Protein AF-A0A484MSL8-F1 (afdb_monomer_lite)

Secondary structure (DSSP, 8-state):
--HHHHHHHHHHH-TT--B---EEEEEEEPPHHHH-TTT-EEEEEGGGSSS-HHHHS-HHHHHHHH-EETTEE--EEEEEE-TTS-EEEEEEEEEEEPPSTTSPPEEEEEEEETHHHHHHHTT--S---TTEEEEEEEEEETTEEEEEEEEEE--PPPP-------------------------PPP-PPBPPEEEEEEE-TTSTTHHHHHHHHHHHHHTTTTTT--S-EEEEEEEBSTTGGGS---TT-BHHHHHHHHHHHHHTT-SS--SSEEEETTTEEEETT-HHHHHHHHHHSPP-BPPEEEEEEEEEETTEEEEEEEEEEEEE--TT-EEEEEEEEE-SEEEE--SSTTTT-EEEE-SEEEEEEEEEEE--EEEEEEEEEEEEEEPPTT--GGGEEEEEEEEETT--EEEEEEEEPPTT-

Foldseek 3Di:
DDVVLVVLCDVVLDVPKDKFDKAFFAKDQFALLCLALVNQKHKAWQVRTPDHPVVFDDPVQVVQLVDDDVPDRRADWEWEQAQVRDIFIWGKHKDFADDPPPDDITIMIITGDRSSVSSVVVVRHRSDRPQKMWTWMWMAINNGIYIYIHIDGNDDDDDDDDDPDDDDDDDDDDDDDDDDDDPDDDDDFDFFAKEKEWEAAPQDLPQLLLQVLLVCVQVCVPCVLQVGHYDYAYQYAQPSCVQKHGGPLHDVVSVVVQVLLCVLVVPPDRDPRKMDILSPDIDHSNPSVSVSCRSVVDDTAGAWDKDWDWDCPDPQKIKIKIKGKDFDDPDQQWKWKKKWKFFAQDWDQTCTHPQHRHIGGGGNYTRDIDTFDIDHDHHGMDIDIGMDMDGHDPPDFLQRMWMKIFIAGPSRGTNYIDIDRGDRPD

Organism: NCBI:txid132261

Sequence (426 aa):
MPERFKNKIRELAGPNAIIGEEKLLIEKALTESDTMLLQGRLTMRERSMHMAESEFLREEEKRLVRLKVGKRLVGIDATLIDPLLGRWGVKLKRWDMGKGVGKKSSVSYSINEGWIEVLKALHWEDGNGDGIVVQVWSIRVNGSLWVAVRLRTSAMAPCLFSCFGKRSSSQAANRDDAKGHGAAAAEGAIEGPVVVELFSSQGCATSHEAELLFSRLGRGDFRRDVPAPLVLLAFHVDYWDHMGWKDPFGSSQWTVRQKAYVEAFQLDSIFTPHIVVQGQAQCIANDQEAVFASINSVPRYPALSFRATFMRPRPESLQVSLTGTLKNMEDNNGANIMVVLFESGLVTQCEAGQNKDTVLANDYVVRRLERLCEVKDVSGKKSLSGTVNFLLWDGCNSSKCGIAIFVENGSRQILGSQKLQLPDNL

Structure (mmCIF, N/CA/C/O backbone):
data_AF-A0A484MSL8-F1
#
_entry.id   AF-A0A484MSL8-F1
#
loop_
_atom_site.group_PDB
_atom_site.id
_atom_site.type_symbol
_atom_site.label_atom_id
_atom_site.label_alt_id
_atom_site.label_comp_id
_atom_site.label_asym_id
_atom_site.label_entity_id
_atom_site.label_seq_id
_atom_site.pdbx_PDB_ins_code
_atom_site.Cartn_x
_atom_site.Cartn_y
_atom_site.Cartn_z
_atom_site.occupancy
_atom_site.B_iso_or_equiv
_atom_site.auth_seq_id
_atom_site.auth_comp_id
_atom_site.auth_asym_id
_atom_site.auth_atom_id
_atom_site.pdbx_PDB_model_num
ATOM 1 N N . MET A 1 1 ? -9.439 26.425 15.161 1.00 91.25 1 MET A N 1
ATOM 2 C CA . MET A 1 1 ? -9.898 25.098 14.688 1.00 91.25 1 MET A CA 1
ATOM 3 C C . MET A 1 1 ? -9.992 25.105 13.159 1.00 91.25 1 MET A C 1
ATOM 5 O O . MET A 1 1 ? -10.370 26.145 12.635 1.00 91.25 1 MET A O 1
ATOM 9 N N . PRO A 1 2 ? -9.632 24.027 12.429 1.00 89.75 2 PRO A N 1
ATOM 10 C CA . PRO A 1 2 ? -9.742 23.991 10.962 1.00 89.75 2 PRO A CA 1
ATOM 11 C C . PRO A 1 2 ? -11.195 24.001 10.476 1.00 89.75 2 PRO A C 1
ATOM 13 O O . PRO A 1 2 ? -12.057 23.417 11.131 1.00 89.75 2 PRO A O 1
ATOM 16 N N . GLU A 1 3 ? -11.443 24.564 9.292 1.00 93.38 3 GLU A N 1
ATOM 17 C CA . GLU A 1 3 ? -12.809 24.778 8.789 1.00 93.38 3 GLU A CA 1
ATOM 18 C C . GLU A 1 3 ? -13.603 23.477 8.603 1.00 93.38 3 GLU A C 1
ATOM 20 O O . GLU A 1 3 ? -14.785 23.429 8.927 1.00 93.38 3 GLU A O 1
ATOM 25 N N . ARG A 1 4 ? -12.945 22.377 8.205 1.00 93.00 4 ARG A N 1
ATOM 26 C CA . ARG A 1 4 ? -13.598 21.060 8.075 1.00 93.00 4 ARG A CA 1
ATOM 27 C C . ARG A 1 4 ? -14.260 20.579 9.375 1.00 93.00 4 ARG A C 1
ATOM 29 O O . ARG A 1 4 ? -15.344 20.010 9.337 1.00 93.00 4 ARG A O 1
ATOM 36 N N . PHE A 1 5 ? -13.644 20.860 10.527 1.00 96.06 5 PHE A N 1
ATOM 37 C CA . PHE A 1 5 ? -14.211 20.509 11.832 1.00 96.06 5 PHE A CA 1
ATOM 38 C C . PHE A 1 5 ? -15.375 21.428 12.188 1.00 96.06 5 PHE A C 1
ATOM 40 O O . PHE A 1 5 ? -16.398 20.950 12.667 1.00 96.06 5 PHE A O 1
ATOM 47 N N . LYS A 1 6 ? -15.250 22.733 11.912 1.00 95.31 6 LYS A N 1
ATOM 48 C CA . LYS A 1 6 ? -16.332 23.700 12.142 1.00 95.31 6 LYS A CA 1
ATOM 49 C C . LYS A 1 6 ? -17.577 23.334 11.341 1.00 95.31 6 LYS A C 1
ATOM 51 O O . LYS A 1 6 ? -18.672 23.311 11.893 1.00 95.31 6 LYS A O 1
ATOM 56 N N . ASN A 1 7 ? -17.399 22.986 10.068 1.00 95.12 7 ASN A N 1
ATOM 57 C CA . ASN A 1 7 ? -18.482 22.537 9.197 1.00 95.12 7 ASN A CA 1
ATOM 58 C C . ASN A 1 7 ? -19.137 21.264 9.732 1.00 95.12 7 ASN A C 1
ATOM 60 O O . ASN A 1 7 ? -20.357 21.240 9.872 1.00 95.12 7 ASN A O 1
ATOM 64 N N . LYS A 1 8 ? -18.342 20.259 10.127 1.00 95.69 8 LYS A N 1
ATOM 65 C CA . LYS A 1 8 ? -18.896 19.028 10.700 1.00 95.69 8 LYS A CA 1
ATOM 66 C C . LYS A 1 8 ? -19.655 19.274 12.005 1.00 95.69 8 LYS A C 1
ATOM 68 O O . LYS A 1 8 ? -20.705 18.683 12.226 1.00 95.69 8 LYS A O 1
ATOM 73 N N . ILE A 1 9 ? -19.158 20.163 12.865 1.00 95.75 9 ILE A N 1
ATOM 74 C CA . ILE A 1 9 ? -19.849 20.531 14.107 1.00 95.75 9 ILE A CA 1
ATOM 75 C C . ILE A 1 9 ? -21.179 21.224 13.800 1.00 95.75 9 ILE A C 1
ATOM 77 O O . ILE A 1 9 ? -22.183 20.847 14.392 1.00 95.75 9 ILE A O 1
ATOM 81 N N . ARG A 1 10 ? -21.219 22.182 12.863 1.00 95.75 10 ARG A N 1
ATOM 82 C CA . ARG A 1 10 ? -22.469 22.846 12.441 1.00 95.75 10 ARG A CA 1
ATOM 83 C C . ARG A 1 10 ? -23.485 21.842 11.890 1.00 95.75 10 ARG A C 1
ATOM 85 O O . ARG A 1 10 ? -24.648 21.886 12.274 1.00 95.75 10 ARG A O 1
ATOM 92 N N . GLU A 1 11 ? -23.032 20.919 11.043 1.00 95.06 11 GLU A N 1
ATOM 93 C CA . GLU A 1 11 ? -23.853 19.840 10.482 1.00 95.06 11 GLU A CA 1
ATOM 94 C C . GLU A 1 11 ? -24.465 18.966 11.589 1.00 95.06 11 GLU A C 1
ATOM 96 O O . GLU A 1 11 ? -25.678 18.778 11.632 1.00 95.06 11 GLU A O 1
ATOM 101 N N . LEU A 1 12 ? -23.641 18.480 12.523 1.00 93.38 12 LEU A N 1
ATOM 102 C CA . LEU A 1 12 ? -24.079 17.583 13.599 1.00 93.38 12 LEU A CA 1
ATOM 103 C C . LEU A 1 12 ? -24.909 18.280 14.682 1.00 93.38 12 LEU A C 1
ATOM 105 O O . LEU A 1 12 ? -25.728 17.636 15.338 1.00 93.38 12 LEU A O 1
ATOM 109 N N . ALA A 1 13 ? -24.665 19.567 14.916 1.00 92.62 13 ALA A N 1
ATOM 110 C CA . ALA A 1 13 ? -25.393 20.361 15.895 1.00 92.62 13 ALA A CA 1
ATOM 111 C C . ALA A 1 13 ? -26.802 20.728 15.402 1.00 92.62 13 ALA A C 1
ATOM 113 O O . ALA A 1 13 ? -27.720 20.883 16.210 1.00 92.62 13 ALA A O 1
ATOM 114 N N . GLY A 1 14 ? -26.974 20.823 14.083 1.00 92.81 14 GLY A N 1
ATOM 115 C CA . GLY A 1 14 ? -28.215 21.229 13.443 1.00 92.81 14 GLY A CA 1
ATOM 116 C C . GLY A 1 14 ? -28.348 22.752 13.302 1.00 92.81 14 GLY A C 1
ATOM 117 O O . GLY A 1 14 ? -27.616 23.523 13.927 1.00 92.81 14 GLY A O 1
ATOM 118 N N . PRO A 1 15 ? -29.309 23.212 12.483 1.00 89.69 15 PRO A N 1
ATOM 119 C CA . PRO A 1 15 ? -29.376 24.595 11.997 1.00 89.69 15 PRO A CA 1
ATOM 120 C C . PRO A 1 15 ? -29.648 25.649 13.081 1.00 89.69 15 PRO A C 1
ATOM 122 O O . PRO A 1 15 ? -29.279 26.804 12.908 1.00 89.69 15 PRO A O 1
ATOM 125 N N . ASN A 1 16 ? -30.261 25.260 14.203 1.00 92.62 16 ASN A N 1
ATOM 126 C CA . ASN A 1 16 ? -30.635 26.173 15.291 1.00 92.62 16 ASN A CA 1
ATOM 127 C C . ASN A 1 16 ? -29.697 26.082 16.502 1.00 92.62 16 ASN A C 1
ATOM 129 O O . ASN A 1 16 ? -30.015 26.600 17.574 1.00 92.62 16 ASN A O 1
ATOM 133 N N . ALA A 1 17 ? -28.576 25.371 16.378 1.00 93.12 17 ALA A N 1
ATOM 134 C CA . ALA A 1 17 ? -27.684 25.180 17.504 1.00 93.12 17 ALA A CA 1
ATOM 135 C C . ALA A 1 17 ? -26.898 26.447 17.844 1.00 93.12 17 ALA A C 1
ATOM 137 O O . ALA A 1 17 ? -26.337 27.116 16.978 1.00 93.12 17 ALA A O 1
ATOM 138 N N . ILE A 1 18 ? -26.784 26.723 19.141 1.00 94.94 18 ILE A N 1
ATOM 139 C CA . ILE A 1 18 ? -25.920 27.780 19.658 1.00 94.94 18 ILE A CA 1
ATOM 140 C C . ILE A 1 18 ? -24.514 27.201 19.797 1.00 94.94 18 ILE A C 1
ATOM 142 O O . ILE A 1 18 ? -24.262 26.360 20.668 1.00 94.94 18 ILE A O 1
ATOM 146 N N . ILE A 1 19 ? -23.605 27.656 18.938 1.00 95.00 19 ILE A N 1
ATOM 147 C CA . ILE A 1 19 ? -22.204 27.236 18.918 1.00 95.00 19 ILE A CA 1
ATOM 148 C C . ILE A 1 19 ? -21.350 28.363 19.508 1.00 95.00 19 ILE A C 1
ATOM 150 O O . ILE A 1 19 ? -21.352 29.484 19.007 1.00 95.00 19 ILE A O 1
ATOM 154 N N . GLY A 1 20 ? -20.654 28.070 20.604 1.00 92.75 20 GLY A N 1
ATOM 155 C CA . GLY A 1 20 ? -19.728 28.991 21.257 1.00 92.75 20 GLY A CA 1
ATOM 156 C C . GLY A 1 20 ? -18.367 29.064 20.563 1.00 92.75 20 GLY A C 1
ATOM 157 O O . GLY A 1 20 ? -18.098 28.356 19.597 1.00 92.75 20 GLY A O 1
ATOM 158 N N . GLU A 1 21 ? -17.486 29.905 21.100 1.00 92.94 21 GLU A N 1
ATOM 159 C CA . GLU A 1 21 ? -16.125 30.085 20.591 1.00 92.94 21 GLU A CA 1
ATOM 160 C C . GLU A 1 21 ? -15.290 28.795 20.668 1.00 92.94 21 GLU A C 1
ATOM 162 O O . GLU A 1 21 ? -15.388 28.021 21.628 1.00 92.94 21 GLU A O 1
ATOM 167 N N . GLU A 1 22 ? -14.439 28.577 19.661 1.00 94.56 22 GLU A N 1
ATOM 168 C CA . GLU A 1 22 ? -13.527 27.439 19.632 1.00 94.56 22 GLU A CA 1
ATOM 169 C C . GLU A 1 22 ? -12.224 27.773 20.359 1.00 94.56 22 GLU A C 1
ATOM 171 O O . GLU A 1 22 ? -11.471 28.650 19.938 1.00 94.56 22 GLU A O 1
ATOM 176 N N . LYS A 1 23 ? -11.899 27.016 21.405 1.00 94.88 23 LYS A N 1
ATOM 177 C CA . LYS A 1 23 ? -10.699 27.259 22.213 1.00 94.88 23 LYS A CA 1
ATOM 178 C C . LYS A 1 23 ? -9.716 26.099 22.080 1.00 94.88 23 LYS A C 1
ATOM 180 O O . LYS A 1 23 ? -10.101 24.946 22.261 1.00 94.88 23 LYS A O 1
ATOM 185 N N . LEU A 1 24 ? -8.452 26.376 21.750 1.00 95.94 24 LEU A N 1
ATOM 186 C CA . LEU A 1 24 ? -7.398 25.352 21.695 1.00 95.94 24 LEU A CA 1
ATOM 187 C C . LEU A 1 24 ? -6.969 24.998 23.121 1.00 95.94 24 LEU A C 1
ATOM 189 O O . LEU A 1 24 ? -6.274 25.781 23.757 1.00 95.94 24 LEU A O 1
ATOM 193 N N . LEU A 1 25 ? -7.368 23.829 23.622 1.00 94.31 25 LEU A N 1
ATOM 194 C CA . LEU A 1 25 ? -7.046 23.391 24.980 1.00 94.31 25 LEU A CA 1
ATOM 195 C C . LEU A 1 25 ? -5.558 23.085 25.139 1.00 94.31 25 LEU A C 1
ATOM 197 O O . LEU A 1 25 ? -4.932 23.528 26.100 1.00 94.31 25 LEU A O 1
ATOM 201 N N . ILE A 1 26 ? -5.002 22.300 24.219 1.00 95.19 26 ILE A N 1
ATOM 202 C CA . ILE A 1 26 ? -3.612 21.847 24.275 1.00 95.19 26 ILE A CA 1
ATOM 203 C C . ILE A 1 26 ? -3.121 21.453 22.887 1.00 95.19 26 ILE A C 1
ATOM 205 O O . ILE A 1 26 ? -3.868 20.885 22.085 1.00 95.19 26 ILE A O 1
ATOM 209 N N . GLU A 1 27 ? -1.845 21.718 22.644 1.00 94.06 27 GLU A N 1
ATOM 210 C CA . GLU A 1 27 ? -1.050 21.123 21.581 1.00 94.06 27 GLU A CA 1
ATOM 211 C C . GLU A 1 27 ? 0.117 20.359 22.217 1.00 94.06 27 GLU A C 1
ATOM 213 O O . GLU A 1 27 ? 0.874 20.919 23.012 1.00 94.06 27 GLU A O 1
ATOM 218 N N . LYS A 1 28 ? 0.247 19.064 21.925 1.00 91.94 28 LYS A N 1
ATOM 219 C CA . LYS A 1 28 ? 1.363 18.250 22.426 1.00 91.94 28 LYS A CA 1
ATOM 220 C C . LYS A 1 28 ? 1.674 17.096 21.485 1.00 91.94 28 LYS A C 1
ATOM 222 O O . LYS A 1 28 ? 0.791 16.645 20.767 1.00 91.94 28 LYS A O 1
ATOM 227 N N . ALA A 1 29 ? 2.888 16.558 21.553 1.00 88.00 29 ALA A N 1
ATOM 228 C CA . ALA A 1 29 ? 3.168 15.252 20.965 1.00 88.00 29 ALA A CA 1
ATOM 229 C C . ALA A 1 29 ? 2.297 14.174 21.635 1.00 88.00 29 ALA A C 1
ATOM 231 O O . ALA A 1 29 ? 2.132 14.185 22.866 1.00 88.00 29 ALA A O 1
ATOM 232 N N . LEU A 1 30 ? 1.722 13.265 20.848 1.00 87.12 30 LEU A N 1
ATOM 233 C CA . LEU A 1 30 ? 1.101 12.057 21.380 1.00 87.12 30 LEU A CA 1
ATOM 234 C C . LEU A 1 30 ? 2.172 11.226 22.077 1.00 87.12 30 LEU A C 1
ATOM 236 O O . LEU A 1 30 ? 3.298 11.117 21.609 1.00 87.12 30 LEU A O 1
ATOM 240 N N . THR A 1 31 ? 1.832 10.674 23.236 1.00 84.38 31 THR A N 1
ATOM 241 C CA . THR A 1 31 ? 2.708 9.712 23.908 1.00 84.38 31 THR A CA 1
ATOM 242 C C . THR A 1 31 ? 2.211 8.299 23.649 1.00 84.38 31 THR A C 1
ATOM 244 O O . THR A 1 31 ? 1.033 8.095 23.360 1.00 84.38 31 THR A O 1
ATOM 247 N N . GLU A 1 32 ? 3.072 7.311 23.857 1.00 80.06 32 GLU A N 1
ATOM 248 C CA . GLU A 1 32 ? 2.714 5.889 23.804 1.00 80.06 32 GLU A CA 1
ATOM 249 C C . GLU A 1 32 ? 1.468 5.570 24.658 1.00 80.06 32 GLU A C 1
ATOM 251 O O . GLU A 1 32 ? 0.505 4.956 24.211 1.00 80.06 32 GLU A O 1
ATOM 256 N N . SER A 1 33 ? 1.385 6.130 25.870 1.00 82.44 33 SER A N 1
ATOM 257 C CA . SER A 1 33 ? 0.207 5.969 26.738 1.00 82.44 33 SER A CA 1
ATOM 258 C C . SER A 1 33 ? -1.097 6.541 26.172 1.00 82.44 33 SER A C 1
ATOM 260 O O . SER A 1 33 ? -2.167 6.131 26.617 1.00 82.44 33 SER A O 1
ATOM 262 N N . ASP A 1 34 ? -1.012 7.526 25.271 1.00 87.38 34 ASP A N 1
ATOM 263 C CA . ASP A 1 34 ? -2.191 8.133 24.643 1.00 87.38 34 ASP A CA 1
ATOM 264 C C . ASP A 1 34 ? -2.732 7.280 23.491 1.00 87.38 34 ASP A C 1
ATOM 266 O O . ASP A 1 34 ? -3.873 7.450 23.069 1.00 87.38 34 ASP A O 1
ATOM 270 N N . THR A 1 35 ? -1.899 6.381 22.978 1.00 82.25 35 THR A N 1
ATOM 271 C CA . THR A 1 35 ? -2.131 5.603 21.761 1.00 82.25 35 THR A CA 1
ATOM 272 C C . THR A 1 35 ? -2.250 4.104 22.041 1.00 82.25 35 THR A C 1
ATOM 274 O O . THR A 1 35 ? -2.745 3.355 21.209 1.00 82.25 35 THR A O 1
ATOM 277 N N . MET A 1 36 ? -1.885 3.657 23.245 1.00 77.06 36 MET A N 1
ATOM 278 C CA . MET A 1 36 ? -2.122 2.297 23.724 1.00 77.06 36 MET A CA 1
ATOM 279 C C . MET A 1 36 ? -3.614 2.010 23.942 1.00 77.06 36 MET A C 1
ATOM 281 O O . MET A 1 36 ? -4.231 2.519 24.888 1.00 77.06 36 MET A O 1
ATOM 285 N N . LEU A 1 37 ? -4.163 1.081 23.154 1.00 71.19 37 LEU A N 1
ATOM 286 C CA . LEU A 1 37 ? -5.551 0.613 23.273 1.00 71.19 37 LEU A CA 1
ATOM 287 C C . LEU A 1 37 ? -5.896 0.091 24.678 1.00 71.19 37 LEU A C 1
ATOM 289 O O . LEU A 1 37 ? -6.988 0.354 25.178 1.00 71.19 37 LEU A O 1
ATOM 293 N N . LEU A 1 38 ? -4.953 -0.578 25.354 1.00 71.44 38 LEU A N 1
ATOM 294 C CA . LEU A 1 38 ? -5.138 -1.070 26.728 1.00 71.44 38 LEU A CA 1
ATOM 295 C C . LEU A 1 38 ? -5.352 0.055 27.751 1.00 71.44 38 LEU A C 1
ATOM 297 O O . LEU A 1 38 ? -6.011 -0.156 28.769 1.00 71.44 38 LEU A O 1
ATOM 301 N N . GLN A 1 39 ? -4.787 1.244 27.513 1.00 74.00 39 GLN A N 1
ATOM 302 C CA . GLN A 1 39 ? -4.974 2.393 28.402 1.00 74.00 39 GLN A CA 1
ATOM 303 C C . GLN A 1 39 ? -6.203 3.220 28.024 1.00 74.00 39 GLN A C 1
ATOM 305 O O . GLN A 1 39 ? -6.829 3.804 28.915 1.00 74.00 39 GLN A O 1
ATOM 310 N N . GLY A 1 40 ? -6.533 3.283 26.729 1.00 79.81 40 GLY A N 1
ATOM 311 C CA . GLY A 1 40 ? -7.785 3.849 26.231 1.00 79.81 40 GLY A CA 1
ATOM 312 C C . GLY A 1 40 ? -8.047 5.281 26.687 1.00 79.81 40 GLY A C 1
ATOM 313 O O . GLY A 1 40 ? -9.167 5.626 27.079 1.00 79.81 40 GLY A O 1
ATOM 314 N N . ARG A 1 41 ? -6.996 6.108 26.727 1.00 90.44 41 ARG A N 1
ATOM 315 C CA . ARG A 1 41 ? -7.090 7.483 27.220 1.00 90.44 41 ARG A CA 1
ATOM 316 C C . ARG A 1 41 ? -6.208 8.442 26.442 1.00 90.44 41 ARG A C 1
ATOM 318 O O . ARG A 1 41 ? -5.059 8.120 26.203 1.00 90.44 41 ARG A O 1
ATOM 325 N N . LEU A 1 42 ? -6.699 9.648 26.178 1.00 93.31 42 LEU A N 1
ATOM 326 C CA . LEU A 1 42 ? -5.873 10.778 25.745 1.00 93.31 42 LEU A CA 1
ATOM 327 C C . LEU A 1 42 ? -5.618 11.696 26.937 1.00 93.31 42 LEU A C 1
ATOM 329 O O . LEU A 1 42 ? -6.566 12.224 27.522 1.00 93.31 42 LEU A O 1
ATOM 333 N N . THR A 1 43 ? -4.357 11.886 27.321 1.00 93.38 43 THR A N 1
ATOM 334 C CA . THR A 1 43 ? -3.980 12.651 28.516 1.00 93.38 43 THR A CA 1
ATOM 335 C C . THR A 1 43 ? -3.606 14.099 28.207 1.00 93.38 43 THR A C 1
ATOM 337 O O . THR A 1 43 ? -2.960 14.414 27.211 1.00 93.38 43 THR A O 1
ATOM 340 N N . MET A 1 44 ? -3.993 15.015 29.096 1.00 94.19 44 MET A N 1
ATOM 341 C CA . MET A 1 44 ? -3.735 16.450 28.973 1.00 94.19 44 MET A CA 1
ATOM 342 C C . MET A 1 44 ? -3.287 16.998 30.329 1.00 94.19 44 MET A C 1
ATOM 344 O O . MET A 1 44 ? -4.086 17.140 31.256 1.00 94.19 44 MET A O 1
ATOM 348 N N . ARG A 1 45 ? -1.990 17.282 30.480 1.00 90.12 45 ARG A N 1
ATOM 349 C CA . ARG A 1 45 ? -1.455 17.842 31.731 1.00 90.12 45 ARG A CA 1
ATOM 350 C C . ARG A 1 45 ? -1.865 19.304 31.850 1.00 90.12 45 ARG A C 1
ATOM 352 O O . ARG A 1 45 ? -1.560 20.080 30.953 1.00 90.12 45 ARG A O 1
ATOM 359 N N . GLU A 1 46 ? -2.459 19.687 32.980 1.00 88.38 46 GLU A N 1
ATOM 360 C CA . GLU A 1 46 ? -3.007 21.039 33.193 1.00 88.38 46 GLU A CA 1
ATOM 361 C C . GLU A 1 46 ? -1.962 22.136 32.943 1.00 88.38 46 GLU A C 1
ATOM 363 O O . GLU A 1 46 ? -2.211 23.091 32.223 1.00 88.38 46 GLU A O 1
ATOM 368 N N . ARG A 1 47 ? -0.733 21.938 33.434 1.00 86.56 47 ARG A N 1
ATOM 369 C CA . ARG A 1 47 ? 0.400 22.864 33.239 1.00 86.56 47 ARG A CA 1
ATOM 370 C C . ARG A 1 47 ? 0.840 23.084 31.783 1.00 86.56 47 ARG A C 1
ATOM 372 O O . ARG A 1 47 ? 1.694 23.929 31.546 1.00 86.56 47 ARG A O 1
ATOM 379 N N . SER A 1 48 ? 0.375 22.250 30.858 1.00 86.94 48 SER A N 1
ATOM 380 C CA . SER A 1 48 ? 0.691 22.317 29.427 1.00 86.94 48 SER A CA 1
ATOM 381 C C . SER A 1 48 ? -0.511 22.770 28.598 1.00 86.94 48 SER A C 1
ATOM 383 O O . SER A 1 48 ? -0.396 22.869 27.383 1.00 86.94 48 SER A O 1
ATOM 385 N N . MET A 1 49 ? -1.660 23.016 29.233 1.00 89.56 49 MET A N 1
ATOM 386 C CA . MET A 1 49 ? -2.838 23.556 28.566 1.00 89.56 49 MET A CA 1
ATOM 387 C C . MET A 1 49 ? -2.673 25.061 28.352 1.00 89.56 49 MET A C 1
ATOM 389 O O . MET A 1 49 ? -2.070 25.754 29.170 1.00 89.56 49 MET A O 1
ATOM 393 N N . HIS A 1 50 ? -3.231 25.572 27.258 1.00 89.31 50 HIS A N 1
ATOM 394 C CA . HIS A 1 50 ? -3.138 26.991 26.903 1.00 89.31 50 HIS A CA 1
ATOM 395 C C . HIS A 1 50 ? -4.103 27.887 27.690 1.00 89.31 50 HIS A C 1
ATOM 397 O O . HIS A 1 50 ? -4.079 29.099 27.506 1.00 89.31 50 HIS A O 1
ATOM 403 N N . MET A 1 51 ? -4.953 27.310 28.543 1.00 86.50 51 MET A N 1
ATOM 404 C CA . MET A 1 51 ? -5.963 28.039 29.306 1.00 86.50 51 MET A CA 1
ATOM 405 C C . MET A 1 51 ? -6.243 27.387 30.657 1.00 86.50 51 MET A C 1
ATOM 407 O O . MET A 1 51 ? -6.009 26.189 30.850 1.00 86.50 51 MET A O 1
ATOM 411 N N . ALA A 1 52 ? -6.786 28.177 31.578 1.00 83.00 52 ALA A N 1
ATOM 412 C CA . ALA A 1 52 ? -7.213 27.706 32.884 1.00 83.00 52 ALA A CA 1
ATOM 413 C C . ALA A 1 52 ? -8.513 26.890 32.803 1.00 83.00 52 ALA A C 1
ATOM 415 O O . ALA A 1 52 ? -9.335 27.048 31.901 1.00 83.00 52 ALA A O 1
ATOM 416 N N . GLU A 1 53 ? -8.755 26.053 33.815 1.00 83.31 53 GLU A N 1
ATOM 417 C CA . GLU A 1 53 ? -9.978 25.247 33.920 1.00 83.31 53 GLU A CA 1
ATOM 418 C C . GLU A 1 53 ? -11.263 26.089 33.849 1.00 83.31 53 GLU A C 1
ATOM 420 O O . GLU A 1 53 ? -12.249 25.677 33.241 1.00 83.31 53 GLU A O 1
ATOM 425 N N . SER A 1 54 ? -11.249 27.295 34.422 1.00 82.25 54 SER A N 1
ATOM 426 C CA . SER A 1 54 ? -12.372 28.238 34.376 1.00 82.25 54 SER A CA 1
ATOM 427 C C . SER A 1 54 ? -12.740 28.722 32.982 1.00 82.25 54 SER A C 1
ATOM 429 O O . SER A 1 54 ? -13.838 29.237 32.798 1.00 82.25 54 SER A O 1
ATOM 431 N N . GLU A 1 55 ? -11.848 28.576 32.007 1.00 85.56 55 GLU A N 1
ATOM 432 C CA . GLU A 1 55 ? -12.075 29.067 30.653 1.00 85.56 55 GLU A CA 1
ATOM 433 C C . GLU A 1 55 ? -12.803 28.049 29.773 1.00 85.56 55 GLU A C 1
ATOM 435 O O . GLU A 1 55 ? -13.412 28.444 28.772 1.00 85.56 55 GLU A O 1
ATOM 440 N N . PHE A 1 56 ? -12.780 26.762 30.143 1.00 90.38 56 PHE A N 1
ATOM 441 C CA . PHE A 1 56 ? -13.411 25.698 29.360 1.00 90.38 56 PHE A CA 1
ATOM 442 C C . PHE A 1 56 ? -14.415 24.834 30.134 1.00 90.38 56 PHE A C 1
ATOM 444 O O . PHE A 1 56 ? -15.273 24.230 29.486 1.00 90.38 56 PHE A O 1
ATOM 451 N N . LEU A 1 57 ? -14.384 24.807 31.474 1.00 92.25 57 LEU A N 1
ATOM 452 C CA . LEU A 1 57 ? -15.379 24.128 32.318 1.00 92.25 57 LEU A CA 1
ATOM 453 C C . LEU A 1 57 ? -16.248 25.115 33.101 1.00 92.25 57 LEU A C 1
ATOM 455 O O . LEU A 1 57 ? -15.763 26.094 33.671 1.00 92.25 57 LEU A O 1
ATOM 459 N N . ARG A 1 58 ? -17.543 24.804 33.188 1.00 91.31 58 ARG A N 1
ATOM 460 C CA . ARG A 1 58 ? -18.508 25.481 34.064 1.00 91.31 58 ARG A CA 1
ATOM 461 C C . ARG A 1 58 ? -18.335 25.022 35.508 1.00 91.31 58 ARG A C 1
ATOM 463 O O . ARG A 1 58 ? -17.847 23.924 35.755 1.00 91.31 58 ARG A O 1
ATOM 470 N N . GLU A 1 59 ? -18.809 25.816 36.465 1.00 87.56 59 GLU A N 1
ATOM 471 C CA . GLU A 1 59 ? -18.704 25.485 37.896 1.00 87.56 59 GLU A CA 1
ATOM 472 C C . GLU A 1 59 ? -19.281 24.107 38.248 1.00 87.56 59 GLU A C 1
ATOM 474 O O . GLU A 1 59 ? -18.645 23.343 38.968 1.00 87.56 59 GLU A O 1
ATOM 479 N N . GLU A 1 60 ? -20.432 23.733 37.685 1.00 86.31 60 GLU A N 1
ATOM 480 C CA . GLU A 1 60 ? -21.011 22.405 37.929 1.00 86.31 60 GLU A CA 1
ATOM 481 C C . GLU A 1 60 ? -20.125 21.276 37.377 1.00 86.31 60 GLU A C 1
ATOM 483 O O . GLU A 1 60 ? -19.861 20.279 38.045 1.00 86.31 60 GLU A O 1
ATOM 488 N N . GLU A 1 61 ? -19.555 21.464 36.189 1.00 91.06 61 GLU A N 1
ATOM 489 C CA . GLU A 1 61 ? -18.654 20.485 35.579 1.00 91.06 61 GLU A CA 1
ATOM 490 C C . GLU A 1 61 ? -17.351 20.350 36.369 1.00 91.06 61 GLU A C 1
ATOM 492 O O . GLU A 1 61 ? -16.865 19.236 36.554 1.00 91.06 61 GLU A O 1
ATOM 497 N N . LYS A 1 62 ? -16.821 21.458 36.908 1.00 90.81 62 LYS A N 1
ATOM 498 C CA . LYS A 1 62 ? -15.658 21.450 37.810 1.00 90.81 62 LYS A CA 1
ATOM 499 C C . LYS A 1 62 ? -15.911 20.604 39.056 1.00 90.81 62 LYS A C 1
ATOM 501 O O . LYS A 1 62 ? -14.986 19.934 39.532 1.00 90.81 62 LYS A O 1
ATOM 506 N N . ARG A 1 63 ? -17.139 20.619 39.589 1.00 86.31 63 ARG A N 1
ATOM 507 C CA . ARG A 1 63 ? -17.542 19.764 40.718 1.00 86.31 63 ARG A CA 1
ATOM 508 C C . ARG A 1 63 ? -17.595 18.301 40.291 1.00 86.31 63 ARG A C 1
ATOM 510 O O . ARG A 1 63 ? -17.000 17.461 40.963 1.00 86.31 63 ARG A O 1
ATOM 517 N N . LEU A 1 64 ? -18.215 18.003 39.151 1.00 84.19 64 LEU A N 1
ATOM 518 C CA . LEU A 1 64 ? -18.356 16.638 38.631 1.00 84.19 64 LEU A CA 1
ATOM 519 C C . LEU A 1 64 ? -17.014 15.977 38.283 1.00 84.19 64 LEU A C 1
ATOM 521 O O . LEU A 1 64 ? -16.792 14.819 38.639 1.00 84.19 64 LEU A O 1
ATOM 525 N N . VAL A 1 65 ? -16.071 16.699 37.667 1.00 90.12 65 VAL A N 1
ATOM 526 C CA . VAL A 1 65 ? -14.740 16.135 37.362 1.00 90.12 65 VAL A CA 1
ATOM 527 C C . VAL A 1 65 ? -13.904 15.856 38.616 1.00 90.12 65 VAL A C 1
ATOM 529 O O . VAL A 1 65 ? -12.985 15.040 38.559 1.00 90.12 65 VAL A O 1
ATOM 532 N N . ARG A 1 66 ? -14.219 16.498 39.750 1.00 90.81 66 ARG A N 1
ATOM 533 C CA . ARG A 1 66 ? -13.600 16.250 41.067 1.00 90.81 66 ARG A CA 1
ATOM 534 C C . ARG A 1 66 ? -14.328 15.184 41.884 1.00 90.81 66 ARG A C 1
ATOM 536 O O . ARG A 1 66 ? -13.755 14.658 42.840 1.00 90.81 66 ARG A O 1
ATOM 543 N N . LEU A 1 67 ? -15.571 14.866 41.528 1.00 82.12 67 LEU A N 1
ATOM 544 C CA . LEU A 1 67 ? -16.397 13.920 42.260 1.00 82.12 67 LEU A CA 1
ATOM 545 C C . LEU A 1 67 ? -15.879 12.488 42.080 1.00 82.12 67 LEU A C 1
ATOM 547 O O . LEU A 1 67 ? -15.564 12.036 40.973 1.00 82.12 67 LEU A O 1
ATOM 551 N N . LYS A 1 68 ? -15.822 11.754 43.192 1.00 83.06 68 LYS A N 1
ATOM 552 C CA . LYS A 1 68 ? -15.469 10.335 43.230 1.00 83.06 68 LYS A CA 1
ATOM 553 C C . LYS A 1 68 ? -16.601 9.532 43.849 1.00 83.06 68 LYS A C 1
ATOM 555 O O . LYS A 1 68 ? -17.131 9.910 44.888 1.00 83.06 68 LYS A O 1
ATOM 560 N N . VAL A 1 69 ? -16.906 8.393 43.238 1.00 75.50 69 VAL A N 1
ATOM 561 C CA . VAL A 1 69 ? -17.771 7.359 43.812 1.00 75.50 69 VAL A CA 1
ATOM 562 C C . VAL A 1 69 ? -16.891 6.139 44.070 1.00 75.50 69 VAL A C 1
ATOM 564 O O . VAL A 1 69 ? -16.415 5.472 43.145 1.00 75.50 69 VAL A O 1
ATOM 567 N N . GLY A 1 70 ? -16.575 5.901 45.344 1.00 82.69 70 GLY A N 1
ATOM 568 C CA . GLY A 1 70 ? -15.544 4.943 45.744 1.00 82.69 70 GLY A CA 1
ATOM 569 C C . GLY A 1 70 ? -14.172 5.315 45.167 1.00 82.69 70 GLY A C 1
ATOM 570 O O . GLY A 1 70 ? -13.681 6.426 45.359 1.00 82.69 70 GLY A O 1
ATOM 571 N N . LYS A 1 71 ? -13.545 4.385 44.436 1.00 76.12 71 LYS A N 1
ATOM 572 C CA . LYS A 1 71 ? -12.245 4.608 43.770 1.00 76.12 71 LYS A CA 1
ATOM 573 C C . LYS A 1 71 ? -12.361 5.210 42.361 1.00 76.12 71 LYS A C 1
ATOM 575 O O . LYS A 1 71 ? -11.334 5.466 41.738 1.00 76.12 71 LYS A O 1
ATOM 580 N N . ARG A 1 72 ? -13.574 5.410 41.833 1.00 73.50 72 ARG A N 1
ATOM 581 C CA . ARG A 1 72 ? -13.795 5.848 40.445 1.00 73.50 72 ARG A CA 1
ATOM 582 C C . ARG A 1 72 ? -14.119 7.338 40.382 1.00 73.50 72 ARG A C 1
ATOM 584 O O . ARG A 1 72 ? -14.964 7.825 41.128 1.00 73.50 72 ARG A O 1
ATOM 591 N N . LEU A 1 73 ? -13.456 8.045 39.470 1.00 84.19 73 LEU A N 1
ATOM 592 C CA . LEU A 1 73 ? -13.806 9.416 39.097 1.00 84.19 73 LEU A CA 1
ATOM 593 C C . LEU A 1 73 ? -15.062 9.403 38.226 1.00 84.19 73 LEU A C 1
ATOM 595 O O . LEU A 1 73 ? -15.130 8.621 37.275 1.00 84.19 73 LEU A O 1
ATOM 599 N N . VAL A 1 74 ? -16.017 10.276 38.546 1.00 82.19 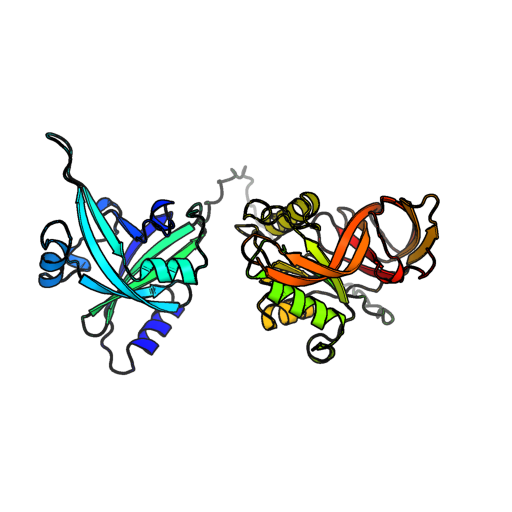74 VAL A N 1
ATOM 600 C CA . VAL A 1 74 ? -17.269 10.408 37.787 1.00 82.19 74 VAL A CA 1
ATOM 601 C C . VAL A 1 74 ? -16.980 11.025 36.417 1.00 82.19 74 VAL A C 1
ATOM 603 O O . VAL A 1 74 ? -17.234 10.393 35.392 1.00 82.19 74 VAL A O 1
ATOM 606 N N . GLY A 1 75 ? -16.343 12.200 36.398 1.00 89.38 75 GLY A N 1
ATOM 607 C CA . GLY A 1 75 ? -16.078 12.932 35.160 1.00 89.38 75 GLY A CA 1
ATOM 608 C C . GLY A 1 75 ? -17.331 13.591 34.585 1.00 89.38 75 GLY A C 1
ATOM 609 O O . GLY A 1 75 ? -18.384 13.605 35.218 1.00 89.38 75 GLY A O 1
ATOM 610 N N . ILE A 1 76 ? -17.203 14.140 33.382 1.00 91.62 76 ILE A N 1
ATOM 611 C CA . ILE A 1 76 ? -18.312 14.737 32.628 1.00 91.62 76 ILE A CA 1
ATOM 612 C C . ILE A 1 76 ? -18.402 14.109 31.244 1.00 91.62 76 ILE A C 1
ATOM 614 O O . ILE A 1 76 ? -17.376 13.761 30.655 1.00 91.62 76 ILE A O 1
ATOM 618 N N . ASP A 1 77 ? -19.620 13.986 30.730 1.00 90.69 77 ASP A N 1
ATOM 619 C CA . ASP A 1 77 ? -19.854 13.533 29.364 1.00 90.69 77 ASP A CA 1
ATOM 620 C C . ASP A 1 77 ? -19.575 14.670 28.378 1.00 90.69 77 ASP A C 1
ATOM 622 O O . ASP A 1 77 ? -19.950 15.825 28.597 1.00 90.69 77 ASP A O 1
ATOM 626 N N . ALA A 1 78 ? -18.908 14.334 27.281 1.00 95.75 78 ALA A N 1
ATOM 627 C CA . ALA A 1 78 ? -18.636 15.243 26.182 1.00 95.75 78 ALA A CA 1
ATOM 628 C C . ALA A 1 78 ? -18.798 14.517 24.843 1.00 95.75 78 ALA A C 1
ATOM 630 O O . ALA A 1 78 ? -18.686 13.294 24.750 1.00 95.75 78 ALA A O 1
ATOM 631 N N . THR A 1 79 ? -19.062 15.282 23.786 1.00 97.06 79 THR A N 1
ATOM 632 C CA . THR A 1 79 ? -19.011 14.761 22.412 1.00 97.06 79 THR A CA 1
ATOM 633 C C . THR A 1 79 ? -17.630 15.022 21.829 1.00 97.06 79 THR A C 1
ATOM 635 O O . THR A 1 79 ? -17.146 16.147 21.901 1.00 97.06 79 THR A O 1
ATOM 638 N N . LEU A 1 80 ? -17.003 14.010 21.240 1.00 97.81 80 LEU A N 1
ATOM 639 C CA . LEU A 1 80 ? -15.727 14.121 20.548 1.00 97.81 80 LEU A CA 1
ATOM 640 C C . LEU A 1 80 ? -15.931 14.041 19.032 1.00 97.81 80 LEU A C 1
ATOM 642 O O . LEU A 1 80 ? -16.628 13.150 18.552 1.00 97.81 80 LEU A O 1
ATOM 646 N N . ILE A 1 81 ? -15.296 14.952 18.295 1.00 97.62 81 ILE A N 1
ATOM 647 C CA . ILE A 1 81 ? -15.107 14.868 16.843 1.00 97.62 81 ILE A CA 1
ATOM 648 C C . ILE A 1 81 ? -13.658 14.473 16.571 1.00 97.62 81 ILE A C 1
ATOM 650 O O . ILE A 1 81 ? -12.732 15.175 16.989 1.00 97.62 81 ILE A O 1
ATOM 654 N N . ASP A 1 82 ? -13.466 13.333 15.919 1.00 94.88 82 ASP A N 1
ATOM 655 C CA . ASP A 1 82 ? -12.148 12.744 15.698 1.00 94.88 82 ASP A CA 1
ATOM 656 C C . ASP A 1 82 ? -11.442 13.327 14.451 1.00 94.88 82 ASP A C 1
ATOM 658 O O . ASP A 1 82 ? -12.026 14.138 13.720 1.00 94.88 82 ASP A O 1
ATOM 662 N N . PRO A 1 83 ? -10.183 12.939 14.173 1.00 91.50 83 PRO A N 1
ATOM 663 C CA . PRO A 1 83 ? -9.447 13.438 13.013 1.00 91.50 83 PRO A CA 1
ATOM 664 C C . PRO A 1 83 ? -10.079 13.124 11.647 1.00 91.50 83 PRO A C 1
ATOM 666 O O . PRO A 1 83 ? -9.847 13.895 10.706 1.00 91.50 83 PRO A O 1
ATOM 669 N N . LEU A 1 84 ? -10.861 12.041 11.564 1.00 89.56 84 LEU A N 1
ATOM 670 C CA . LEU A 1 84 ? -11.621 11.569 10.400 1.00 89.56 84 LEU A CA 1
ATOM 671 C C . LEU A 1 84 ? -13.041 12.157 10.345 1.00 89.56 84 LEU A C 1
ATOM 673 O O . LEU A 1 84 ? -13.811 11.825 9.448 1.00 89.56 84 LEU A O 1
ATOM 677 N N . LEU A 1 85 ? -13.375 13.074 11.262 1.00 93.25 85 LEU A N 1
ATOM 678 C CA . LEU A 1 85 ? -14.684 13.719 11.399 1.00 93.25 85 LEU A CA 1
ATOM 679 C C . LEU A 1 85 ? -15.807 12.778 11.879 1.00 93.25 85 LEU A C 1
ATOM 681 O O . LEU A 1 85 ? -16.990 13.119 11.766 1.00 93.25 85 LEU A O 1
ATOM 685 N N . GLY A 1 86 ? -15.440 11.637 12.466 1.00 91.56 86 GLY A N 1
ATOM 686 C CA . GLY A 1 86 ? -16.327 10.749 13.210 1.00 91.56 86 GLY A CA 1
ATOM 687 C C . GLY A 1 86 ? -16.759 11.359 14.546 1.00 91.56 86 GLY A C 1
ATOM 688 O O . GLY A 1 86 ? -16.044 12.172 15.138 1.00 91.56 8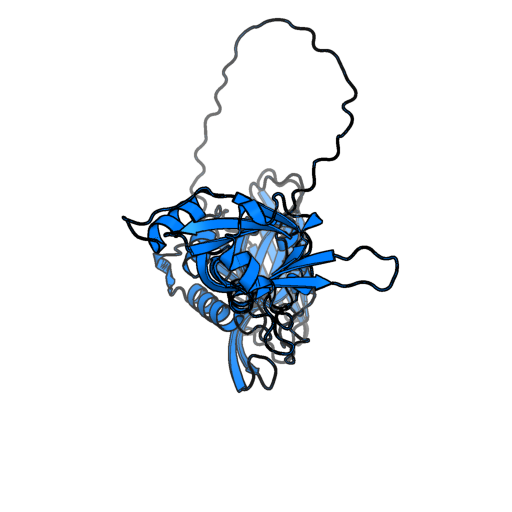6 GLY A O 1
ATOM 689 N N . ARG A 1 87 ? -17.954 10.987 15.021 1.00 95.25 87 ARG A N 1
ATOM 690 C CA . ARG A 1 87 ? -18.542 11.478 16.277 1.00 95.25 87 ARG A CA 1
ATOM 691 C C . ARG A 1 87 ? -18.557 10.371 17.324 1.00 95.25 87 ARG A C 1
ATOM 693 O O . ARG A 1 87 ? -19.167 9.331 17.101 1.00 95.25 87 ARG A O 1
ATOM 700 N N . TRP A 1 88 ? -18.022 10.664 18.505 1.00 94.38 88 TRP A N 1
ATOM 701 C CA . TRP A 1 88 ? -17.922 9.715 19.613 1.00 94.38 88 TRP A CA 1
ATOM 702 C C . TRP A 1 88 ? -18.409 10.326 20.927 1.00 94.38 88 TRP A C 1
ATOM 704 O O . TRP A 1 88 ? -18.216 11.514 21.184 1.00 94.38 88 TRP A O 1
ATOM 714 N N . GLY A 1 89 ? -19.046 9.522 21.777 1.00 94.38 89 GLY A N 1
ATOM 715 C CA . GLY A 1 89 ? -19.322 9.899 23.164 1.00 94.38 89 GLY A CA 1
ATOM 716 C C . GLY A 1 89 ? -18.105 9.597 24.034 1.00 94.38 89 GLY A C 1
ATOM 717 O O . GLY A 1 89 ? -17.593 8.483 23.998 1.00 94.38 89 GLY A O 1
ATOM 718 N N . VAL A 1 90 ? -17.630 10.569 24.809 1.00 96.12 90 VAL A N 1
ATOM 719 C CA . VAL A 1 90 ? -16.446 10.411 25.665 1.00 96.12 90 VAL A CA 1
ATOM 720 C C . VAL A 1 90 ? -16.702 10.933 27.070 1.00 96.12 90 VAL A C 1
ATOM 722 O O . VAL A 1 90 ? -17.556 11.796 27.277 1.00 96.12 90 VAL A O 1
ATOM 725 N N . LYS A 1 91 ? -15.894 10.476 28.032 1.00 93.88 91 LYS A N 1
ATOM 726 C CA . LYS A 1 91 ? -15.822 11.096 29.361 1.00 93.88 91 LYS A CA 1
ATOM 727 C C . LYS A 1 91 ? -14.532 11.865 29.558 1.00 93.88 91 LYS A C 1
ATOM 729 O O . LYS A 1 91 ? -13.446 11.314 29.385 1.00 93.88 91 LYS A O 1
ATOM 734 N N . LEU A 1 92 ? -14.653 13.106 30.022 1.00 95.44 92 LEU A N 1
ATOM 735 C CA . LEU A 1 92 ? -13.535 13.894 30.525 1.00 95.44 92 LEU A CA 1
ATOM 736 C C . LEU A 1 92 ? -13.402 13.687 32.039 1.00 95.44 92 LEU A C 1
ATOM 738 O O . LEU A 1 92 ? -14.328 13.970 32.801 1.00 95.44 92 LEU A O 1
ATOM 742 N N . LYS A 1 93 ? -12.240 13.208 32.490 1.00 93.25 93 LYS A N 1
ATOM 743 C CA . LYS A 1 93 ? -11.934 12.953 33.909 1.00 93.25 93 LYS A CA 1
ATOM 744 C C . LYS A 1 93 ? -10.728 13.781 34.353 1.00 93.25 93 LYS A C 1
ATOM 746 O O . LYS A 1 93 ? -9.816 14.012 33.564 1.00 93.25 93 LYS A O 1
ATOM 751 N N . ARG A 1 94 ? -10.713 14.214 35.619 1.00 92.38 94 ARG A N 1
ATOM 752 C CA . ARG A 1 94 ? -9.621 14.994 36.225 1.00 92.38 94 ARG A CA 1
ATOM 753 C C . ARG A 1 94 ? -8.910 14.169 37.295 1.00 92.38 94 ARG A C 1
ATOM 755 O O . ARG A 1 94 ? -9.516 13.746 38.275 1.00 92.38 94 ARG A O 1
ATOM 762 N N . TRP A 1 95 ? -7.612 13.967 37.117 1.00 86.81 95 TRP A N 1
ATOM 763 C CA . TRP A 1 95 ? -6.745 13.230 38.026 1.00 86.81 95 TRP A CA 1
ATOM 764 C C . TRP A 1 95 ? -5.844 14.182 38.808 1.00 86.81 95 TRP A C 1
ATOM 766 O O . TRP A 1 95 ? -4.933 14.793 38.247 1.00 86.81 95 TRP A O 1
ATOM 776 N N . ASP A 1 96 ? -6.062 14.254 40.120 1.00 84.25 96 ASP A N 1
ATOM 777 C CA . ASP A 1 96 ? -5.127 14.871 41.059 1.00 84.25 96 ASP A CA 1
ATOM 778 C C . ASP A 1 96 ? -4.053 13.859 41.458 1.00 84.25 96 ASP A C 1
ATOM 780 O O . ASP A 1 96 ? -4.304 12.938 42.241 1.00 84.25 96 ASP A O 1
ATOM 784 N N . MET A 1 97 ? -2.839 14.022 40.935 1.00 74.19 97 MET A N 1
ATOM 785 C CA . MET A 1 97 ? -1.696 13.218 41.360 1.00 74.19 97 MET A CA 1
ATOM 786 C C . MET A 1 97 ? -1.082 13.856 42.606 1.00 74.19 97 MET A C 1
ATOM 788 O O . MET A 1 97 ? -0.236 14.753 42.518 1.00 74.19 97 MET A O 1
ATOM 792 N N . GLY A 1 98 ? -1.532 13.404 43.777 1.00 63.22 98 GLY A N 1
ATOM 793 C CA . GLY A 1 98 ? -0.880 13.710 45.045 1.00 63.22 98 GLY A CA 1
ATOM 794 C C . GLY A 1 98 ? 0.530 13.125 45.047 1.00 63.22 98 GLY A C 1
ATOM 795 O O . GLY A 1 98 ? 0.706 11.927 44.833 1.00 63.22 98 GLY A O 1
ATOM 796 N N . LYS A 1 99 ? 1.547 13.964 45.255 1.00 58.66 99 LYS A N 1
ATOM 797 C CA . LYS A 1 99 ? 2.914 13.495 45.503 1.00 58.66 99 LYS A CA 1
ATOM 798 C C . LYS A 1 99 ? 3.207 13.599 46.999 1.00 58.66 99 LYS A C 1
ATOM 800 O O . LYS A 1 99 ? 2.642 14.453 47.675 1.00 58.66 99 LYS A O 1
ATOM 805 N N . GLY A 1 100 ? 4.055 12.697 47.499 1.00 56.03 100 GLY A N 1
ATOM 806 C CA . GLY A 1 100 ? 4.453 12.646 48.909 1.00 56.03 100 GLY A CA 1
ATOM 807 C C . GLY A 1 100 ? 5.010 13.976 49.432 1.00 56.03 100 GLY A C 1
ATOM 808 O O . GLY A 1 100 ? 5.344 14.870 48.650 1.00 56.03 100 GLY A O 1
ATOM 809 N N . VAL A 1 101 ? 5.095 14.086 50.760 1.00 45.50 101 VAL A N 1
ATOM 810 C CA . VAL A 1 101 ? 5.419 15.318 51.500 1.00 45.50 101 VAL A CA 1
ATOM 811 C C . VAL A 1 101 ? 6.580 16.088 50.850 1.00 45.50 101 VAL A C 1
ATOM 813 O O . VAL A 1 101 ? 7.653 15.535 50.620 1.00 45.50 101 VAL A O 1
ATOM 816 N N . GLY A 1 102 ? 6.342 17.362 50.515 1.00 53.53 102 GLY A N 1
ATOM 817 C CA . GLY A 1 102 ? 7.330 18.269 49.914 1.00 53.53 102 GLY A CA 1
ATOM 818 C C . GLY A 1 102 ? 7.352 18.331 48.378 1.00 53.53 102 GLY A C 1
ATOM 819 O O . GLY A 1 102 ? 8.049 19.176 47.819 1.00 53.53 102 GLY A O 1
ATOM 820 N N . LYS A 1 103 ? 6.584 17.496 47.663 1.00 57.28 103 LYS A N 1
ATOM 821 C CA . LYS A 1 103 ? 6.481 17.550 46.191 1.00 57.28 103 LYS A CA 1
ATOM 822 C C . LYS A 1 103 ? 5.176 18.215 45.748 1.00 57.28 103 LYS A C 1
ATOM 824 O O . LYS A 1 103 ? 4.105 17.889 46.248 1.00 57.28 103 LYS A O 1
ATOM 829 N N . LYS A 1 104 ? 5.257 19.114 44.758 1.00 57.28 104 LYS A N 1
ATOM 830 C CA . LYS A 1 104 ? 4.075 19.762 44.161 1.00 57.28 104 LYS A CA 1
ATOM 831 C C . LYS A 1 104 ? 3.148 18.705 43.547 1.00 57.28 104 LYS A C 1
ATOM 833 O O . LYS A 1 104 ? 3.603 17.866 42.761 1.00 57.28 104 LYS A O 1
ATOM 838 N N . SER A 1 105 ? 1.868 18.753 43.912 1.00 65.50 105 SER A N 1
ATOM 839 C CA . SER A 1 105 ? 0.809 17.985 43.258 1.00 65.50 105 SER A CA 1
ATOM 840 C C . SER A 1 105 ? 0.703 18.395 41.788 1.00 65.50 105 SER A C 1
ATOM 842 O O . SER A 1 105 ? 1.033 19.520 41.411 1.00 65.50 105 SER A O 1
ATOM 844 N N . SER A 1 106 ? 0.287 17.464 40.934 1.00 79.06 106 SER A N 1
ATOM 845 C CA . SER A 1 106 ? 0.093 17.738 39.508 1.00 79.06 106 SER A CA 1
ATOM 846 C C . SER A 1 106 ? -1.263 17.237 39.052 1.00 79.06 106 SER A C 1
ATOM 848 O O . SER A 1 106 ? -1.635 16.109 39.372 1.00 79.06 106 SER A O 1
ATOM 850 N N . VAL A 1 107 ? -1.960 18.056 38.273 1.00 88.31 107 VAL A N 1
ATOM 851 C CA . VAL A 1 107 ? -3.281 17.745 37.731 1.00 88.31 107 VAL A CA 1
ATOM 852 C C . VAL A 1 107 ? -3.143 17.310 36.273 1.00 88.31 107 VAL A C 1
ATOM 854 O O . VAL A 1 107 ? -2.400 17.916 35.493 1.00 88.31 107 VAL A O 1
ATOM 857 N N . SER A 1 108 ? -3.853 16.249 35.899 1.00 90.56 108 SER A N 1
ATOM 858 C CA . SER A 1 108 ? -3.994 15.821 34.508 1.00 90.56 108 SER A CA 1
ATOM 859 C C . SER A 1 108 ? -5.453 15.548 34.198 1.00 90.56 108 SER A C 1
ATOM 861 O O . SER A 1 108 ? -6.135 14.870 34.961 1.00 90.56 108 SER A O 1
ATOM 863 N N . TYR A 1 109 ? -5.919 16.018 33.053 1.00 94.12 109 TYR A N 1
ATOM 864 C CA . TYR A 1 109 ? -7.191 15.605 32.484 1.00 94.12 109 TYR A CA 1
ATOM 865 C C . TYR A 1 109 ? -6.971 14.403 31.566 1.00 94.12 109 TYR A C 1
ATOM 867 O O . TYR A 1 109 ? -5.870 14.203 31.043 1.00 94.12 109 TYR A O 1
ATOM 875 N N . SER A 1 110 ? -8.004 13.589 31.389 1.00 93.44 110 SER A N 1
ATOM 876 C CA . SER A 1 110 ? -8.011 12.502 30.417 1.00 93.44 110 SER A CA 1
ATOM 877 C C . SER A 1 110 ? -9.358 12.395 29.719 1.00 93.44 110 SER A C 1
ATOM 879 O O . SER A 1 110 ? -10.400 12.499 30.368 1.00 93.44 110 SER A O 1
ATOM 881 N N . ILE A 1 111 ? -9.325 12.182 28.406 1.00 95.94 111 ILE A N 1
ATOM 882 C CA . ILE A 1 111 ? -10.485 11.771 27.615 1.00 95.94 111 ILE A CA 1
ATOM 883 C C . ILE A 1 111 ? -10.480 10.247 27.572 1.00 95.94 111 ILE A C 1
ATOM 885 O O . ILE A 1 111 ? -9.459 9.648 27.244 1.00 95.94 111 ILE A O 1
ATOM 889 N N . ASN A 1 112 ? -11.593 9.631 27.949 1.00 91.12 112 ASN A N 1
ATOM 890 C CA . ASN A 1 112 ? -11.747 8.189 28.122 1.00 91.12 112 ASN A CA 1
ATOM 891 C C . ASN A 1 112 ? -13.012 7.678 27.424 1.00 91.12 112 ASN A C 1
ATOM 893 O O . ASN A 1 112 ? -13.823 8.467 26.936 1.00 91.12 112 ASN A O 1
ATOM 897 N N . GLU A 1 113 ? -13.210 6.359 27.501 1.00 83.75 113 GLU A N 1
ATOM 898 C CA . GLU A 1 113 ? -14.356 5.632 26.941 1.00 83.75 113 GLU A CA 1
ATOM 899 C C . GLU A 1 113 ? -14.270 5.692 25.418 1.00 83.75 113 GLU A C 1
ATOM 901 O O . GLU A 1 113 ? -13.429 4.972 24.895 1.00 83.75 113 GLU A O 1
ATOM 906 N N . GLY A 1 114 ? -14.949 6.627 24.747 1.00 85.94 114 GLY A N 1
ATOM 907 C CA . GLY A 1 114 ? -14.934 6.765 23.282 1.00 85.94 114 GLY A CA 1
ATOM 908 C C . GLY A 1 114 ? -13.567 6.986 22.611 1.00 85.94 114 GLY A C 1
ATOM 909 O O . GLY A 1 114 ? -13.483 6.996 21.389 1.00 85.94 114 GLY A O 1
ATOM 910 N N . TRP A 1 115 ? -12.488 7.215 23.370 1.00 92.75 115 TRP A N 1
ATOM 911 C CA . TRP A 1 115 ? -11.146 7.376 22.796 1.00 92.75 115 TRP A CA 1
ATOM 912 C C . TRP A 1 115 ? -10.583 6.064 22.232 1.00 92.75 115 TRP A C 1
ATOM 914 O O . TRP A 1 115 ? -9.814 6.102 21.278 1.00 92.75 115 TRP A O 1
ATOM 924 N N . ILE A 1 116 ? -10.970 4.904 22.775 1.00 87.50 116 ILE A N 1
ATOM 925 C CA . ILE A 1 116 ? -10.533 3.605 22.233 1.00 87.50 116 ILE A CA 1
ATOM 926 C C . ILE A 1 116 ? -11.081 3.424 20.819 1.00 87.50 116 ILE A C 1
ATOM 928 O O . ILE A 1 116 ? -10.379 2.962 19.929 1.00 87.50 116 ILE A O 1
ATOM 932 N N . GLU A 1 117 ? -12.333 3.798 20.613 1.00 88.56 117 GLU A N 1
ATOM 933 C CA . GLU A 1 117 ? -13.027 3.728 19.339 1.00 88.56 117 GLU A CA 1
ATOM 934 C C . GLU A 1 117 ? -12.429 4.714 18.342 1.00 88.56 117 GLU A C 1
ATOM 936 O O . GLU A 1 117 ? -12.266 4.359 17.181 1.00 88.56 117 GLU A O 1
ATOM 941 N N . VAL A 1 118 ? -12.001 5.894 18.804 1.00 88.75 118 VAL A N 1
ATOM 942 C CA . VAL A 1 118 ? -11.206 6.820 17.986 1.00 88.75 118 VAL A CA 1
ATOM 943 C C . VAL A 1 118 ? -9.892 6.175 17.557 1.00 88.75 118 VAL A C 1
ATOM 945 O O . VAL A 1 118 ? -9.569 6.208 16.377 1.00 88.75 118 VAL A O 1
ATOM 948 N N . LEU A 1 119 ? -9.139 5.564 18.477 1.00 86.38 119 LEU A N 1
ATOM 949 C CA . LEU A 1 119 ? -7.889 4.881 18.131 1.00 86.38 119 LEU A CA 1
ATOM 950 C C . LEU A 1 119 ? -8.132 3.728 17.147 1.00 86.38 119 LEU A C 1
ATOM 952 O O . LEU A 1 119 ? -7.398 3.612 16.175 1.00 86.38 119 LEU A O 1
ATOM 956 N N . LYS A 1 120 ? -9.190 2.931 17.333 1.00 81.75 120 LYS A N 1
ATOM 957 C CA . LYS A 1 120 ? -9.585 1.862 16.399 1.00 81.75 120 LYS A CA 1
ATOM 958 C C . LYS A 1 120 ? -9.984 2.402 15.027 1.00 81.75 120 LYS A C 1
ATOM 960 O O . LYS A 1 120 ? -9.565 1.848 14.021 1.00 81.75 120 LYS A O 1
ATOM 965 N N . ALA A 1 121 ? -10.758 3.486 14.979 1.00 79.19 121 ALA A N 1
ATOM 966 C CA . ALA A 1 121 ? -11.147 4.144 13.732 1.00 79.19 121 ALA A CA 1
ATOM 967 C C . ALA A 1 121 ? -9.941 4.761 13.007 1.00 79.19 121 ALA A C 1
ATOM 969 O O . ALA A 1 121 ? -9.918 4.825 11.784 1.00 79.19 121 ALA A O 1
ATOM 970 N N . LEU A 1 122 ? -8.926 5.186 13.762 1.00 79.94 122 LEU A N 1
ATOM 971 C CA . LEU A 1 122 ? -7.632 5.628 13.244 1.00 79.94 122 LEU A CA 1
ATOM 972 C C . LEU A 1 122 ? -6.655 4.467 12.981 1.00 79.94 122 LEU A C 1
ATOM 974 O O . LEU A 1 122 ? -5.528 4.737 12.578 1.00 79.94 122 LEU A O 1
ATOM 978 N N . HIS A 1 123 ? -7.060 3.213 13.221 1.00 68.38 123 HIS A N 1
ATOM 979 C CA . HIS A 1 123 ? -6.224 2.009 13.125 1.00 68.38 123 HIS A CA 1
ATOM 980 C C . HIS A 1 123 ? -4.899 2.108 13.903 1.00 68.38 123 HIS A C 1
ATOM 982 O O . HIS A 1 123 ? -3.837 1.685 13.455 1.00 68.38 123 HIS A O 1
ATOM 988 N N . TRP A 1 124 ? -4.968 2.693 15.097 1.00 67.75 124 TRP A N 1
ATOM 989 C CA . TRP A 1 124 ? -3.826 2.996 15.948 1.00 67.75 124 TRP A CA 1
ATOM 990 C C . TRP A 1 124 ? -3.576 1.881 16.969 1.00 67.75 124 TRP A C 1
ATOM 992 O O . TRP A 1 124 ? -3.900 2.019 18.151 1.00 67.75 124 TRP A O 1
ATOM 1002 N N . GLU A 1 125 ? -3.046 0.746 16.513 1.00 51.03 125 GLU A N 1
ATOM 1003 C CA . GLU A 1 125 ? -3.017 -0.487 17.320 1.00 51.03 125 GLU A CA 1
ATOM 1004 C C . GLU A 1 125 ? -1.684 -0.729 18.064 1.00 51.03 125 GLU A C 1
ATOM 1006 O O . GLU A 1 125 ? -1.699 -1.320 19.144 1.00 51.03 125 GLU A O 1
ATOM 1011 N N . ASP A 1 126 ? -0.569 -0.144 17.604 1.00 50.47 126 ASP A N 1
ATOM 1012 C CA . ASP A 1 126 ? 0.783 -0.421 18.137 1.00 50.47 126 ASP A CA 1
ATOM 1013 C C . ASP A 1 126 ? 1.325 0.624 19.132 1.00 50.47 126 ASP A C 1
ATOM 1015 O O . ASP A 1 126 ? 2.470 0.546 19.574 1.00 50.47 126 ASP A O 1
ATOM 1019 N N . GLY A 1 127 ? 0.526 1.629 19.508 1.00 49.97 127 GLY A N 1
ATOM 1020 C CA . GLY A 1 127 ? 0.918 2.591 20.544 1.00 49.97 127 GLY A CA 1
ATOM 1021 C C . GLY A 1 127 ? 2.070 3.537 20.174 1.00 49.97 127 GLY A C 1
ATOM 1022 O O . GLY A 1 127 ? 2.701 4.091 21.070 1.00 49.97 127 GLY A O 1
ATOM 1023 N N . ASN A 1 128 ? 2.364 3.766 18.889 1.00 58.59 128 ASN A N 1
ATOM 1024 C CA . ASN A 1 128 ? 3.413 4.713 18.507 1.00 58.59 128 ASN A CA 1
ATOM 1025 C C . ASN A 1 128 ? 2.841 6.110 18.207 1.00 58.59 128 ASN A C 1
ATOM 1027 O O . ASN A 1 128 ? 2.210 6.322 17.178 1.00 58.59 128 ASN A O 1
ATOM 1031 N N . GLY A 1 129 ? 3.029 7.046 19.142 1.00 56.28 129 GLY A N 1
ATOM 1032 C CA . GLY A 1 129 ? 2.664 8.465 19.033 1.00 56.28 129 GLY A CA 1
ATOM 1033 C C . GLY A 1 129 ? 3.744 9.361 18.420 1.00 56.28 129 GLY A C 1
ATOM 1034 O O . GLY A 1 129 ? 3.531 10.573 18.304 1.00 56.28 129 GLY A O 1
ATOM 1035 N N . ASP A 1 130 ? 4.909 8.797 18.092 1.00 61.28 130 ASP A N 1
ATOM 1036 C CA . ASP A 1 130 ? 6.116 9.571 17.828 1.00 61.28 130 ASP A CA 1
ATOM 1037 C C . ASP A 1 130 ? 6.001 10.402 16.551 1.00 61.28 130 ASP A C 1
ATOM 1039 O O . ASP A 1 130 ? 5.499 9.971 15.518 1.00 61.28 130 ASP A O 1
ATOM 1043 N N . GLY A 1 131 ? 6.445 11.656 16.644 1.00 65.38 131 GLY A N 1
ATOM 1044 C CA . GLY A 1 131 ? 6.361 12.614 15.543 1.00 65.38 131 GLY A CA 1
ATOM 1045 C C . GLY A 1 131 ? 4.961 13.181 15.293 1.00 65.38 131 GLY A C 1
ATOM 1046 O O . GLY A 1 131 ? 4.833 14.096 14.480 1.00 65.38 131 GLY A O 1
ATOM 1047 N N . ILE A 1 132 ? 3.924 12.734 16.011 1.00 80.75 132 ILE A N 1
ATOM 1048 C CA . ILE A 1 132 ? 2.552 13.217 15.825 1.00 80.75 132 ILE A CA 1
ATOM 1049 C C . ILE A 1 132 ? 2.166 14.175 16.947 1.00 80.75 132 ILE A C 1
ATOM 1051 O O . ILE A 1 132 ? 2.169 13.851 18.132 1.00 80.75 132 ILE A O 1
ATOM 1055 N N . VAL A 1 133 ? 1.787 15.385 16.557 1.00 88.38 133 VAL A N 1
ATOM 1056 C CA . VAL A 1 133 ? 1.257 16.425 17.429 1.00 88.38 133 VAL A CA 1
ATOM 1057 C C . VAL A 1 133 ? -0.263 16.368 17.409 1.00 88.38 133 VAL A C 1
ATOM 1059 O O . VAL A 1 133 ? -0.908 16.551 16.374 1.00 88.38 133 VAL A O 1
ATOM 1062 N N . VAL A 1 134 ? -0.851 16.163 18.581 1.00 93.38 134 VAL A N 1
ATOM 1063 C CA . VAL A 1 134 ? -2.285 16.292 18.800 1.00 93.38 134 VAL A CA 1
ATOM 1064 C C . VAL A 1 134 ? -2.627 17.713 19.232 1.00 93.38 134 VAL A C 1
ATOM 1066 O O . VAL A 1 134 ? -2.034 18.269 20.155 1.00 93.38 134 VAL A O 1
ATOM 1069 N N . GLN A 1 135 ? -3.628 18.288 18.573 1.00 96.44 135 GLN A N 1
ATOM 1070 C CA . GLN A 1 135 ? -4.336 19.476 19.021 1.00 96.44 135 GLN A CA 1
ATOM 1071 C C . GLN A 1 135 ? -5.722 19.076 19.513 1.00 96.44 135 GLN A C 1
ATOM 1073 O O . GLN A 1 135 ? -6.518 18.518 18.753 1.00 96.44 135 GLN A O 1
ATOM 1078 N N . VAL A 1 136 ? -6.036 19.427 20.755 1.00 97.12 136 VAL A N 1
ATOM 1079 C CA . VAL A 1 136 ? -7.364 19.226 21.336 1.00 97.12 136 VAL A CA 1
ATOM 1080 C C . VAL A 1 136 ? -8.042 20.581 21.474 1.00 97.12 136 VAL A C 1
ATOM 1082 O O . VAL A 1 136 ? -7.501 21.493 22.094 1.00 97.12 136 VAL A O 1
ATOM 1085 N N . TRP A 1 137 ? -9.227 20.726 20.893 1.00 97.69 137 TRP A N 1
ATOM 1086 C CA . TRP A 1 137 ? -10.023 21.952 20.930 1.00 97.69 137 TRP A CA 1
ATOM 1087 C C . TRP A 1 137 ? -11.294 21.722 21.737 1.00 97.69 137 TRP A C 1
ATOM 1089 O O . TRP A 1 137 ? -11.930 20.691 21.556 1.00 97.69 137 TRP A O 1
ATOM 1099 N N . SER A 1 138 ? -11.708 22.678 22.564 1.00 96.56 138 SER A N 1
ATOM 1100 C CA . SER A 1 138 ? -13.029 22.687 23.198 1.00 96.56 138 SER A CA 1
ATOM 1101 C C . SER A 1 138 ? -13.969 23.648 22.489 1.00 96.56 138 SER A C 1
ATOM 1103 O O . SER A 1 138 ? -13.561 24.744 22.100 1.00 96.56 138 SER A O 1
ATOM 1105 N N . ILE A 1 139 ? -15.238 23.272 22.404 1.00 96.19 139 ILE A N 1
ATOM 1106 C CA . ILE A 1 139 ? -16.313 24.117 21.895 1.00 96.19 139 ILE A CA 1
ATOM 1107 C C . ILE A 1 139 ? -17.606 23.814 22.653 1.00 96.19 139 ILE A C 1
ATOM 1109 O O . ILE A 1 139 ? -17.796 22.715 23.175 1.00 96.19 139 ILE A O 1
ATOM 1113 N N . ARG A 1 140 ? -18.497 24.801 22.756 1.00 95.62 140 ARG A N 1
ATOM 1114 C CA . ARG A 1 140 ? -19.817 24.620 23.370 1.00 95.62 140 ARG A CA 1
ATOM 1115 C C . ARG A 1 140 ? -20.877 24.532 22.296 1.00 95.62 140 ARG A C 1
ATOM 1117 O O . ARG A 1 140 ? -20.982 25.442 21.489 1.00 95.62 140 ARG A O 1
ATOM 1124 N N . VAL A 1 141 ? -21.677 23.474 22.324 1.00 95.69 141 VAL A N 1
ATOM 1125 C CA . VAL A 1 141 ? -22.813 23.294 21.414 1.00 95.69 141 VAL A CA 1
ATOM 1126 C C . VAL A 1 141 ? -24.055 23.102 22.267 1.00 95.69 141 VAL A C 1
ATOM 1128 O O . VAL A 1 141 ? -24.121 22.158 23.052 1.00 95.69 141 VAL A O 1
ATOM 1131 N N . ASN A 1 142 ? -25.003 24.038 22.183 1.00 93.69 142 ASN A N 1
ATOM 1132 C CA . ASN A 1 142 ? -26.190 24.096 23.049 1.00 93.69 142 ASN A CA 1
ATOM 1133 C C . ASN A 1 142 ? -25.841 24.008 24.549 1.00 93.69 142 ASN A C 1
ATOM 1135 O O . ASN A 1 142 ? -26.564 23.437 25.359 1.00 93.69 142 ASN A O 1
ATOM 1139 N N . GLY A 1 143 ? -24.683 24.559 24.923 1.00 88.94 143 GLY A N 1
ATOM 1140 C CA . GLY A 1 143 ? -24.152 24.533 26.285 1.00 88.94 143 GLY A CA 1
ATOM 1141 C C . GLY A 1 143 ? -23.414 23.250 26.691 1.00 88.94 143 GLY A C 1
ATOM 1142 O O . GLY A 1 143 ? -22.661 23.294 27.666 1.00 88.94 143 GLY A O 1
ATOM 1143 N N . SER A 1 144 ? -23.539 22.153 25.946 1.00 93.12 144 SER A N 1
ATOM 1144 C CA . SER A 1 144 ? -22.783 20.917 26.181 1.00 93.12 144 SER A CA 1
ATOM 1145 C C . SER A 1 144 ? -21.331 21.053 25.722 1.00 93.12 144 SER A C 1
ATOM 1147 O O . SER A 1 144 ? -21.042 21.741 24.740 1.00 93.12 144 SER A O 1
ATOM 1149 N N . LEU A 1 145 ? -20.408 20.399 26.433 1.00 95.94 145 LEU A N 1
ATOM 1150 C CA . LEU A 1 145 ? -18.996 20.366 26.059 1.00 95.94 145 LEU A CA 1
ATOM 1151 C C . LEU A 1 145 ? -18.786 19.433 24.865 1.00 95.94 145 LEU A C 1
ATOM 1153 O O . LEU A 1 145 ? -19.139 18.254 24.901 1.00 95.94 145 LEU A O 1
ATOM 1157 N N . TRP A 1 146 ? -18.194 19.974 23.810 1.00 97.75 146 TRP A N 1
ATOM 1158 C CA . TRP A 1 146 ? -17.700 19.225 22.668 1.00 97.75 146 TRP A CA 1
ATOM 1159 C C . TRP A 1 146 ? -16.189 19.407 22.574 1.00 97.75 146 TRP A C 1
ATOM 1161 O O . TRP A 1 146 ? -15.648 20.461 22.922 1.00 97.75 146 TRP A O 1
ATOM 1171 N N . VAL A 1 147 ? -15.506 18.372 22.104 1.00 97.38 147 VAL A N 1
ATOM 1172 C CA . VAL A 1 147 ? -14.061 18.348 21.922 1.00 97.38 147 VAL A CA 1
ATOM 1173 C C . VAL A 1 147 ? -13.754 17.934 20.490 1.00 97.38 147 VAL A C 1
ATOM 1175 O O . VAL A 1 147 ? -14.334 16.981 19.990 1.00 97.38 147 VAL A O 1
ATOM 1178 N N . ALA A 1 148 ? -12.844 18.625 19.816 1.00 97.62 148 ALA A N 1
ATOM 1179 C CA . ALA A 1 148 ? -12.351 18.204 18.508 1.00 97.62 148 ALA A CA 1
ATOM 1180 C C . ALA A 1 148 ? -10.871 17.850 18.602 1.00 97.62 148 ALA A C 1
ATOM 1182 O O . ALA A 1 148 ? -10.071 18.636 19.119 1.00 97.62 148 ALA A O 1
ATOM 1183 N N . VAL A 1 149 ? -10.513 16.680 18.082 1.00 96.31 149 VAL A N 1
ATOM 1184 C CA . VAL A 1 149 ? -9.137 16.191 18.058 1.00 96.31 149 VAL A CA 1
ATOM 1185 C C . VAL A 1 149 ? -8.607 16.286 16.640 1.00 96.31 149 VAL A C 1
ATOM 1187 O O . VAL A 1 149 ? -9.153 15.708 15.704 1.00 96.31 149 VAL A O 1
ATOM 1190 N N . ARG A 1 150 ? -7.510 17.021 16.481 1.00 94.19 150 ARG A N 1
ATOM 1191 C CA . ARG A 1 150 ? -6.770 17.106 15.227 1.00 94.19 150 ARG A CA 1
ATOM 1192 C C . ARG A 1 150 ? -5.381 16.534 15.439 1.00 94.19 150 ARG A C 1
ATOM 1194 O O . ARG A 1 150 ? -4.700 16.926 16.380 1.00 94.19 150 ARG A O 1
ATOM 1201 N N . LEU A 1 151 ? -4.940 15.707 14.504 1.00 90.06 151 LEU A N 1
ATOM 1202 C CA . LEU A 1 151 ? -3.556 15.262 14.420 1.00 90.06 151 LEU A CA 1
ATOM 1203 C C . LEU A 1 151 ? -2.807 16.069 13.359 1.00 90.06 151 LEU A C 1
ATOM 1205 O O . LEU A 1 151 ? -3.386 16.512 12.359 1.00 90.06 151 LEU A O 1
ATOM 1209 N N . ARG A 1 152 ? -1.529 16.316 13.620 1.00 85.94 152 ARG A N 1
ATOM 1210 C CA . ARG A 1 152 ? -0.568 16.920 12.701 1.00 85.94 152 ARG A CA 1
ATOM 1211 C C . ARG A 1 152 ? 0.744 16.167 12.833 1.00 85.94 152 ARG A C 1
ATOM 1213 O O . ARG A 1 152 ? 1.096 15.766 13.935 1.00 85.94 152 ARG A O 1
ATOM 1220 N N . THR A 1 153 ? 1.495 16.049 11.755 1.00 70.81 153 THR A N 1
ATOM 1221 C CA . THR A 1 153 ? 2.904 15.679 11.849 1.00 70.81 153 THR A CA 1
ATOM 1222 C C . THR A 1 153 ? 3.693 16.872 12.396 1.00 70.81 153 THR A C 1
ATOM 1224 O O . THR A 1 153 ? 3.409 18.034 12.081 1.00 70.81 153 THR A O 1
ATOM 1227 N N . SER A 1 154 ? 4.633 16.607 13.301 1.00 53.69 154 SER A N 1
ATOM 1228 C CA . SER A 1 154 ? 5.530 17.616 13.856 1.00 53.69 154 SER A CA 1
ATOM 1229 C C . SER A 1 154 ? 6.463 18.097 12.749 1.00 53.69 154 SER A C 1
ATOM 1231 O O . SER A 1 154 ? 7.430 17.420 12.414 1.00 53.69 154 SER A O 1
ATOM 1233 N N . ALA A 1 155 ? 6.205 19.274 12.182 1.00 41.25 155 ALA A N 1
ATOM 1234 C CA . ALA A 1 155 ? 7.155 19.912 11.279 1.00 41.25 155 ALA A CA 1
ATOM 1235 C C . ALA A 1 155 ? 8.445 20.228 12.056 1.00 41.25 155 ALA A C 1
ATOM 1237 O O . ALA A 1 155 ? 8.424 21.052 12.973 1.00 41.25 155 ALA A O 1
ATOM 1238 N N . MET A 1 156 ? 9.570 19.591 11.720 1.00 33.62 156 MET A N 1
ATOM 1239 C CA . MET A 1 156 ? 10.861 20.093 12.189 1.00 33.62 156 MET A CA 1
ATOM 1240 C C . MET A 1 156 ? 11.156 21.416 11.484 1.00 33.62 156 MET A C 1
ATOM 1242 O O . MET A 1 156 ? 11.109 21.516 10.258 1.00 33.62 156 MET A O 1
ATOM 1246 N N . ALA A 1 157 ? 11.424 22.445 12.287 1.00 26.58 157 ALA A N 1
ATOM 1247 C CA . ALA A 1 157 ? 11.864 23.746 11.816 1.00 26.58 157 ALA A CA 1
ATOM 1248 C C . ALA A 1 157 ? 13.130 23.596 10.945 1.00 26.58 157 ALA A C 1
ATOM 1250 O O . ALA A 1 157 ? 14.011 22.808 11.301 1.00 26.58 157 ALA A O 1
ATOM 1251 N N . PRO A 1 158 ? 13.269 24.351 9.839 1.00 30.78 158 PRO A N 1
ATOM 1252 C CA . PRO A 1 158 ? 14.480 24.312 9.033 1.00 30.78 158 PRO A CA 1
ATOM 1253 C C . PRO A 1 158 ? 15.663 24.807 9.867 1.00 30.78 158 PRO A C 1
ATOM 1255 O O . PRO A 1 158 ? 15.639 25.924 10.390 1.00 30.78 158 PRO A O 1
ATOM 1258 N N . CYS A 1 159 ? 16.711 23.990 9.975 1.00 25.92 159 CYS A N 1
ATOM 1259 C CA . CYS A 1 159 ? 18.015 24.456 10.423 1.00 25.92 159 CYS A CA 1
ATOM 1260 C C . CYS A 1 159 ? 18.432 25.649 9.555 1.00 25.92 159 CYS A C 1
ATOM 1262 O O . CYS A 1 159 ? 18.535 25.539 8.333 1.00 25.92 159 CYS A O 1
ATOM 1264 N N . LEU A 1 160 ? 18.656 26.793 10.202 1.00 29.53 160 LEU A N 1
ATOM 1265 C CA . LEU A 1 160 ? 19.238 27.984 9.600 1.00 29.53 160 LEU A CA 1
ATOM 1266 C C . LEU A 1 160 ? 20.632 27.634 9.063 1.00 29.53 160 LEU A C 1
ATOM 1268 O O . LEU A 1 160 ? 21.609 27.627 9.810 1.00 29.53 160 LEU A O 1
ATOM 1272 N N . PHE A 1 161 ? 20.727 27.353 7.765 1.00 27.39 161 PHE A N 1
ATOM 1273 C CA . PHE A 1 161 ? 21.995 27.443 7.058 1.00 27.39 161 PHE A CA 1
ATOM 1274 C C . PHE A 1 161 ? 22.377 28.920 6.961 1.00 27.39 161 PHE A C 1
ATOM 1276 O O . PHE A 1 161 ? 21.652 29.757 6.424 1.00 27.39 161 PHE A O 1
ATOM 1283 N N . SER A 1 162 ? 23.528 29.228 7.541 1.00 28.56 162 SER A N 1
ATOM 1284 C CA . SER A 1 162 ? 24.218 30.503 7.472 1.00 28.56 162 SER A CA 1
ATOM 1285 C C . SER A 1 162 ? 24.531 30.866 6.019 1.00 28.56 162 SER A C 1
ATOM 1287 O O . SER A 1 162 ? 25.478 30.366 5.415 1.00 28.56 162 SER A O 1
ATOM 1289 N N . CYS A 1 163 ? 23.755 31.790 5.455 1.00 27.38 163 CYS A N 1
ATOM 1290 C CA . CYS A 1 163 ? 24.114 32.459 4.213 1.00 27.38 163 CYS A CA 1
ATOM 1291 C C . CYS A 1 163 ? 25.354 33.335 4.451 1.00 27.38 163 CYS A C 1
ATOM 1293 O O . CYS A 1 163 ? 25.271 34.403 5.062 1.00 27.38 163 CYS A O 1
ATOM 1295 N N . PHE A 1 164 ? 26.504 32.895 3.937 1.00 30.78 164 PHE A N 1
ATOM 1296 C CA . PHE A 1 164 ? 27.626 33.782 3.647 1.00 30.78 164 PHE A CA 1
ATOM 1297 C C . PHE A 1 164 ? 27.156 34.831 2.639 1.00 30.78 164 PHE A C 1
ATOM 1299 O O . PHE A 1 164 ? 26.731 34.516 1.528 1.00 30.78 164 PHE A O 1
ATOM 1306 N N . GLY A 1 165 ? 27.187 36.090 3.067 1.00 29.05 165 GLY A N 1
ATOM 1307 C CA . GLY A 1 165 ? 26.700 37.208 2.281 1.00 29.05 165 GLY A CA 1
ATOM 1308 C C . GLY A 1 165 ? 27.515 37.458 1.017 1.00 29.05 165 GLY A C 1
ATOM 1309 O O . GLY A 1 165 ? 28.730 37.275 0.990 1.00 29.05 165 GLY A O 1
ATOM 1310 N N . LYS A 1 166 ? 26.839 38.006 0.007 1.00 29.69 166 LYS A N 1
ATOM 1311 C CA . LYS A 1 166 ? 27.418 39.005 -0.890 1.00 29.69 166 LYS A CA 1
ATOM 1312 C C . LYS A 1 166 ? 26.323 39.938 -1.402 1.00 29.69 166 LYS A C 1
ATOM 1314 O O . LYS A 1 166 ? 25.203 39.536 -1.689 1.00 29.69 166 LYS A O 1
ATOM 1319 N N . ARG A 1 167 ? 26.692 41.216 -1.384 1.00 26.08 167 ARG A N 1
ATOM 1320 C CA . ARG A 1 167 ? 25.893 42.420 -1.615 1.00 26.08 167 ARG A CA 1
ATOM 1321 C C . ARG A 1 167 ? 25.208 42.428 -2.982 1.00 26.08 167 ARG A C 1
ATOM 1323 O O . ARG A 1 167 ? 25.835 42.132 -3.991 1.00 26.08 167 ARG A O 1
ATOM 1330 N N . SER A 1 168 ? 23.966 42.901 -2.979 1.00 24.45 168 SER A N 1
ATOM 1331 C CA . SER A 1 168 ? 23.260 43.436 -4.141 1.00 24.45 168 SER A CA 1
ATOM 1332 C C . SER A 1 168 ? 23.805 44.825 -4.489 1.00 24.45 168 SER A C 1
ATOM 1334 O O . SER A 1 168 ? 23.815 45.713 -3.635 1.00 24.45 168 SER A O 1
ATOM 1336 N N . SER A 1 169 ? 24.189 45.023 -5.748 1.00 26.47 169 SER A N 1
ATOM 1337 C CA . SER A 1 169 ? 24.197 46.331 -6.407 1.00 26.47 169 SER A CA 1
ATOM 1338 C C . SER A 1 169 ? 23.399 46.224 -7.704 1.00 26.47 169 SER A C 1
ATOM 1340 O O . SER A 1 169 ? 23.611 45.320 -8.508 1.00 26.47 169 SER A O 1
ATOM 1342 N N . SER A 1 170 ? 22.461 47.147 -7.849 1.00 30.08 170 SER A N 1
ATOM 1343 C CA . SER A 1 170 ? 21.529 47.352 -8.950 1.00 30.08 170 SER A CA 1
ATOM 1344 C C . SER A 1 170 ? 22.212 47.781 -10.255 1.00 30.08 170 SER A C 1
ATOM 1346 O O . SER A 1 170 ? 23.142 48.578 -10.199 1.00 30.08 170 SER A O 1
ATOM 1348 N N . GLN A 1 171 ? 21.682 47.344 -11.412 1.00 27.80 171 GLN A N 1
ATOM 1349 C CA . GLN A 1 171 ? 21.316 48.215 -12.551 1.00 27.80 171 GLN A CA 1
ATOM 1350 C C . GLN A 1 171 ? 20.726 47.456 -13.767 1.00 27.80 171 GLN A C 1
ATOM 1352 O O . GLN A 1 171 ? 21.289 46.483 -14.248 1.00 27.80 171 GLN A O 1
ATOM 1357 N N . ALA A 1 172 ? 19.573 47.974 -14.214 1.00 25.50 172 ALA A N 1
ATOM 1358 C CA . ALA A 1 172 ? 19.055 48.206 -15.575 1.00 25.50 172 ALA A CA 1
ATOM 1359 C C . ALA A 1 172 ? 19.248 47.205 -16.750 1.00 25.50 172 ALA A C 1
ATOM 1361 O O . ALA A 1 172 ? 20.339 47.012 -17.265 1.00 25.50 172 ALA A O 1
ATOM 1362 N N . ALA A 1 173 ? 18.092 46.726 -17.242 1.00 27.38 173 ALA A N 1
ATOM 1363 C CA . ALA A 1 173 ? 17.575 46.684 -18.628 1.00 27.38 173 ALA A CA 1
ATOM 1364 C C . ALA A 1 173 ? 18.528 46.606 -19.849 1.00 27.38 173 ALA A C 1
ATOM 1366 O O . ALA A 1 173 ? 19.249 47.562 -20.110 1.00 27.38 173 ALA A O 1
ATOM 1367 N N . ASN A 1 174 ? 18.344 45.595 -20.725 1.00 26.05 174 ASN A N 1
ATOM 1368 C CA . ASN A 1 174 ? 17.709 45.732 -22.061 1.00 26.05 174 ASN A CA 1
ATOM 1369 C C . ASN A 1 174 ? 17.639 44.404 -22.868 1.00 26.05 174 ASN A C 1
ATOM 1371 O O . ASN A 1 174 ? 18.599 43.647 -22.877 1.00 26.05 174 ASN A O 1
ATOM 1375 N N . ARG A 1 175 ? 16.508 44.249 -23.581 1.00 25.81 175 ARG A N 1
ATOM 1376 C CA . ARG A 1 175 ? 16.238 43.711 -24.943 1.00 25.81 175 ARG A CA 1
ATOM 1377 C C . ARG A 1 175 ? 16.738 42.344 -25.468 1.00 25.81 175 ARG A C 1
ATOM 1379 O O . ARG A 1 175 ? 17.924 42.060 -25.492 1.00 25.81 175 ARG A O 1
ATOM 1386 N N . ASP A 1 176 ? 15.737 41.657 -26.041 1.00 27.64 176 ASP A N 1
ATOM 1387 C CA . ASP A 1 176 ? 15.666 40.903 -27.308 1.00 27.64 176 ASP A CA 1
ATOM 1388 C C . ASP A 1 176 ? 16.605 39.707 -27.553 1.00 27.64 176 ASP A C 1
ATOM 1390 O O . ASP A 1 176 ? 17.799 39.864 -27.760 1.00 27.64 176 ASP A O 1
ATOM 1394 N N . ASP A 1 177 ? 16.023 38.501 -27.649 1.00 27.97 177 ASP A N 1
ATOM 1395 C CA . ASP A 1 177 ? 15.909 37.820 -28.949 1.00 27.97 177 ASP A CA 1
ATOM 1396 C C . ASP A 1 177 ? 15.050 36.547 -28.872 1.00 27.97 177 ASP A C 1
ATOM 1398 O O . ASP A 1 177 ? 15.280 35.626 -28.086 1.00 27.97 177 ASP A O 1
ATOM 1402 N N . ALA A 1 178 ? 14.046 36.498 -29.745 1.00 31.16 178 ALA A N 1
ATOM 1403 C CA . ALA A 1 178 ? 13.220 35.333 -30.004 1.00 31.16 178 ALA A CA 1
ATOM 1404 C C . ALA A 1 178 ? 13.892 34.438 -31.056 1.00 31.16 178 ALA A C 1
ATOM 1406 O O . ALA A 1 178 ? 14.157 34.878 -32.174 1.00 31.16 178 ALA A O 1
ATOM 1407 N N . LYS A 1 179 ? 14.076 33.149 -30.749 1.00 29.97 179 LYS A N 1
ATOM 1408 C CA . LYS A 1 179 ? 14.223 32.090 -31.759 1.00 29.97 179 LYS A CA 1
ATOM 1409 C C . LYS A 1 179 ? 13.372 30.885 -31.383 1.00 29.97 179 LYS A C 1
ATOM 1411 O O . LYS A 1 179 ? 13.562 30.255 -30.346 1.00 29.97 179 LYS A O 1
ATOM 1416 N N . GLY A 1 180 ? 12.397 30.624 -32.250 1.00 28.84 180 GLY A N 1
ATOM 1417 C CA . GLY A 1 180 ? 11.424 29.554 -32.126 1.00 28.84 180 GLY A CA 1
ATOM 1418 C C . GLY A 1 180 ? 12.048 28.168 -32.240 1.00 28.84 180 GLY A C 1
ATOM 1419 O O . GLY A 1 180 ? 12.925 27.924 -33.066 1.00 28.84 180 GLY A O 1
ATOM 1420 N N . HIS A 1 181 ? 11.529 27.256 -31.427 1.00 29.75 181 HIS A N 1
ATOM 1421 C CA . HIS A 1 181 ? 11.683 25.826 -31.625 1.00 29.75 181 HIS A CA 1
ATOM 1422 C C . HIS A 1 181 ? 10.408 25.321 -32.294 1.00 29.75 181 HIS A C 1
ATOM 1424 O O . HIS A 1 181 ? 9.327 25.357 -31.707 1.00 29.75 181 HIS A O 1
ATOM 1430 N N . GLY A 1 182 ? 10.539 24.893 -33.549 1.00 26.70 182 GLY A N 1
ATOM 1431 C CA . GLY A 1 182 ? 9.514 24.109 -34.219 1.00 26.70 182 GLY A CA 1
ATOM 1432 C C . GLY A 1 182 ? 9.356 22.785 -33.482 1.00 26.70 182 GLY A C 1
ATOM 1433 O O . GLY A 1 182 ? 10.283 21.979 -33.444 1.00 26.70 182 GLY A O 1
ATOM 1434 N N . ALA A 1 183 ? 8.188 22.578 -32.881 1.00 28.86 183 ALA A N 1
ATOM 1435 C CA . ALA A 1 183 ? 7.792 21.287 -32.352 1.00 28.86 183 ALA A CA 1
ATOM 1436 C C . ALA A 1 183 ? 7.543 20.345 -33.537 1.00 28.86 183 ALA A C 1
ATOM 1438 O O . ALA A 1 183 ? 6.497 20.396 -34.185 1.00 28.86 183 ALA A O 1
ATOM 1439 N N . ALA A 1 184 ? 8.533 19.511 -33.851 1.00 29.48 184 ALA A N 1
ATOM 1440 C CA . ALA A 1 184 ? 8.318 18.338 -34.678 1.00 29.48 184 ALA A CA 1
ATOM 1441 C C . ALA A 1 184 ? 7.390 17.394 -33.903 1.00 29.48 184 ALA A C 1
ATOM 1443 O O . ALA A 1 184 ? 7.743 16.897 -32.834 1.00 29.48 184 ALA A O 1
ATOM 1444 N N . ALA A 1 185 ? 6.179 17.209 -34.424 1.00 31.23 185 ALA A N 1
ATOM 1445 C CA . ALA A 1 185 ? 5.202 16.270 -33.906 1.00 31.23 185 ALA A CA 1
ATOM 1446 C C . ALA A 1 185 ? 5.804 14.856 -33.895 1.00 31.23 185 ALA A C 1
ATOM 1448 O O . ALA A 1 185 ? 6.182 14.326 -34.940 1.00 31.23 185 ALA A O 1
ATOM 1449 N N . ALA A 1 186 ? 5.918 14.264 -32.706 1.00 33.25 186 ALA A N 1
ATOM 1450 C CA . ALA A 1 186 ? 6.321 12.877 -32.547 1.00 33.25 186 ALA A CA 1
ATOM 1451 C C . ALA A 1 186 ? 5.230 11.960 -33.125 1.00 33.25 186 ALA A C 1
ATOM 1453 O O . ALA A 1 186 ? 4.071 12.028 -32.712 1.00 33.25 186 ALA A O 1
ATOM 1454 N N . GLU A 1 187 ? 5.605 11.109 -34.083 1.00 35.81 187 GLU A N 1
ATOM 1455 C CA . GLU A 1 187 ? 4.793 9.979 -34.541 1.00 35.81 187 GLU A CA 1
ATOM 1456 C C . GLU A 1 187 ? 4.324 9.145 -33.339 1.00 35.81 187 GLU A C 1
ATOM 1458 O O . GLU A 1 187 ? 5.107 8.860 -32.431 1.00 35.81 187 GLU A O 1
ATOM 1463 N N . GLY A 1 188 ? 3.038 8.774 -33.332 1.00 43.19 188 GLY A N 1
ATOM 1464 C CA . GLY A 1 188 ? 2.335 8.178 -32.195 1.00 43.19 188 GLY A CA 1
ATOM 1465 C C . GLY A 1 188 ? 3.036 6.956 -31.604 1.00 43.19 188 GLY A C 1
ATOM 1466 O O . GLY A 1 188 ? 2.921 5.841 -32.115 1.00 43.19 188 GLY A O 1
ATOM 1467 N N . ALA A 1 189 ? 3.743 7.163 -30.495 1.00 58.97 189 ALA A N 1
ATOM 1468 C CA . ALA A 1 189 ? 4.268 6.085 -29.679 1.00 58.97 189 ALA A CA 1
ATOM 1469 C C . ALA A 1 189 ? 3.095 5.337 -29.031 1.00 58.97 189 ALA A C 1
ATOM 1471 O O . ALA A 1 189 ? 2.245 5.949 -28.387 1.00 58.97 189 ALA A O 1
ATOM 1472 N N . ILE A 1 190 ? 3.051 4.013 -29.197 1.00 75.00 190 ILE A N 1
ATOM 1473 C CA . ILE A 1 190 ? 2.100 3.164 -28.475 1.00 75.00 190 ILE A CA 1
ATOM 1474 C C . ILE A 1 190 ? 2.397 3.317 -26.980 1.00 75.00 190 ILE A C 1
ATOM 1476 O O . ILE A 1 190 ? 3.514 3.028 -26.534 1.00 75.00 190 ILE A O 1
ATOM 1480 N N . GLU A 1 191 ? 1.407 3.790 -26.224 1.00 83.88 191 GLU A N 1
ATOM 1481 C CA . GLU A 1 191 ? 1.513 3.914 -24.774 1.00 83.88 191 GLU A CA 1
ATOM 1482 C C . GLU A 1 191 ? 1.807 2.545 -24.156 1.00 83.88 191 GLU A C 1
ATOM 1484 O O . GLU A 1 191 ? 1.159 1.539 -24.458 1.00 83.88 191 GLU A O 1
ATOM 1489 N N . GLY A 1 192 ? 2.835 2.506 -23.317 1.00 89.19 192 GLY A N 1
ATOM 1490 C CA . GLY A 1 192 ? 3.242 1.313 -22.603 1.00 89.19 192 GLY A CA 1
ATOM 1491 C C . GLY A 1 192 ? 2.326 0.996 -21.426 1.00 89.19 192 GLY A C 1
ATOM 1492 O O . GLY A 1 192 ? 1.501 1.820 -21.020 1.00 89.19 192 GLY A O 1
ATOM 1493 N N . PRO A 1 193 ? 2.474 -0.205 -20.850 1.00 94.75 193 PRO A N 1
ATOM 1494 C CA . PRO A 1 193 ? 1.707 -0.587 -19.684 1.00 94.75 193 PRO A CA 1
ATOM 1495 C C . PRO A 1 193 ? 2.096 0.218 -18.443 1.00 94.75 193 PRO A C 1
ATOM 1497 O O . PRO A 1 193 ? 3.265 0.567 -18.246 1.00 94.75 193 PRO A O 1
ATOM 1500 N N . VAL A 1 194 ? 1.118 0.422 -17.565 1.00 96.69 194 VAL A N 1
ATOM 1501 C CA . VAL A 1 194 ? 1.318 1.000 -16.232 1.00 96.69 194 VAL A CA 1
ATOM 1502 C C . VAL A 1 194 ? 1.717 -0.115 -15.269 1.00 96.69 194 VAL A C 1
ATOM 1504 O O . VAL A 1 194 ? 1.002 -1.113 -15.152 1.00 96.69 194 VAL A O 1
ATOM 1507 N N . VAL A 1 195 ? 2.848 0.034 -14.578 1.00 98.31 195 VAL A N 1
ATOM 1508 C CA . VAL A 1 195 ? 3.230 -0.893 -13.507 1.00 98.31 195 VAL A CA 1
ATOM 1509 C C . VAL A 1 195 ? 2.493 -0.522 -12.225 1.00 98.31 195 VAL A C 1
ATOM 1511 O O . VAL A 1 195 ? 2.528 0.633 -11.794 1.00 98.31 195 VAL A O 1
ATOM 1514 N N . VAL A 1 196 ? 1.841 -1.510 -11.620 1.00 98.62 196 VAL A N 1
ATOM 1515 C CA . VAL A 1 196 ? 1.175 -1.398 -10.322 1.00 98.62 196 VAL A CA 1
ATOM 1516 C C . VAL A 1 196 ? 1.778 -2.445 -9.399 1.00 98.62 196 VAL A C 1
ATOM 1518 O O . VAL A 1 196 ? 1.729 -3.643 -9.682 1.00 98.62 196 VAL A O 1
ATOM 1521 N N . GLU A 1 197 ? 2.355 -1.978 -8.302 1.00 98.81 197 GLU A N 1
ATOM 1522 C CA . GLU A 1 197 ? 3.017 -2.797 -7.298 1.00 98.81 197 GLU A CA 1
ATOM 1523 C C . GLU A 1 197 ? 2.153 -2.826 -6.038 1.00 98.81 197 GLU A C 1
ATOM 1525 O O . GLU A 1 197 ? 1.965 -1.797 -5.390 1.00 98.81 197 GLU A O 1
ATOM 1530 N N . LEU A 1 198 ? 1.608 -3.993 -5.704 1.00 98.88 198 LEU A N 1
ATOM 1531 C CA . LEU A 1 198 ? 0.876 -4.231 -4.464 1.00 98.88 198 LEU A CA 1
ATOM 1532 C C . LEU A 1 198 ? 1.846 -4.766 -3.410 1.00 98.88 198 LEU A C 1
ATOM 1534 O O . LEU A 1 198 ? 2.506 -5.767 -3.647 1.00 98.88 198 LEU A O 1
ATOM 1538 N N . PHE A 1 199 ? 1.899 -4.149 -2.237 1.00 98.56 199 PHE A N 1
ATOM 1539 C CA . PHE A 1 199 ? 2.572 -4.678 -1.055 1.00 98.56 199 PHE A CA 1
ATOM 1540 C C . PHE A 1 199 ? 1.528 -5.252 -0.101 1.00 98.56 199 PHE A C 1
ATOM 1542 O O . PHE A 1 199 ? 0.609 -4.546 0.325 1.00 98.56 199 PHE A O 1
ATOM 1549 N N . SER A 1 200 ? 1.666 -6.538 0.210 1.00 97.38 200 SER A N 1
ATOM 1550 C CA . SER A 1 200 ? 0.634 -7.356 0.855 1.00 97.38 200 SER A CA 1
ATOM 1551 C C . SER A 1 200 ? 1.254 -8.392 1.792 1.00 97.38 2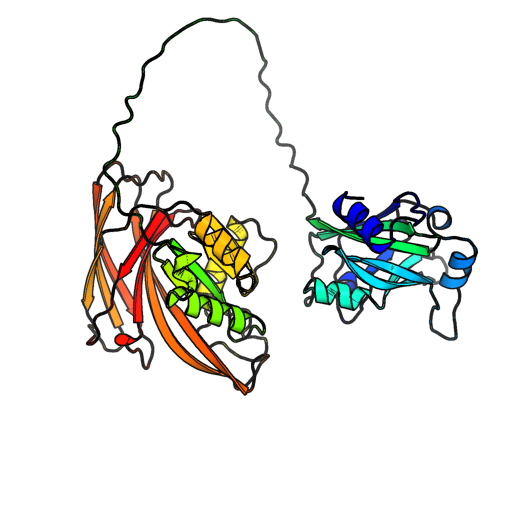00 SER A C 1
ATOM 1553 O O . SER A 1 200 ? 2.466 -8.584 1.792 1.00 97.38 200 SER A O 1
ATOM 1555 N N . SER A 1 201 ? 0.445 -9.049 2.617 1.00 95.88 201 SER A N 1
ATOM 1556 C CA . SER A 1 201 ? 0.864 -10.223 3.384 1.00 95.88 201 SER A CA 1
ATOM 1557 C C . SER A 1 201 ? -0.341 -11.076 3.759 1.00 95.88 201 SER A C 1
ATOM 1559 O O . SER A 1 201 ? -1.366 -10.555 4.198 1.00 95.88 201 SER A O 1
ATOM 1561 N N . GLN A 1 202 ? -0.197 -12.398 3.688 1.00 91.62 202 GLN A N 1
ATOM 1562 C CA . GLN A 1 202 ? -1.175 -13.346 4.224 1.00 91.62 202 GLN A CA 1
ATOM 1563 C C . GLN A 1 202 ? -1.336 -13.230 5.747 1.00 91.62 202 GLN A C 1
ATOM 1565 O O . GLN A 1 202 ? -2.361 -13.645 6.283 1.00 91.62 202 GLN A O 1
ATOM 1570 N N . GLY A 1 203 ? -0.349 -12.666 6.453 1.00 83.06 203 GLY A N 1
ATOM 1571 C CA . GLY A 1 203 ? -0.426 -12.395 7.890 1.00 83.06 203 GLY A CA 1
ATOM 1572 C C . GLY A 1 203 ? -1.236 -11.142 8.251 1.00 83.06 203 GLY A C 1
ATOM 1573 O O . GLY A 1 203 ? -1.562 -10.954 9.420 1.00 83.06 203 GLY A O 1
ATOM 1574 N N . CYS A 1 204 ? -1.582 -10.303 7.271 1.00 82.38 204 CYS A N 1
ATOM 1575 C CA . CYS A 1 204 ? -2.360 -9.083 7.462 1.00 82.38 204 CYS A CA 1
ATOM 1576 C C . CYS A 1 204 ? -3.855 -9.347 7.211 1.00 82.38 204 CYS A C 1
ATOM 1578 O O . CYS A 1 204 ? -4.247 -9.724 6.104 1.00 82.38 204 CYS A O 1
ATOM 1580 N N . ALA A 1 205 ? -4.706 -9.097 8.212 1.00 75.06 205 ALA A N 1
ATOM 1581 C CA . ALA A 1 205 ? -6.152 -9.339 8.122 1.00 75.06 205 ALA A CA 1
ATOM 1582 C C . ALA A 1 205 ? -6.844 -8.621 6.948 1.00 75.06 205 ALA A C 1
ATOM 1584 O O . ALA A 1 205 ? -7.787 -9.145 6.364 1.00 75.06 205 ALA A O 1
ATOM 1585 N N . THR A 1 206 ? -6.382 -7.425 6.583 1.00 77.31 206 THR A N 1
ATOM 1586 C CA . THR A 1 206 ? -7.042 -6.581 5.575 1.00 77.31 206 THR A CA 1
ATOM 1587 C C . THR A 1 206 ? -6.467 -6.740 4.170 1.00 77.31 206 THR A C 1
ATOM 1589 O O . THR A 1 206 ? -7.011 -6.169 3.228 1.00 77.31 206 THR A O 1
ATOM 1592 N N . SER A 1 207 ? -5.379 -7.500 3.995 1.00 86.88 207 SER A N 1
ATOM 1593 C CA . SER A 1 207 ? -4.704 -7.622 2.694 1.00 86.88 207 SER A CA 1
ATOM 1594 C C . SER A 1 207 ? -5.440 -8.530 1.707 1.00 86.88 207 SER A C 1
ATOM 1596 O O . SER A 1 207 ? -5.311 -8.347 0.501 1.00 86.88 207 SER A O 1
ATOM 1598 N N . HIS A 1 208 ? -6.260 -9.469 2.191 1.00 85.81 208 HIS A N 1
ATOM 1599 C CA . HIS A 1 208 ? -7.027 -10.362 1.319 1.00 85.81 208 HIS A CA 1
ATOM 1600 C C . HIS A 1 208 ? -7.993 -9.602 0.392 1.00 85.81 208 HIS A C 1
ATOM 1602 O O . HIS A 1 208 ? -8.109 -9.936 -0.785 1.00 85.81 208 HIS A O 1
ATOM 1608 N N . GLU A 1 209 ? -8.649 -8.550 0.890 1.00 85.88 209 GLU A N 1
ATOM 1609 C CA . GLU A 1 209 ? -9.569 -7.732 0.089 1.00 85.88 209 GLU A CA 1
ATOM 1610 C C . GLU A 1 209 ? -8.838 -7.012 -1.057 1.00 85.88 209 GLU A C 1
ATOM 1612 O O . GLU A 1 209 ? -9.290 -7.052 -2.207 1.00 85.88 209 GLU A O 1
ATOM 1617 N N . ALA A 1 210 ? -7.667 -6.434 -0.773 1.00 90.00 210 ALA A N 1
ATOM 1618 C CA . ALA A 1 210 ? -6.804 -5.824 -1.781 1.00 90.00 210 ALA A CA 1
ATOM 1619 C C . ALA A 1 210 ? -6.304 -6.836 -2.822 1.00 90.00 210 ALA A C 1
ATOM 1621 O O . ALA A 1 210 ? -6.324 -6.534 -4.012 1.00 90.00 210 ALA A O 1
ATOM 1622 N N . GLU A 1 211 ? -5.897 -8.040 -2.413 1.00 94.12 211 GLU A N 1
ATOM 1623 C CA . GLU A 1 211 ? -5.473 -9.117 -3.326 1.00 94.12 211 GLU A CA 1
ATOM 1624 C C . GLU A 1 211 ? -6.596 -9.526 -4.291 1.00 94.12 211 GLU A C 1
ATOM 1626 O O . GLU A 1 211 ? -6.368 -9.717 -5.492 1.00 94.12 211 GLU A O 1
ATOM 1631 N N . LEU A 1 212 ? -7.840 -9.597 -3.803 1.00 92.19 212 LEU A N 1
ATOM 1632 C CA . LEU A 1 212 ? -9.007 -9.862 -4.647 1.00 92.19 212 LEU A CA 1
ATOM 1633 C C . LEU A 1 212 ? -9.244 -8.729 -5.651 1.00 92.19 212 LEU A C 1
ATOM 1635 O O . LEU A 1 212 ? -9.477 -9.001 -6.833 1.00 92.19 212 LEU A O 1
ATOM 1639 N N . LEU A 1 213 ? -9.168 -7.468 -5.212 1.00 94.44 213 LEU A N 1
ATOM 1640 C CA . LEU A 1 213 ? -9.264 -6.312 -6.106 1.00 94.44 213 LEU A CA 1
ATOM 1641 C C . LEU A 1 213 ? -8.149 -6.334 -7.166 1.00 94.44 213 LEU A C 1
ATOM 1643 O O . LEU A 1 213 ? -8.415 -6.122 -8.351 1.00 94.44 213 LEU A O 1
ATOM 1647 N N . PHE A 1 214 ? -6.922 -6.652 -6.762 1.00 97.31 214 PHE A N 1
ATOM 1648 C CA . PHE A 1 214 ? -5.751 -6.726 -7.632 1.00 97.31 214 PHE A CA 1
ATOM 1649 C C . PHE A 1 214 ? -5.880 -7.832 -8.687 1.00 97.31 214 PHE A C 1
ATOM 1651 O O . PHE A 1 214 ? -5.621 -7.619 -9.873 1.00 97.31 214 PHE A O 1
ATOM 1658 N N . SER A 1 215 ? -6.407 -8.989 -8.291 1.00 95.94 215 SER A N 1
ATOM 1659 C CA . SER A 1 215 ? -6.715 -10.096 -9.202 1.00 95.94 215 SER A CA 1
ATOM 1660 C C . SER A 1 215 ? -7.790 -9.704 -10.229 1.00 95.94 215 SER A C 1
ATOM 1662 O O . SER A 1 215 ? -7.669 -9.997 -11.421 1.00 95.94 215 SER A O 1
ATOM 1664 N N . ARG A 1 216 ? -8.838 -8.988 -9.794 1.00 95.38 216 ARG A N 1
ATOM 1665 C CA . ARG A 1 216 ? -9.904 -8.456 -10.670 1.00 95.38 216 ARG A CA 1
ATOM 1666 C C . ARG A 1 216 ? -9.377 -7.423 -11.671 1.00 95.38 216 ARG A C 1
ATOM 1668 O O . ARG A 1 216 ? -9.761 -7.463 -12.842 1.00 95.38 216 ARG A O 1
ATOM 1675 N N . LEU A 1 217 ? -8.469 -6.543 -11.239 1.00 95.44 217 LEU A N 1
ATOM 1676 C CA . LEU A 1 217 ? -7.749 -5.620 -12.125 1.00 95.44 217 LEU A CA 1
ATOM 1677 C C . LEU A 1 217 ? -7.014 -6.387 -13.230 1.00 95.44 217 LEU A C 1
ATOM 1679 O O . LEU A 1 217 ? -7.156 -6.058 -14.407 1.00 95.44 217 LEU A O 1
ATOM 1683 N N . GLY A 1 218 ? -6.302 -7.457 -12.872 1.00 94.50 218 GLY A N 1
ATOM 1684 C CA . GLY A 1 218 ? -5.526 -8.263 -13.814 1.00 94.50 218 GLY A CA 1
ATOM 1685 C C . GLY A 1 218 ? -6.361 -9.041 -14.830 1.00 94.50 218 GLY A C 1
ATOM 1686 O O . GLY A 1 218 ? -5.967 -9.168 -15.993 1.00 94.50 218 GLY A O 1
ATOM 1687 N N . ARG A 1 219 ? -7.555 -9.502 -14.435 1.00 93.81 219 ARG A N 1
ATOM 1688 C CA . ARG A 1 219 ? -8.534 -10.110 -15.357 1.00 93.81 219 ARG A CA 1
ATOM 1689 C C . ARG A 1 219 ? -9.180 -9.098 -16.304 1.00 93.81 219 ARG A C 1
ATOM 1691 O O . ARG A 1 219 ? -9.681 -9.475 -17.366 1.00 93.81 219 ARG A O 1
ATOM 1698 N N . GLY A 1 220 ? -9.110 -7.811 -15.969 1.00 93.31 220 GLY A N 1
ATOM 1699 C CA . GLY A 1 220 ? -9.709 -6.735 -16.747 1.00 93.31 220 GLY A CA 1
ATOM 1700 C C . GLY A 1 220 ? -11.185 -6.507 -16.431 1.00 93.31 220 GLY A C 1
ATOM 1701 O O . GLY A 1 220 ? -11.910 -6.005 -17.291 1.00 93.31 220 GLY A O 1
ATOM 1702 N N . ASP A 1 221 ? -11.623 -6.832 -15.212 1.00 93.50 221 ASP A N 1
ATOM 1703 C CA . ASP A 1 221 ? -13.004 -6.617 -14.759 1.00 93.50 221 ASP A CA 1
ATOM 1704 C C . ASP A 1 221 ? -13.385 -5.114 -14.786 1.00 93.50 221 ASP A C 1
ATOM 1706 O O . ASP A 1 221 ? -14.560 -4.773 -14.894 1.00 93.50 221 ASP A O 1
ATOM 1710 N N . PHE A 1 222 ? -12.387 -4.218 -14.755 1.00 94.12 222 PHE A N 1
ATOM 1711 C CA . PHE A 1 222 ? -12.537 -2.757 -14.668 1.00 94.12 222 PHE A CA 1
ATOM 1712 C C . PHE A 1 222 ? -12.000 -1.995 -15.891 1.00 94.12 222 PHE A C 1
ATOM 1714 O O . PHE A 1 222 ? -11.618 -0.834 -15.786 1.00 94.12 222 PHE A O 1
ATOM 1721 N N . ARG A 1 223 ? -11.956 -2.615 -17.080 1.00 91.25 223 ARG A N 1
ATOM 1722 C CA . ARG A 1 223 ? -11.398 -1.990 -18.308 1.00 91.25 223 ARG A CA 1
ATOM 1723 C C . ARG A 1 223 ? -12.023 -0.643 -18.702 1.00 91.25 223 ARG A C 1
ATOM 1725 O O . ARG A 1 223 ? -11.440 0.073 -19.509 1.00 91.25 223 ARG A O 1
ATOM 1732 N N . ARG A 1 224 ? -13.224 -0.326 -18.205 1.00 91.25 224 ARG A N 1
ATOM 1733 C CA . ARG A 1 224 ? -13.885 0.966 -18.452 1.00 91.25 224 ARG A CA 1
ATOM 1734 C C . ARG A 1 224 ? -13.309 2.080 -17.581 1.00 91.25 224 ARG A C 1
ATOM 1736 O O . ARG A 1 224 ? -13.150 3.190 -18.071 1.00 91.25 224 ARG A O 1
ATOM 1743 N N . ASP A 1 225 ? -12.980 1.759 -16.335 1.00 93.50 225 ASP A N 1
ATOM 1744 C CA . ASP A 1 225 ? -12.479 2.702 -15.331 1.00 93.50 225 ASP A CA 1
ATOM 1745 C C . ASP A 1 225 ? -10.947 2.810 -15.382 1.00 93.50 225 ASP A C 1
ATOM 1747 O O . ASP A 1 225 ? -10.371 3.862 -15.107 1.00 93.50 225 ASP A O 1
ATOM 1751 N N . VAL A 1 226 ? -10.287 1.726 -15.802 1.00 92.19 226 VAL A N 1
ATOM 1752 C CA . VAL A 1 226 ? -8.835 1.618 -15.964 1.00 92.19 226 VAL A CA 1
ATOM 1753 C C . VAL A 1 226 ? -8.522 1.117 -17.384 1.00 92.19 226 VAL A C 1
ATOM 1755 O O . VAL A 1 226 ? -8.414 -0.091 -17.613 1.00 92.19 226 VAL A O 1
ATOM 1758 N N . PRO A 1 227 ? -8.402 2.021 -18.376 1.00 78.75 227 PRO A N 1
ATOM 1759 C CA . PRO A 1 227 ? -8.312 1.644 -19.790 1.00 78.75 227 PRO A CA 1
ATOM 1760 C C . PRO A 1 227 ? -6.911 1.197 -20.243 1.00 78.75 227 PRO A C 1
ATOM 1762 O O . PRO A 1 227 ? -6.754 0.716 -21.365 1.00 78.75 227 PRO A O 1
ATOM 1765 N N . ALA A 1 228 ? -5.881 1.379 -19.414 1.00 77.81 228 ALA A N 1
ATOM 1766 C CA . ALA A 1 228 ? -4.500 1.069 -19.776 1.00 77.81 228 ALA A CA 1
ATOM 1767 C C . ALA A 1 228 ? -4.173 -0.424 -19.614 1.00 77.81 228 ALA A C 1
ATOM 1769 O O . ALA A 1 228 ? -4.673 -1.064 -18.685 1.00 77.81 228 ALA A O 1
ATOM 1770 N N . PRO A 1 229 ? -3.266 -0.983 -20.437 1.00 91.06 229 PRO A N 1
ATOM 1771 C CA . PRO A 1 229 ? -2.639 -2.252 -20.098 1.00 91.06 229 PRO A CA 1
ATOM 1772 C C . PRO A 1 229 ? -1.854 -2.101 -18.788 1.00 91.06 229 PRO A C 1
ATOM 1774 O O . PRO A 1 229 ? -1.181 -1.093 -18.571 1.00 91.06 229 PRO A O 1
ATOM 1777 N N . LEU A 1 230 ? -1.926 -3.111 -17.923 1.00 95.94 230 LEU A N 1
ATOM 1778 C CA . LEU A 1 230 ? -1.271 -3.104 -16.615 1.00 95.94 230 LEU A CA 1
ATOM 1779 C C . LEU A 1 230 ? -0.200 -4.196 -16.538 1.00 95.94 230 LEU A C 1
ATOM 1781 O O . LEU A 1 230 ? -0.393 -5.315 -17.023 1.00 95.94 230 LEU A O 1
ATOM 1785 N N . VAL A 1 231 ? 0.912 -3.885 -15.876 1.00 97.69 231 VAL A N 1
ATOM 1786 C CA . VAL A 1 231 ? 1.814 -4.886 -15.298 1.00 97.69 231 VAL A CA 1
ATOM 1787 C C . VAL A 1 231 ? 1.564 -4.896 -13.798 1.00 97.69 231 VAL A C 1
ATOM 1789 O O . VAL A 1 231 ? 1.942 -3.966 -13.096 1.00 97.69 231 VAL A O 1
ATOM 1792 N N . LEU A 1 232 ? 0.902 -5.945 -13.326 1.00 98.38 232 LEU A N 1
ATOM 1793 C CA . LEU A 1 232 ? 0.593 -6.140 -11.915 1.00 98.38 232 LEU A CA 1
ATOM 1794 C C . LEU A 1 232 ? 1.673 -6.996 -11.263 1.00 98.38 232 LEU A C 1
ATOM 1796 O O . LEU A 1 232 ? 2.056 -8.015 -11.839 1.00 98.38 232 LEU A O 1
ATOM 1800 N N . LEU A 1 233 ? 2.154 -6.574 -10.095 1.00 98.88 233 LEU A N 1
ATOM 1801 C CA . LEU A 1 233 ? 3.189 -7.242 -9.309 1.00 98.88 233 LEU A CA 1
ATOM 1802 C C . LEU A 1 233 ? 2.820 -7.188 -7.818 1.00 98.88 233 LEU A C 1
ATOM 1804 O O . LEU A 1 233 ? 2.731 -6.102 -7.253 1.00 98.88 233 LEU A O 1
ATOM 1808 N N . ALA A 1 234 ? 2.610 -8.339 -7.181 1.00 98.81 234 ALA A N 1
ATOM 1809 C CA . ALA A 1 234 ? 2.294 -8.450 -5.758 1.00 98.81 234 ALA A CA 1
ATOM 1810 C C . ALA A 1 234 ? 3.538 -8.861 -4.952 1.00 98.81 234 ALA A C 1
ATOM 1812 O O . ALA A 1 234 ? 4.071 -9.961 -5.083 1.00 98.81 234 ALA A O 1
ATOM 1813 N N . PHE A 1 235 ? 4.027 -7.958 -4.117 1.00 98.81 235 PHE A N 1
ATOM 1814 C CA . PHE A 1 235 ? 5.192 -8.099 -3.261 1.00 98.81 235 PHE A CA 1
ATOM 1815 C C . PHE A 1 235 ? 4.753 -8.441 -1.834 1.00 98.81 235 PHE A C 1
ATOM 1817 O O . PHE A 1 235 ? 4.264 -7.587 -1.094 1.00 98.81 235 PHE A O 1
ATOM 1824 N N . HIS A 1 236 ? 4.945 -9.697 -1.436 1.00 98.50 236 HIS A N 1
ATOM 1825 C CA . HIS A 1 236 ? 4.564 -10.163 -0.105 1.00 98.50 236 HIS A CA 1
ATOM 1826 C C . HIS A 1 236 ? 5.619 -9.791 0.947 1.00 98.50 236 HIS A C 1
ATOM 1828 O O . HIS A 1 236 ? 6.748 -10.278 0.933 1.00 98.50 236 HIS A O 1
ATOM 1834 N N . VAL A 1 237 ? 5.282 -8.908 1.875 1.00 96.56 237 VAL A N 1
ATOM 1835 C CA . VAL A 1 237 ? 6.212 -8.446 2.913 1.00 96.56 237 VAL A CA 1
ATOM 1836 C C . VAL A 1 237 ? 6.247 -9.404 4.099 1.00 96.56 237 VAL A C 1
ATOM 1838 O O . VAL A 1 237 ? 5.266 -10.078 4.402 1.00 96.56 237 VAL A O 1
ATOM 1841 N N . ASP A 1 238 ? 7.390 -9.465 4.778 1.00 91.69 238 ASP A N 1
ATOM 1842 C CA . ASP A 1 238 ? 7.651 -10.435 5.853 1.00 91.69 238 ASP A CA 1
ATOM 1843 C C . ASP A 1 238 ? 7.371 -9.901 7.266 1.00 91.69 238 ASP A C 1
ATOM 1845 O O . ASP A 1 238 ? 7.324 -10.664 8.230 1.00 91.69 238 ASP A O 1
ATOM 1849 N N . TYR A 1 239 ? 7.158 -8.593 7.429 1.00 83.06 239 TYR A N 1
ATOM 1850 C CA . TYR A 1 239 ? 7.032 -7.999 8.761 1.00 83.06 239 TYR A CA 1
ATOM 1851 C C . TYR A 1 239 ? 5.731 -8.367 9.488 1.00 83.06 239 TYR A C 1
ATOM 1853 O O . TYR A 1 239 ? 5.607 -8.025 10.656 1.00 83.06 239 TYR A O 1
ATOM 1861 N N . TRP A 1 240 ? 4.801 -9.095 8.862 1.00 84.19 240 TRP A N 1
ATOM 1862 C CA . TRP A 1 240 ? 3.621 -9.676 9.517 1.00 84.19 240 TRP A CA 1
ATOM 1863 C C . TRP A 1 240 ? 3.834 -11.104 10.030 1.00 84.19 240 TRP A C 1
ATOM 1865 O O . TRP A 1 240 ? 3.016 -11.585 10.810 1.00 84.19 240 TRP A O 1
ATOM 1875 N N . ASP A 1 241 ? 4.933 -11.776 9.668 1.00 84.50 241 ASP A N 1
ATOM 1876 C CA . ASP A 1 241 ? 5.141 -13.204 9.968 1.00 84.50 241 ASP A CA 1
ATOM 1877 C C . ASP A 1 241 ? 5.142 -13.518 11.476 1.00 84.50 241 ASP A C 1
ATOM 1879 O O . ASP A 1 241 ? 4.864 -14.638 11.910 1.00 84.50 241 ASP A O 1
ATOM 1883 N N . HIS A 1 242 ? 5.436 -12.512 12.302 1.00 77.69 242 HIS A N 1
ATOM 1884 C CA . HIS A 1 242 ? 5.434 -12.621 13.758 1.00 77.69 242 HIS A CA 1
ATOM 1885 C C . HIS A 1 242 ? 4.022 -12.660 14.375 1.00 77.69 242 HIS A C 1
ATOM 1887 O O . HIS A 1 242 ? 3.887 -12.971 15.557 1.00 77.69 242 HIS A O 1
ATOM 1893 N N . MET A 1 243 ? 2.968 -12.408 13.588 1.00 72.62 243 MET A N 1
ATOM 1894 C CA . MET A 1 243 ? 1.562 -12.385 14.023 1.00 72.62 243 MET A CA 1
ATOM 1895 C C . MET A 1 243 ? 0.897 -13.774 14.013 1.00 72.62 243 MET A C 1
ATOM 1897 O O . MET A 1 243 ? -0.328 -13.899 14.044 1.00 72.62 243 MET A O 1
ATOM 1901 N N . GLY A 1 244 ? 1.703 -14.841 13.991 1.00 81.06 244 GLY A N 1
ATOM 1902 C CA . GLY A 1 244 ? 1.255 -16.226 14.157 1.00 81.06 244 GLY A CA 1
ATOM 1903 C C . GLY A 1 244 ? 1.024 -17.003 12.860 1.00 81.06 244 GLY A C 1
ATOM 1904 O O . GLY A 1 244 ? 0.738 -18.194 12.937 1.00 81.06 244 GLY A O 1
ATOM 1905 N N . TRP A 1 245 ? 1.182 -16.378 11.692 1.00 90.75 245 TRP A N 1
ATOM 1906 C CA . TRP A 1 245 ? 1.228 -17.045 10.387 1.00 90.75 245 TRP A CA 1
ATOM 1907 C C . TRP A 1 245 ? 2.423 -16.528 9.603 1.00 90.75 245 TRP A C 1
ATOM 1909 O O . TRP A 1 245 ? 2.553 -15.320 9.432 1.00 90.75 245 TRP A O 1
ATOM 1919 N N . LYS A 1 246 ? 3.268 -17.440 9.120 1.00 93.94 246 LYS A N 1
ATOM 1920 C CA . LYS A 1 246 ? 4.390 -17.096 8.252 1.00 93.94 246 LYS A CA 1
ATOM 1921 C C . LYS A 1 246 ? 3.938 -17.170 6.801 1.00 93.94 246 LYS A C 1
ATOM 1923 O O . LYS A 1 246 ? 3.613 -18.257 6.325 1.00 93.94 246 LYS A O 1
ATOM 1928 N N . ASP A 1 247 ? 3.948 -16.039 6.108 1.00 95.12 247 ASP A N 1
ATOM 1929 C CA . ASP A 1 247 ? 3.577 -15.986 4.699 1.00 95.12 247 ASP A CA 1
ATOM 1930 C C . ASP A 1 247 ? 4.610 -16.765 3.851 1.00 95.12 247 ASP A C 1
ATOM 1932 O O . ASP A 1 247 ? 5.798 -16.427 3.869 1.00 95.12 247 ASP A O 1
ATOM 1936 N N . PRO A 1 248 ? 4.213 -17.806 3.089 1.00 94.88 248 PRO A N 1
ATOM 1937 C CA . PRO A 1 248 ? 5.135 -18.577 2.251 1.00 94.88 248 PRO A CA 1
ATOM 1938 C C . PRO A 1 248 ? 5.761 -17.755 1.113 1.00 94.88 248 PRO A C 1
ATOM 1940 O O . PRO A 1 248 ? 6.736 -18.199 0.500 1.00 94.88 248 PRO A O 1
ATOM 1943 N N . PHE A 1 249 ? 5.205 -16.584 0.809 1.00 96.88 249 PHE A N 1
ATOM 1944 C CA . PHE A 1 249 ? 5.674 -15.671 -0.230 1.00 96.88 249 PHE A CA 1
ATOM 1945 C C . PHE A 1 249 ? 6.379 -14.435 0.349 1.00 96.88 249 PHE A C 1
ATOM 1947 O O . PHE A 1 249 ? 6.976 -13.663 -0.407 1.00 96.88 249 PHE A O 1
ATOM 1954 N N . GLY A 1 250 ? 6.348 -14.280 1.678 1.00 96.12 250 GLY A N 1
ATOM 1955 C CA . GLY A 1 250 ? 6.981 -13.199 2.424 1.00 96.12 250 GLY A CA 1
ATOM 1956 C C . GLY A 1 250 ? 8.486 -13.097 2.164 1.00 96.12 250 GLY A C 1
ATOM 1957 O O . GLY A 1 250 ? 9.210 -14.097 2.184 1.00 96.12 250 GLY A O 1
ATOM 1958 N N . SER A 1 251 ? 8.990 -11.881 1.936 1.00 95.81 251 SER A N 1
ATOM 1959 C CA . SER A 1 251 ? 10.430 -11.630 1.825 1.00 95.81 251 SER A CA 1
ATOM 1960 C C . SER A 1 251 ? 10.849 -10.281 2.399 1.00 95.81 251 SER A C 1
ATOM 1962 O O . SER A 1 251 ? 10.261 -9.241 2.096 1.00 95.81 251 SER A O 1
ATOM 1964 N N . SER A 1 252 ? 11.971 -10.274 3.120 1.00 93.62 252 SER A N 1
ATOM 1965 C CA . SER A 1 252 ? 12.616 -9.046 3.595 1.00 93.62 252 SER A CA 1
ATOM 1966 C C . SER A 1 252 ? 13.039 -8.123 2.452 1.00 93.62 252 SER A C 1
ATOM 1968 O O . SER A 1 252 ? 13.070 -6.905 2.624 1.00 93.62 252 SER A O 1
ATOM 1970 N N . GLN A 1 253 ? 13.317 -8.665 1.260 1.00 94.88 253 GLN A N 1
ATOM 1971 C CA . GLN A 1 253 ? 13.634 -7.864 0.074 1.00 94.88 253 GLN A CA 1
ATOM 1972 C C . GLN A 1 253 ? 12.435 -7.016 -0.369 1.00 94.88 253 GLN A C 1
ATOM 1974 O O . GLN A 1 253 ? 12.600 -5.856 -0.752 1.00 94.88 253 GLN A O 1
ATOM 1979 N N . TRP A 1 254 ? 11.226 -7.571 -0.262 1.00 98.06 254 TRP A N 1
ATOM 1980 C CA . TRP A 1 254 ? 9.970 -6.890 -0.570 1.00 98.06 254 TRP A CA 1
ATOM 1981 C C . TRP A 1 254 ? 9.666 -5.816 0.473 1.00 98.06 254 TRP A C 1
ATOM 1983 O O . TRP A 1 254 ? 9.359 -4.682 0.107 1.00 98.06 254 TRP A O 1
ATOM 1993 N N . THR A 1 255 ? 9.906 -6.115 1.752 1.00 87.69 255 THR A N 1
ATOM 1994 C CA . THR A 1 255 ? 9.859 -5.127 2.840 1.00 87.69 255 THR A CA 1
ATOM 1995 C C . THR A 1 255 ? 10.830 -3.967 2.599 1.00 87.69 255 THR A C 1
ATOM 1997 O O . THR A 1 255 ? 10.456 -2.805 2.739 1.00 87.69 255 THR A O 1
ATOM 2000 N N . VAL A 1 256 ? 12.078 -4.243 2.204 1.00 93.44 256 VAL A N 1
ATOM 2001 C CA . VAL A 1 256 ? 13.075 -3.200 1.893 1.00 93.44 256 VAL A CA 1
ATOM 2002 C C . VAL A 1 256 ? 12.652 -2.367 0.683 1.00 93.44 256 VAL A C 1
ATOM 2004 O O . VAL A 1 256 ? 12.773 -1.142 0.721 1.00 93.44 256 VAL A O 1
ATOM 2007 N N . ARG A 1 257 ? 12.117 -2.999 -0.370 1.00 96.44 257 ARG A N 1
ATOM 2008 C CA . ARG A 1 257 ? 11.575 -2.284 -1.534 1.00 96.44 257 ARG A CA 1
ATOM 2009 C C . ARG A 1 257 ? 10.441 -1.342 -1.126 1.00 96.44 257 ARG A C 1
ATOM 2011 O O . ARG A 1 257 ? 10.457 -0.182 -1.526 1.00 96.44 257 ARG A O 1
ATOM 2018 N N . GLN A 1 258 ? 9.516 -1.797 -0.283 1.00 96.94 258 GLN A N 1
ATOM 2019 C CA . GLN A 1 258 ? 8.436 -0.951 0.219 1.00 96.94 258 GLN A CA 1
ATOM 2020 C C . GLN A 1 258 ? 8.957 0.209 1.073 1.00 96.94 258 GLN A C 1
ATOM 2022 O O . GLN A 1 258 ? 8.505 1.336 0.899 1.00 96.94 258 GLN A O 1
ATOM 2027 N N . LYS A 1 259 ? 9.929 -0.037 1.964 1.00 87.06 259 LYS A N 1
ATOM 2028 C CA . LYS A 1 259 ? 10.554 1.020 2.779 1.00 87.06 259 LYS A CA 1
ATOM 2029 C C . LYS A 1 259 ? 11.173 2.115 1.914 1.00 87.06 259 LYS A C 1
ATOM 2031 O O . LYS A 1 259 ? 11.044 3.284 2.255 1.00 87.06 259 LYS A O 1
ATOM 2036 N N . ALA A 1 260 ? 11.781 1.753 0.784 1.00 91.12 260 ALA A N 1
ATOM 2037 C CA . ALA A 1 260 ? 12.302 2.738 -0.160 1.00 91.12 260 ALA A CA 1
ATOM 2038 C C . ALA A 1 260 ? 11.187 3.617 -0.757 1.00 91.12 260 ALA A C 1
ATOM 2040 O O . ALA A 1 260 ? 11.389 4.815 -0.925 1.00 91.12 260 ALA A O 1
ATOM 2041 N N . TYR A 1 261 ? 10.001 3.060 -1.031 1.00 93.38 261 TYR A N 1
ATOM 2042 C CA . TYR A 1 261 ? 8.842 3.861 -1.442 1.00 93.38 261 TYR A CA 1
ATOM 2043 C C . TYR A 1 261 ? 8.291 4.726 -0.310 1.00 93.38 261 TYR A C 1
ATOM 2045 O O . TYR A 1 261 ? 7.985 5.887 -0.543 1.00 93.38 261 TYR A O 1
ATOM 2053 N N . VAL A 1 262 ? 8.204 4.198 0.912 1.00 82.19 262 VAL A N 1
ATOM 2054 C CA . VAL A 1 262 ? 7.806 4.962 2.108 1.00 82.19 262 VAL A CA 1
ATOM 2055 C C . VAL A 1 262 ? 8.714 6.180 2.287 1.00 82.19 262 VAL A C 1
ATOM 2057 O O . VAL A 1 262 ? 8.215 7.285 2.459 1.00 82.19 262 VAL A O 1
ATOM 2060 N N . GLU A 1 263 ? 10.030 6.009 2.151 1.00 82.12 263 GLU A N 1
ATOM 2061 C CA . GLU A 1 263 ? 10.994 7.112 2.194 1.00 82.12 263 GLU A CA 1
ATOM 2062 C C . GLU A 1 263 ? 10.805 8.091 1.022 1.00 82.12 263 GLU A C 1
ATOM 2064 O O . GLU A 1 263 ? 10.706 9.299 1.240 1.00 82.12 263 GLU A O 1
ATOM 2069 N N . ALA A 1 264 ? 10.689 7.587 -0.213 1.00 83.69 264 ALA A N 1
ATOM 2070 C CA . ALA A 1 264 ? 10.528 8.417 -1.409 1.00 83.69 264 ALA A CA 1
ATOM 2071 C C . ALA A 1 264 ? 9.239 9.260 -1.388 1.00 83.69 264 ALA A C 1
ATOM 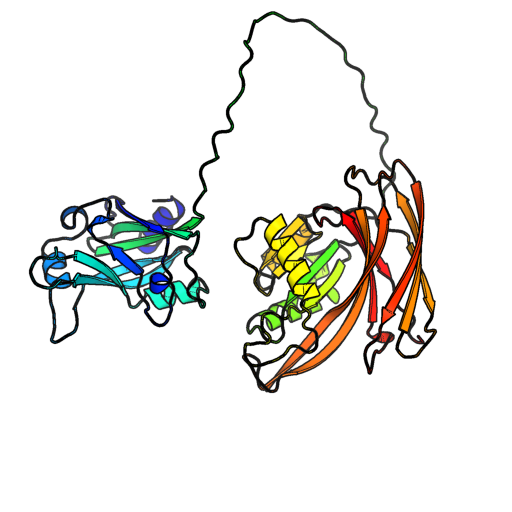2073 O O . ALA A 1 264 ? 9.254 10.430 -1.770 1.00 83.69 264 ALA A O 1
ATOM 2074 N N . PHE A 1 265 ? 8.136 8.686 -0.905 1.00 79.31 265 PHE A N 1
ATOM 2075 C CA . PHE A 1 265 ? 6.848 9.361 -0.744 1.00 79.31 265 PHE A CA 1
ATOM 2076 C C . PHE A 1 265 ? 6.722 10.129 0.576 1.00 79.31 265 PHE A C 1
ATOM 2078 O O . PHE A 1 265 ? 5.684 10.746 0.809 1.00 79.31 265 PHE A O 1
ATOM 2085 N N . GLN A 1 266 ? 7.760 10.113 1.422 1.00 77.06 266 GLN A N 1
ATOM 2086 C CA . GLN A 1 266 ? 7.776 10.762 2.738 1.00 77.06 266 GLN A CA 1
ATOM 2087 C C . GLN A 1 266 ? 6.592 10.322 3.614 1.00 77.06 266 GLN A C 1
ATOM 2089 O O . GLN A 1 266 ? 5.950 11.132 4.280 1.00 77.06 266 GLN A O 1
ATOM 2094 N N . LEU A 1 267 ? 6.279 9.027 3.574 1.00 62.31 267 LEU A N 1
ATOM 2095 C CA . LEU A 1 267 ? 5.250 8.414 4.402 1.00 62.31 267 LEU A CA 1
ATOM 2096 C C . LEU A 1 267 ? 5.830 8.121 5.783 1.00 62.31 267 LEU A C 1
ATOM 2098 O O . LEU A 1 267 ? 6.960 7.655 5.916 1.00 62.31 267 LEU A O 1
ATOM 2102 N N . ASP A 1 268 ? 5.029 8.352 6.817 1.00 48.34 268 ASP A N 1
ATOM 2103 C CA . ASP A 1 268 ? 5.483 8.199 8.201 1.00 48.34 268 ASP A CA 1
ATOM 2104 C C . ASP A 1 268 ? 5.679 6.726 8.606 1.00 48.34 268 ASP A C 1
ATOM 2106 O O . ASP A 1 268 ? 6.368 6.430 9.582 1.00 48.34 268 ASP A O 1
ATOM 2110 N N . SER A 1 269 ? 5.067 5.784 7.880 1.00 57.34 269 SER A N 1
ATOM 2111 C CA . SER A 1 269 ? 5.153 4.356 8.188 1.00 57.34 269 SER A CA 1
ATOM 2112 C C . SER A 1 269 ? 4.968 3.462 6.964 1.00 57.34 269 SER A C 1
ATOM 2114 O O . SER A 1 269 ? 4.393 3.847 5.945 1.00 57.34 269 SER A O 1
ATOM 2116 N N . ILE A 1 270 ? 5.473 2.238 7.099 1.00 72.00 270 ILE A N 1
ATOM 2117 C CA . ILE A 1 270 ? 5.201 1.121 6.201 1.00 72.00 270 ILE A CA 1
ATOM 2118 C C . ILE A 1 270 ? 3.885 0.453 6.619 1.00 72.00 270 ILE A C 1
ATOM 2120 O O . ILE A 1 270 ? 3.665 0.226 7.806 1.00 72.00 270 ILE A O 1
ATOM 2124 N N . PHE A 1 271 ? 3.006 0.147 5.667 1.00 78.50 271 PHE A N 1
ATOM 2125 C CA . PHE A 1 271 ? 1.699 -0.453 5.948 1.00 78.50 271 PHE A CA 1
ATOM 2126 C C . PHE A 1 271 ? 1.268 -1.389 4.821 1.00 78.50 271 PHE A C 1
ATOM 2128 O O . PHE A 1 271 ? 1.724 -1.261 3.691 1.00 78.50 271 PHE A O 1
ATOM 2135 N N . THR A 1 272 ? 0.359 -2.316 5.105 1.00 74.44 272 THR A N 1
ATOM 2136 C CA . THR A 1 272 ? -0.308 -3.129 4.079 1.00 74.44 272 THR A CA 1
ATOM 2137 C C . THR A 1 272 ? -1.822 -3.095 4.286 1.00 74.44 272 THR A C 1
ATOM 2139 O O . THR A 1 272 ? -2.265 -2.994 5.431 1.00 74.44 272 THR A O 1
ATOM 2142 N N . PRO A 1 273 ? -2.614 -3.227 3.213 1.00 93.94 273 PRO A N 1
ATOM 2143 C CA . PRO A 1 273 ? -2.161 -3.360 1.832 1.00 93.94 273 PRO A CA 1
ATOM 2144 C C . PRO A 1 273 ? -1.891 -1.986 1.186 1.00 93.94 273 PRO A C 1
ATOM 2146 O O . PRO A 1 273 ? -2.677 -1.046 1.319 1.00 93.94 273 PRO A O 1
ATOM 2149 N N . HIS A 1 274 ? -0.757 -1.860 0.497 1.00 96.62 274 HIS A N 1
ATOM 2150 C CA . HIS A 1 274 ? -0.258 -0.598 -0.067 1.00 96.62 274 HIS A CA 1
ATOM 2151 C C . HIS A 1 274 ? -0.006 -0.760 -1.563 1.00 96.62 274 HIS A C 1
ATOM 2153 O O . HIS A 1 274 ? 0.685 -1.691 -1.962 1.00 96.62 274 HIS A O 1
ATOM 2159 N N . ILE A 1 275 ? -0.548 0.133 -2.389 1.00 98.38 275 ILE A N 1
ATOM 2160 C CA . ILE A 1 275 ? -0.273 0.161 -3.827 1.00 98.38 275 ILE A CA 1
ATOM 2161 C C . ILE A 1 275 ? 0.680 1.302 -4.145 1.00 98.38 275 ILE A C 1
ATOM 2163 O O . ILE A 1 275 ? 0.487 2.423 -3.683 1.00 98.38 275 ILE A O 1
ATOM 2167 N N . VAL A 1 276 ? 1.657 1.012 -4.999 1.00 98.62 276 VAL A N 1
ATOM 2168 C CA . VAL A 1 276 ? 2.513 1.996 -5.657 1.00 98.62 276 VAL A CA 1
ATOM 2169 C C . VAL A 1 276 ? 2.335 1.869 -7.167 1.00 98.62 276 VAL A C 1
ATOM 2171 O O . VAL A 1 276 ? 2.469 0.789 -7.737 1.00 98.62 276 VAL A O 1
ATOM 2174 N N . VAL A 1 277 ? 2.030 2.977 -7.834 1.00 98.50 277 VAL A N 1
ATOM 2175 C CA . VAL A 1 277 ? 1.813 3.041 -9.282 1.00 98.50 277 VAL A CA 1
ATOM 2176 C C . VAL A 1 277 ? 2.977 3.783 -9.924 1.00 98.50 277 VAL A C 1
ATOM 2178 O O . VAL A 1 277 ? 3.220 4.950 -9.608 1.00 98.50 277 VAL A O 1
ATOM 2181 N N . GLN A 1 278 ? 3.699 3.114 -10.829 1.00 97.00 278 GLN A N 1
ATOM 2182 C CA . GLN A 1 278 ? 4.855 3.655 -11.564 1.00 97.00 278 GLN A CA 1
ATOM 2183 C C . GLN A 1 278 ? 5.942 4.290 -10.672 1.00 97.00 278 GLN A C 1
ATOM 2185 O O . GLN A 1 278 ? 6.719 5.121 -11.142 1.00 97.00 278 GLN A O 1
ATOM 2190 N N . GLY A 1 279 ? 5.978 3.960 -9.377 1.00 96.62 279 GLY A N 1
ATOM 2191 C CA . GLY A 1 279 ? 6.817 4.650 -8.394 1.00 96.62 279 GLY A CA 1
ATOM 2192 C C . GLY A 1 279 ? 6.519 6.145 -8.220 1.00 96.62 279 GLY A C 1
ATOM 2193 O O . GLY A 1 279 ? 7.387 6.881 -7.765 1.00 96.62 279 GLY A O 1
ATOM 2194 N N . GLN A 1 280 ? 5.330 6.612 -8.619 1.00 96.38 280 GLN A N 1
ATOM 2195 C CA . GLN A 1 280 ? 4.964 8.036 -8.663 1.00 96.38 280 GLN A CA 1
ATOM 2196 C C . GLN A 1 280 ? 3.684 8.381 -7.901 1.00 96.38 280 GLN A C 1
ATOM 2198 O O . GLN A 1 280 ? 3.559 9.499 -7.407 1.00 96.38 280 GLN A O 1
ATOM 2203 N N . ALA A 1 281 ? 2.749 7.442 -7.786 1.00 96.44 281 ALA A N 1
ATOM 2204 C CA . ALA A 1 281 ? 1.553 7.590 -6.966 1.00 96.44 281 ALA A CA 1
ATOM 2205 C C . ALA A 1 281 ? 1.437 6.407 -6.007 1.00 96.44 281 ALA A C 1
ATOM 2207 O O . ALA A 1 281 ? 1.941 5.320 -6.297 1.00 96.44 281 ALA A O 1
ATOM 2208 N N . GLN A 1 282 ? 0.768 6.615 -4.877 1.00 95.31 282 GLN A N 1
ATOM 2209 C CA . GLN A 1 282 ? 0.508 5.559 -3.909 1.00 95.31 282 GLN A CA 1
ATOM 2210 C C . GLN A 1 282 ? -0.844 5.741 -3.232 1.00 95.31 282 GLN A C 1
ATOM 2212 O O . GLN A 1 282 ? -1.331 6.868 -3.105 1.00 95.31 282 GLN A O 1
ATOM 2217 N N . CYS A 1 283 ? -1.428 4.635 -2.783 1.00 85.69 283 CYS A N 1
ATOM 2218 C CA . CYS A 1 283 ? -2.639 4.650 -1.976 1.00 85.69 283 CYS A CA 1
ATOM 2219 C C . CYS A 1 283 ? -2.777 3.382 -1.123 1.00 85.69 283 CYS A C 1
ATOM 2221 O O . CYS A 1 283 ? -2.064 2.389 -1.297 1.00 85.69 283 CYS A O 1
ATOM 2223 N N . ILE A 1 284 ? -3.757 3.397 -0.219 1.00 82.31 284 ILE A N 1
ATOM 2224 C CA . ILE A 1 284 ? -4.242 2.179 0.436 1.00 82.31 284 ILE A CA 1
ATOM 2225 C C . ILE A 1 284 ? -4.942 1.323 -0.620 1.00 82.31 284 ILE A C 1
ATOM 2227 O O . ILE A 1 284 ? -5.783 1.817 -1.369 1.00 82.31 284 ILE A O 1
ATOM 2231 N N . ALA A 1 285 ? -4.605 0.037 -0.682 1.00 86.00 285 ALA A N 1
ATOM 2232 C CA . ALA A 1 285 ? -5.075 -0.833 -1.759 1.00 86.00 285 ALA A CA 1
ATOM 2233 C C . ALA A 1 285 ? -6.514 -1.352 -1.570 1.00 86.00 285 ALA A C 1
ATOM 2235 O O . ALA A 1 285 ? -7.073 -1.923 -2.500 1.00 86.00 285 ALA A O 1
ATOM 2236 N N . ASN A 1 286 ? -7.123 -1.142 -0.397 1.00 79.62 286 ASN A N 1
ATOM 2237 C CA . ASN A 1 286 ? -8.530 -1.486 -0.137 1.00 79.62 286 ASN A CA 1
ATOM 2238 C C . ASN A 1 286 ? -9.519 -0.422 -0.638 1.00 79.62 286 ASN A C 1
ATOM 2240 O O . ASN A 1 286 ? -10.717 -0.686 -0.719 1.00 79.62 286 ASN A O 1
ATOM 2244 N N . ASP A 1 287 ? -9.041 0.775 -0.983 1.00 85.69 287 ASP A N 1
ATOM 2245 C CA . ASP A 1 287 ? -9.875 1.823 -1.565 1.00 85.69 287 ASP A CA 1
ATOM 2246 C C . ASP A 1 287 ? -9.826 1.725 -3.095 1.00 85.69 287 ASP A C 1
ATOM 2248 O O . ASP A 1 287 ? -8.890 2.196 -3.744 1.00 85.69 287 ASP A O 1
ATOM 2252 N N . GLN A 1 288 ? -10.847 1.088 -3.673 1.00 92.94 288 GLN A N 1
ATOM 2253 C CA . GLN A 1 288 ? -10.952 0.879 -5.118 1.00 92.94 288 GLN A CA 1
ATOM 2254 C C . GLN A 1 288 ? -10.851 2.191 -5.911 1.00 92.94 288 GLN A C 1
ATOM 2256 O O . GLN A 1 288 ? -10.147 2.246 -6.921 1.00 92.94 288 GLN A O 1
ATOM 2261 N N . GLU A 1 289 ? -11.527 3.245 -5.456 1.00 90.12 289 GLU A N 1
ATOM 2262 C CA . GLU A 1 289 ? -11.543 4.529 -6.159 1.00 90.12 289 GLU A CA 1
ATOM 2263 C C . GLU A 1 289 ? -10.172 5.204 -6.084 1.00 90.12 289 GLU A C 1
ATOM 2265 O O . GLU A 1 289 ? -9.688 5.737 -7.085 1.00 90.12 289 GLU A O 1
ATOM 2270 N N . ALA A 1 290 ? -9.490 5.118 -4.937 1.00 87.94 290 ALA A N 1
ATOM 2271 C CA . ALA A 1 290 ? -8.123 5.617 -4.803 1.00 87.94 290 ALA A CA 1
ATOM 2272 C C . ALA A 1 290 ? -7.129 4.858 -5.697 1.00 87.94 290 ALA A C 1
ATOM 2274 O O . ALA A 1 290 ? -6.234 5.478 -6.280 1.00 87.94 290 ALA A O 1
ATOM 2275 N N . VAL A 1 291 ? -7.296 3.539 -5.848 1.00 94.31 291 VAL A N 1
ATOM 2276 C CA . VAL A 1 291 ? -6.480 2.715 -6.755 1.00 94.31 291 VAL A CA 1
ATOM 2277 C C . VAL A 1 291 ? -6.696 3.144 -8.205 1.00 94.31 291 VAL A C 1
ATOM 2279 O O . VAL A 1 291 ? -5.725 3.391 -8.923 1.00 94.31 291 VAL A O 1
ATOM 2282 N N . PHE A 1 292 ? -7.948 3.298 -8.640 1.00 97.06 292 PHE A N 1
ATOM 2283 C CA . PHE A 1 292 ? -8.258 3.726 -10.008 1.00 97.06 292 PHE A CA 1
ATOM 2284 C C . PHE A 1 292 ? -7.753 5.142 -10.281 1.00 97.06 292 PHE A C 1
ATOM 2286 O O . PHE A 1 292 ? -7.122 5.385 -11.312 1.00 97.06 292 PHE A O 1
ATOM 2293 N N . ALA A 1 293 ? -7.968 6.067 -9.343 1.00 94.94 293 ALA A N 1
ATOM 2294 C CA . ALA A 1 293 ? -7.470 7.432 -9.441 1.00 94.94 293 ALA A CA 1
ATOM 2295 C C . ALA A 1 293 ? -5.938 7.458 -9.548 1.00 94.94 293 ALA A C 1
ATOM 2297 O O . ALA A 1 293 ? -5.397 8.147 -10.412 1.00 94.94 293 ALA A O 1
ATOM 2298 N N . SER A 1 294 ? -5.240 6.657 -8.738 1.00 95.62 294 SER A N 1
ATOM 2299 C CA . SER A 1 294 ? -3.777 6.571 -8.756 1.00 95.62 294 SER A CA 1
ATOM 2300 C C . SER A 1 294 ? -3.261 6.022 -10.092 1.00 95.62 294 SER A C 1
ATOM 2302 O O . SER A 1 294 ? -2.372 6.631 -10.687 1.00 95.62 294 SER A O 1
ATOM 2304 N N . ILE A 1 295 ? -3.868 4.953 -10.627 1.00 97.00 295 ILE A N 1
ATOM 2305 C CA . ILE A 1 295 ? -3.525 4.390 -11.949 1.00 97.00 295 ILE A CA 1
ATOM 2306 C C . ILE A 1 295 ? -3.756 5.399 -13.080 1.00 97.00 295 ILE A C 1
ATOM 2308 O O . ILE A 1 295 ? -2.941 5.499 -13.997 1.00 97.00 295 ILE A O 1
ATOM 2312 N N . ASN A 1 296 ? -4.845 6.163 -13.020 1.00 95.69 296 ASN A N 1
ATOM 2313 C CA . ASN A 1 296 ? -5.186 7.139 -14.053 1.00 95.69 296 ASN A CA 1
ATOM 2314 C C . ASN A 1 296 ? -4.402 8.458 -13.932 1.00 95.69 296 ASN A C 1
ATOM 2316 O O . ASN A 1 296 ? -4.346 9.212 -14.900 1.00 95.69 296 ASN A O 1
ATOM 2320 N N . SER A 1 297 ? -3.803 8.746 -12.772 1.00 94.56 297 SER A N 1
ATOM 2321 C CA . SER A 1 297 ? -3.090 10.008 -12.525 1.00 94.56 297 SER A CA 1
ATOM 2322 C C . SER A 1 297 ? -1.645 10.034 -13.033 1.00 94.56 297 SER A C 1
ATOM 2324 O O . SER A 1 297 ? -1.101 11.114 -13.262 1.00 94.56 297 SER A O 1
ATOM 2326 N N . VAL A 1 298 ? -1.008 8.869 -13.188 1.00 94.31 298 VAL A N 1
ATOM 2327 C CA . VAL A 1 298 ? 0.418 8.779 -13.529 1.00 94.31 298 VAL A CA 1
ATOM 2328 C C . VAL A 1 298 ? 0.673 8.947 -15.032 1.00 94.31 298 VAL A C 1
ATOM 2330 O O . VAL A 1 298 ? -0.146 8.526 -15.856 1.00 94.31 298 VAL A O 1
ATOM 2333 N N . PRO A 1 299 ? 1.830 9.512 -15.426 1.00 91.31 299 PRO A N 1
ATOM 2334 C CA . PRO A 1 299 ? 2.213 9.581 -16.829 1.00 91.31 299 PRO A CA 1
ATOM 2335 C C . PRO A 1 299 ? 2.449 8.183 -17.409 1.00 91.31 299 PRO A C 1
ATOM 2337 O O . PRO A 1 299 ? 2.989 7.282 -16.758 1.00 91.31 299 PRO A O 1
ATOM 2340 N N . ARG A 1 300 ? 2.080 8.020 -18.681 1.00 89.56 300 ARG A N 1
ATOM 2341 C CA . ARG A 1 300 ? 2.376 6.816 -19.460 1.00 89.56 300 ARG A CA 1
ATOM 2342 C C . ARG A 1 300 ? 3.640 7.029 -20.271 1.00 89.56 300 ARG A C 1
ATOM 2344 O O . ARG A 1 300 ? 3.817 8.061 -20.915 1.00 89.56 300 ARG A O 1
ATOM 2351 N N . TYR A 1 301 ? 4.496 6.019 -20.258 1.00 89.88 301 TYR A N 1
ATOM 2352 C CA . TYR A 1 301 ? 5.724 6.005 -21.040 1.00 89.88 301 TYR A CA 1
ATOM 2353 C C . TYR A 1 301 ? 5.565 5.075 -22.243 1.00 89.88 301 TYR A C 1
ATOM 2355 O O . TYR A 1 301 ? 4.766 4.139 -22.175 1.00 89.88 301 TYR A O 1
ATOM 2363 N N . PRO A 1 302 ? 6.309 5.288 -23.340 1.00 88.44 302 PRO A N 1
ATOM 2364 C CA . PRO A 1 302 ? 6.292 4.384 -24.484 1.00 88.44 302 PRO A CA 1
ATOM 2365 C C . PRO A 1 302 ? 6.578 2.930 -24.090 1.00 88.44 302 PRO A C 1
ATOM 2367 O O . PRO A 1 302 ? 7.427 2.658 -23.237 1.00 88.44 302 PRO A O 1
ATOM 2370 N N . ALA A 1 303 ? 5.894 1.986 -24.739 1.00 87.44 303 ALA A N 1
ATOM 2371 C CA . ALA A 1 303 ? 6.126 0.563 -24.513 1.00 87.44 303 ALA A CA 1
ATOM 2372 C C . ALA A 1 303 ? 7.589 0.176 -24.796 1.00 87.44 303 ALA A C 1
ATOM 2374 O O . ALA A 1 303 ? 8.168 0.573 -25.815 1.00 87.44 303 ALA A O 1
ATOM 2375 N N . LEU A 1 304 ? 8.182 -0.652 -23.928 1.00 90.44 304 LEU A N 1
ATOM 2376 C CA . LEU A 1 304 ? 9.501 -1.217 -24.208 1.00 90.44 304 LEU A CA 1
ATOM 2377 C C . LEU A 1 304 ? 9.410 -2.277 -25.317 1.00 90.44 304 LEU A C 1
ATOM 2379 O O . LEU A 1 304 ? 8.364 -2.871 -25.566 1.00 90.44 304 LEU A O 1
ATOM 2383 N N . SER A 1 305 ? 10.528 -2.502 -26.009 1.00 90.06 305 SER A N 1
ATOM 2384 C CA . SER A 1 305 ? 10.630 -3.460 -27.121 1.00 90.06 305 SER A CA 1
ATOM 2385 C C . SER A 1 305 ? 11.792 -4.433 -26.914 1.00 90.06 305 SER A C 1
ATOM 2387 O O . SER A 1 305 ? 12.700 -4.528 -27.743 1.00 90.06 305 SER A O 1
ATOM 2389 N N . PHE A 1 306 ? 11.794 -5.130 -25.780 1.00 92.75 306 PHE A N 1
ATOM 2390 C CA . PHE A 1 306 ? 12.705 -6.238 -25.510 1.00 92.75 306 PHE A CA 1
ATOM 2391 C C . PHE A 1 306 ? 12.160 -7.543 -26.083 1.00 92.75 306 PHE A C 1
ATOM 2393 O O . PHE A 1 306 ? 10.961 -7.825 -26.056 1.00 92.75 306 PHE A O 1
ATOM 2400 N N . ARG A 1 307 ? 13.076 -8.363 -26.585 1.00 94.25 307 ARG A N 1
ATOM 2401 C CA . ARG A 1 307 ? 12.863 -9.775 -26.879 1.00 94.25 307 ARG A CA 1
ATOM 2402 C C . ARG A 1 307 ? 13.555 -10.588 -25.802 1.00 94.25 307 ARG A C 1
ATOM 2404 O O . ARG A 1 307 ? 14.649 -10.226 -25.372 1.00 94.25 307 ARG A O 1
ATOM 2411 N N . ALA A 1 308 ? 12.918 -11.678 -25.401 1.00 94.81 308 ALA A N 1
ATOM 2412 C CA . ALA A 1 308 ? 13.469 -12.608 -24.436 1.00 94.81 308 ALA A CA 1
ATOM 2413 C C . ALA A 1 308 ? 13.681 -13.979 -25.060 1.00 94.81 308 ALA A C 1
ATOM 2415 O O . ALA A 1 308 ? 12.886 -14.438 -25.880 1.00 94.81 308 ALA A O 1
ATOM 2416 N N . THR A 1 309 ? 14.751 -14.623 -24.625 1.00 95.44 309 THR A N 1
ATOM 2417 C CA . THR A 1 309 ? 14.995 -16.047 -24.818 1.00 95.44 309 THR A CA 1
ATOM 2418 C C . THR A 1 309 ? 15.169 -16.675 -23.446 1.00 95.44 309 THR A C 1
ATOM 2420 O O . THR A 1 309 ? 15.707 -16.055 -22.526 1.00 95.44 309 THR A O 1
ATOM 2423 N N . PHE A 1 310 ? 14.651 -17.886 -23.304 1.00 94.56 310 PHE A N 1
ATOM 2424 C CA . PHE A 1 310 ? 14.537 -18.571 -22.029 1.00 94.56 310 PHE A CA 1
ATOM 2425 C C . PHE A 1 310 ? 15.244 -19.912 -22.128 1.00 94.56 310 PHE A C 1
ATOM 2427 O O . PHE A 1 310 ? 15.042 -20.650 -23.093 1.00 94.56 310 PHE A O 1
ATOM 2434 N N . MET A 1 311 ? 16.060 -20.228 -21.131 1.00 93.06 311 MET A N 1
ATOM 2435 C CA . MET A 1 311 ? 16.736 -21.513 -21.025 1.00 93.06 311 MET A CA 1
ATOM 2436 C C . MET A 1 311 ? 16.625 -22.025 -19.594 1.00 93.06 311 MET A C 1
ATOM 2438 O O . MET A 1 311 ? 16.844 -21.272 -18.647 1.00 93.06 311 MET A O 1
ATOM 2442 N N . ARG A 1 312 ? 16.340 -23.317 -19.429 1.00 91.00 312 ARG A N 1
ATOM 2443 C CA . ARG A 1 312 ? 16.370 -24.004 -18.133 1.00 91.00 312 ARG A CA 1
ATOM 2444 C C . ARG A 1 312 ? 17.570 -24.945 -18.090 1.00 91.00 312 ARG A C 1
ATOM 2446 O O . ARG A 1 312 ? 17.428 -26.127 -18.391 1.00 91.00 312 ARG A O 1
ATOM 2453 N N . PRO A 1 313 ? 18.782 -24.441 -17.789 1.00 88.25 313 PRO A N 1
ATOM 2454 C CA . PRO A 1 313 ? 19.979 -25.280 -17.814 1.00 88.25 313 PRO A CA 1
ATOM 2455 C C . PRO A 1 313 ? 19.956 -26.359 -16.723 1.00 88.25 313 PRO A C 1
ATOM 2457 O O . PRO A 1 313 ? 20.609 -27.389 -16.872 1.00 88.25 313 PRO A O 1
ATOM 2460 N N . ARG A 1 314 ? 19.213 -26.129 -15.631 1.00 88.69 314 ARG A N 1
ATOM 2461 C CA . ARG A 1 314 ? 18.963 -27.086 -14.543 1.00 88.69 314 ARG A CA 1
ATOM 2462 C C . ARG A 1 314 ? 17.528 -26.946 -14.031 1.00 88.69 314 ARG A C 1
ATOM 2464 O O . ARG A 1 314 ? 16.989 -25.841 -14.142 1.00 88.69 314 ARG A O 1
ATOM 2471 N N . PRO A 1 315 ? 16.925 -27.993 -13.434 1.00 86.75 315 PRO A N 1
ATOM 2472 C CA . PRO A 1 315 ? 15.557 -27.941 -12.911 1.00 86.75 315 PRO A CA 1
ATOM 2473 C C . PRO A 1 315 ? 15.285 -26.743 -11.990 1.00 86.75 315 PRO A C 1
ATOM 2475 O O . PRO A 1 315 ? 14.225 -26.130 -12.068 1.00 86.75 315 PRO A O 1
ATOM 2478 N N . GLU A 1 316 ? 16.257 -26.361 -11.173 1.00 89.50 316 GLU A N 1
ATOM 2479 C CA . GLU A 1 316 ? 16.184 -25.285 -10.188 1.00 89.50 316 GLU A CA 1
ATOM 2480 C C . GLU A 1 316 ? 16.557 -23.901 -10.737 1.00 89.50 316 GLU A C 1
ATOM 2482 O O . GLU A 1 316 ? 16.620 -22.943 -9.974 1.00 89.50 316 GLU A O 1
ATOM 2487 N N . SER A 1 317 ? 16.839 -23.752 -12.033 1.00 91.50 317 SER A N 1
ATOM 2488 C CA . SER A 1 317 ? 17.372 -22.496 -12.577 1.00 91.50 317 SER A CA 1
ATOM 2489 C C . SER A 1 317 ? 16.703 -22.081 -13.879 1.00 91.50 317 SER A C 1
ATOM 2491 O O . SER A 1 317 ? 16.579 -22.883 -14.798 1.00 91.50 317 SER A O 1
ATOM 2493 N N . LEU A 1 318 ? 16.343 -20.806 -13.983 1.00 94.50 318 LEU A N 1
ATOM 2494 C CA . LEU A 1 318 ? 15.832 -20.188 -15.200 1.00 94.50 318 LEU A CA 1
ATOM 2495 C C . LEU A 1 318 ? 16.776 -19.078 -15.649 1.00 94.50 318 LEU A C 1
ATOM 2497 O O . LEU A 1 318 ? 16.942 -18.074 -14.963 1.00 94.50 318 LEU A O 1
ATOM 2501 N N . GLN A 1 319 ? 17.360 -19.240 -16.826 1.00 95.62 319 GLN A N 1
ATOM 2502 C CA . GLN A 1 319 ? 18.136 -18.212 -17.494 1.00 95.62 319 GLN A CA 1
ATOM 2503 C C . GLN A 1 319 ? 17.242 -17.425 -18.456 1.00 95.62 319 GLN A C 1
ATOM 2505 O O . GLN A 1 319 ? 16.570 -18.003 -19.312 1.00 95.62 319 GLN A O 1
ATOM 2510 N N . VAL A 1 320 ? 17.257 -16.098 -18.324 1.00 96.50 320 VAL A N 1
ATOM 2511 C CA . VAL A 1 320 ? 16.512 -15.172 -19.181 1.00 96.50 320 VAL A CA 1
ATOM 2512 C C . VAL A 1 320 ? 17.494 -14.229 -19.857 1.00 96.50 320 VAL A C 1
ATOM 2514 O O . VAL A 1 320 ? 18.101 -13.380 -19.203 1.00 96.50 320 VAL A O 1
ATOM 2517 N N . SER A 1 321 ? 17.636 -14.365 -2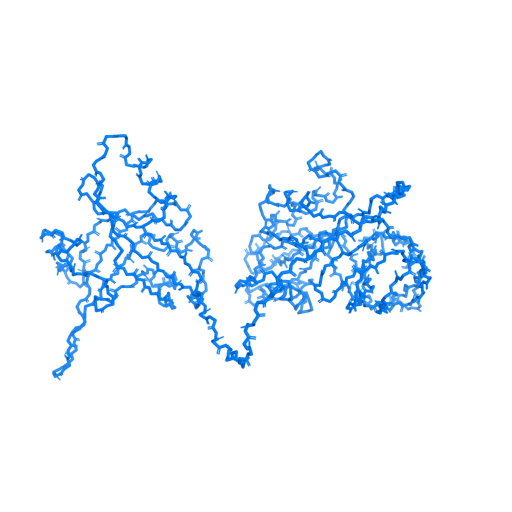1.172 1.00 96.25 321 SER A N 1
ATOM 2518 C CA . SER A 1 321 ? 18.459 -13.483 -21.997 1.00 96.25 321 SER A CA 1
ATOM 2519 C C . SER A 1 321 ? 17.575 -12.487 -22.732 1.00 96.25 321 SER A C 1
ATOM 2521 O O . SER A 1 321 ? 16.659 -12.868 -23.463 1.00 96.25 321 SER A O 1
ATOM 2523 N N . LEU A 1 322 ? 17.852 -11.205 -22.524 1.00 95.69 322 LEU A N 1
ATOM 2524 C CA . LEU A 1 322 ? 17.064 -10.082 -23.009 1.00 95.69 322 LEU A CA 1
ATOM 2525 C C . LEU A 1 322 ? 17.868 -9.276 -24.017 1.00 95.69 322 LEU A C 1
ATOM 2527 O O . LEU A 1 322 ? 19.008 -8.915 -23.740 1.00 95.69 322 LEU A O 1
ATOM 2531 N N . THR A 1 323 ? 17.251 -8.933 -25.145 1.00 94.06 323 THR A N 1
ATOM 2532 C CA . THR A 1 323 ? 17.819 -8.014 -26.138 1.00 94.06 323 THR A CA 1
ATOM 2533 C C . THR A 1 323 ? 16.751 -7.029 -26.586 1.00 94.06 323 THR A C 1
ATOM 2535 O O . THR A 1 323 ? 15.670 -7.428 -27.015 1.00 94.06 323 THR A O 1
ATOM 2538 N N . GLY A 1 324 ? 17.026 -5.735 -26.495 1.00 91.38 324 GLY A N 1
ATOM 2539 C CA . GLY A 1 324 ? 16.047 -4.700 -26.808 1.00 91.38 324 GLY A CA 1
ATOM 2540 C C . GLY A 1 324 ? 16.680 -3.343 -27.042 1.00 91.38 324 GLY A C 1
ATOM 2541 O O . GLY A 1 324 ? 17.899 -3.186 -26.993 1.00 91.38 324 GLY A O 1
ATOM 2542 N N . THR A 1 325 ? 15.841 -2.348 -27.316 1.00 86.25 325 THR A N 1
ATOM 2543 C CA . THR A 1 325 ? 16.301 -0.974 -27.531 1.00 86.25 325 THR A CA 1
ATOM 2544 C C . THR A 1 325 ? 15.558 -0.012 -26.625 1.00 86.25 325 THR A C 1
ATOM 2546 O O . THR A 1 325 ? 14.329 -0.026 -26.617 1.00 86.25 325 THR A O 1
ATOM 2549 N N . LEU A 1 326 ? 16.299 0.853 -25.935 1.00 84.69 326 LEU A N 1
ATOM 2550 C CA . LEU A 1 326 ? 15.751 2.019 -25.244 1.00 84.69 326 LEU A CA 1
ATOM 2551 C C . LEU A 1 326 ? 15.882 3.248 -26.141 1.00 84.69 326 LEU A C 1
ATOM 2553 O O . LEU A 1 326 ? 16.874 3.387 -26.864 1.00 84.69 326 LEU A O 1
ATOM 2557 N N . LYS A 1 327 ? 14.874 4.119 -26.114 1.00 81.06 327 LYS A N 1
ATOM 2558 C CA . LYS A 1 327 ? 14.856 5.381 -26.855 1.00 81.06 327 LYS A CA 1
ATOM 2559 C C . LYS A 1 327 ? 14.552 6.526 -25.900 1.00 81.06 327 LYS A C 1
ATOM 2561 O O . LYS A 1 327 ? 13.639 6.377 -25.097 1.00 81.06 327 LYS A O 1
ATOM 2566 N N . ASN A 1 328 ? 15.263 7.642 -26.060 1.00 66.44 328 ASN A N 1
ATOM 2567 C CA . ASN A 1 328 ? 14.950 8.940 -25.451 1.00 66.44 328 ASN A CA 1
ATOM 2568 C C . ASN A 1 328 ? 14.612 8.840 -23.952 1.00 66.44 328 ASN A C 1
ATOM 2570 O O . ASN A 1 328 ? 13.534 9.248 -23.530 1.00 66.44 328 ASN A O 1
ATOM 2574 N N . MET A 1 329 ? 15.522 8.259 -23.164 1.00 67.44 329 MET A N 1
ATOM 2575 C CA . MET A 1 329 ? 15.423 8.330 -21.706 1.00 67.44 329 MET A CA 1
ATOM 2576 C C . MET A 1 329 ? 16.307 9.459 -21.199 1.00 67.44 329 MET A C 1
ATOM 2578 O O . MET A 1 329 ? 17.533 9.341 -21.183 1.00 67.44 329 MET A O 1
ATOM 2582 N N . GLU A 1 330 ? 15.653 10.544 -20.799 1.00 57.44 330 GLU A N 1
ATOM 2583 C CA . GLU A 1 330 ? 16.266 11.699 -20.152 1.00 57.44 330 GLU A CA 1
ATOM 2584 C C . GLU A 1 330 ? 16.277 11.471 -18.637 1.00 57.44 330 GLU A C 1
ATOM 2586 O O . GLU A 1 330 ? 15.388 11.920 -17.920 1.00 57.44 330 GLU A O 1
ATOM 2591 N N . ASP A 1 331 ? 17.273 10.729 -18.150 1.00 62.03 331 ASP A N 1
ATOM 2592 C CA . ASP A 1 331 ? 17.561 10.656 -16.717 1.00 62.03 331 ASP A CA 1
ATOM 2593 C C . ASP A 1 331 ? 19.072 10.739 -16.468 1.00 62.03 331 ASP A C 1
ATOM 2595 O O . ASP A 1 331 ? 19.812 9.766 -16.648 1.00 62.03 331 ASP A O 1
ATOM 2599 N N . ASN A 1 332 ? 19.516 11.928 -16.046 1.00 57.03 332 ASN A N 1
ATOM 2600 C CA . ASN A 1 332 ? 20.923 12.246 -15.778 1.00 57.03 332 ASN A CA 1
ATOM 2601 C C . ASN A 1 332 ? 21.500 11.459 -14.585 1.00 57.03 332 ASN A C 1
ATOM 2603 O O . ASN A 1 332 ? 22.718 11.416 -14.413 1.00 57.03 332 ASN A O 1
ATOM 2607 N N . ASN A 1 333 ? 20.656 10.838 -13.751 1.00 67.00 333 ASN A N 1
ATOM 2608 C CA . ASN A 1 333 ? 21.099 10.048 -12.600 1.00 67.00 333 ASN A CA 1
ATOM 2609 C C . ASN A 1 333 ? 21.228 8.547 -12.913 1.00 67.00 333 ASN A C 1
ATOM 2611 O O . ASN A 1 333 ? 21.676 7.784 -12.055 1.00 67.00 333 ASN A O 1
ATOM 2615 N N . GLY A 1 334 ? 20.897 8.127 -14.139 1.00 81.06 334 GLY A N 1
ATOM 2616 C CA . GLY A 1 334 ? 20.913 6.730 -14.563 1.00 81.06 334 GLY A CA 1
ATOM 2617 C C . GLY A 1 334 ? 19.684 5.933 -14.109 1.00 81.06 334 GLY A C 1
ATOM 2618 O O . GLY A 1 334 ? 19.022 6.245 -13.119 1.00 81.06 334 GLY A O 1
ATOM 2619 N N . ALA A 1 335 ? 19.380 4.869 -14.852 1.00 88.75 335 ALA A N 1
ATOM 2620 C CA . ALA A 1 335 ? 18.241 3.993 -14.611 1.00 88.75 335 ALA A CA 1
ATOM 2621 C C . ALA A 1 335 ? 18.631 2.513 -14.678 1.00 88.75 335 ALA A C 1
ATOM 2623 O O . ALA A 1 335 ? 19.475 2.096 -15.471 1.00 88.75 335 ALA A O 1
ATOM 2624 N N . ASN A 1 336 ? 17.997 1.696 -13.848 1.00 92.19 336 ASN A N 1
ATOM 2625 C CA . ASN A 1 336 ? 18.182 0.257 -13.794 1.00 92.19 336 ASN A CA 1
ATOM 2626 C C . ASN A 1 336 ? 17.128 -0.442 -14.651 1.00 92.19 336 ASN A C 1
ATOM 2628 O O . ASN A 1 336 ? 15.941 -0.135 -14.567 1.00 92.19 336 ASN A O 1
ATOM 2632 N N . ILE A 1 337 ? 17.552 -1.431 -15.433 1.00 94.25 337 ILE A N 1
ATOM 2633 C CA . ILE A 1 337 ? 16.626 -2.374 -16.057 1.00 94.25 337 ILE A CA 1
ATOM 2634 C C . ILE A 1 337 ? 16.386 -3.506 -15.072 1.00 94.25 337 ILE A C 1
ATOM 2636 O O . ILE A 1 337 ? 17.300 -4.274 -14.762 1.00 94.25 337 ILE A O 1
ATOM 2640 N N . MET A 1 338 ? 15.152 -3.603 -14.602 1.00 97.00 338 MET A N 1
ATOM 2641 C CA . MET A 1 338 ? 14.703 -4.606 -13.652 1.00 97.00 338 MET A CA 1
ATOM 2642 C C . MET A 1 338 ? 13.936 -5.704 -14.382 1.00 97.00 338 MET A C 1
ATOM 2644 O O . MET A 1 338 ? 13.157 -5.429 -15.296 1.00 97.00 338 MET A O 1
ATOM 2648 N N . VAL A 1 339 ? 14.160 -6.951 -13.976 1.00 98.12 339 VAL A N 1
ATOM 2649 C CA . VAL A 1 339 ? 13.496 -8.141 -14.514 1.00 98.12 339 VAL A CA 1
ATOM 2650 C C . VAL A 1 339 ? 12.832 -8.877 -13.363 1.00 98.12 339 VAL A C 1
ATOM 2652 O O . VAL A 1 339 ? 13.481 -9.220 -12.376 1.00 98.12 339 VAL A O 1
ATOM 2655 N N . VAL A 1 340 ? 11.536 -9.127 -13.500 1.00 98.31 340 VAL A N 1
ATOM 2656 C CA . VAL A 1 340 ? 10.709 -9.761 -12.475 1.00 98.31 340 VAL A CA 1
ATOM 2657 C C . VAL A 1 340 ? 10.228 -11.108 -12.964 1.00 98.31 340 VAL A C 1
ATOM 2659 O O . VAL A 1 340 ? 9.729 -11.201 -14.083 1.00 98.31 340 VAL A O 1
ATOM 2662 N N . LEU A 1 341 ? 10.323 -12.117 -12.104 1.00 97.81 341 LEU A N 1
ATOM 2663 C CA . LEU A 1 341 ? 9.610 -13.382 -12.236 1.00 97.81 341 LEU A CA 1
ATOM 2664 C C . LEU A 1 341 ? 8.489 -13.400 -11.198 1.00 97.81 341 LEU A C 1
ATOM 2666 O O . LEU A 1 341 ? 8.760 -13.342 -9.996 1.00 97.81 341 LEU A O 1
ATOM 2670 N N . PHE A 1 342 ? 7.246 -13.477 -11.663 1.00 97.56 342 PHE A N 1
ATOM 2671 C CA . PHE A 1 342 ? 6.059 -13.552 -10.812 1.00 97.56 342 PHE A CA 1
ATOM 2672 C C . PHE A 1 342 ? 5.229 -14.797 -11.139 1.00 97.56 342 PHE A C 1
ATOM 2674 O O . PHE A 1 342 ? 5.362 -15.360 -12.224 1.00 97.56 342 PHE A O 1
ATOM 2681 N N . GLU A 1 343 ? 4.376 -15.208 -10.206 1.00 96.25 343 GLU A N 1
ATOM 2682 C CA . GLU A 1 343 ? 3.527 -16.399 -10.281 1.00 96.25 343 GLU A CA 1
ATOM 2683 C C . GLU A 1 343 ? 2.074 -16.052 -9.914 1.00 96.25 343 GLU A C 1
ATOM 2685 O O . GLU A 1 343 ? 1.823 -15.257 -9.010 1.00 96.25 343 GLU A O 1
ATOM 2690 N N . SER A 1 344 ? 1.111 -16.642 -10.620 1.00 96.25 344 SER A N 1
ATOM 2691 C CA . SER A 1 344 ? -0.330 -16.449 -10.409 1.00 96.25 344 SER A CA 1
ATOM 2692 C C . SER A 1 344 ? -1.049 -17.769 -10.116 1.00 96.25 344 SER A C 1
ATOM 2694 O O . SER A 1 344 ? -0.522 -18.856 -10.352 1.00 96.25 344 SER A O 1
ATOM 2696 N N . GLY A 1 345 ? -2.289 -17.694 -9.631 1.00 94.44 345 GLY A N 1
ATOM 2697 C CA . GLY A 1 345 ? -3.108 -18.862 -9.316 1.00 94.44 345 GLY A CA 1
ATOM 2698 C C . GLY A 1 345 ? -2.554 -19.669 -8.144 1.00 94.44 345 GLY A C 1
ATOM 2699 O O . GLY A 1 345 ? -2.593 -20.909 -8.175 1.00 94.44 345 GLY A O 1
ATOM 2700 N N . LEU A 1 346 ? -1.986 -18.971 -7.158 1.00 94.50 346 LEU A N 1
ATOM 2701 C CA . LEU A 1 346 ? -1.519 -19.536 -5.900 1.00 94.50 346 LEU A CA 1
ATOM 2702 C C . LEU A 1 346 ? -2.685 -19.628 -4.922 1.00 94.50 346 LEU A C 1
ATOM 2704 O O . LEU A 1 346 ? -3.527 -18.735 -4.858 1.00 94.50 346 LEU A O 1
ATOM 2708 N N . VAL A 1 347 ? -2.730 -20.726 -4.172 1.00 93.50 347 VAL A N 1
ATOM 2709 C CA . VAL A 1 347 ? -3.753 -20.979 -3.159 1.00 93.50 347 VAL A CA 1
ATOM 2710 C C . VAL A 1 347 ? -3.060 -21.492 -1.910 1.00 93.50 347 VAL A C 1
ATOM 2712 O O . VAL A 1 347 ? -2.319 -22.474 -1.979 1.00 93.50 347 VAL A O 1
ATOM 2715 N N . THR A 1 348 ? -3.325 -20.849 -0.780 1.00 93.19 348 THR A N 1
ATOM 2716 C CA . THR A 1 348 ? -2.760 -21.221 0.515 1.00 93.19 348 THR A CA 1
ATOM 2717 C C . THR A 1 348 ? -3.879 -21.419 1.528 1.00 93.19 348 THR A C 1
ATOM 2719 O O . THR A 1 348 ? -4.732 -20.549 1.694 1.00 93.19 348 THR A O 1
ATOM 2722 N N . GLN A 1 349 ? -3.863 -22.555 2.226 1.00 91.38 349 GLN A N 1
ATOM 2723 C CA . GLN A 1 349 ? -4.662 -22.751 3.433 1.00 91.38 349 GLN A CA 1
ATOM 2724 C C . GLN A 1 349 ? -3.896 -22.146 4.611 1.00 91.38 349 GLN A C 1
ATOM 2726 O O . GLN A 1 349 ? -2.814 -22.625 4.951 1.00 91.38 349 GLN A O 1
ATOM 2731 N N . CYS A 1 350 ? -4.442 -21.107 5.234 1.00 87.56 350 CYS A N 1
ATOM 2732 C CA . CYS A 1 350 ? -3.843 -20.513 6.424 1.00 87.56 350 CYS A CA 1
ATOM 2733 C C . CYS A 1 350 ? -4.241 -21.318 7.667 1.00 87.56 350 CYS A C 1
ATOM 2735 O O . CYS A 1 350 ? -5.410 -21.369 8.041 1.00 87.56 350 CYS A O 1
ATOM 2737 N N . GLU A 1 351 ? -3.274 -21.947 8.329 1.00 90.06 351 GLU A N 1
ATOM 2738 C CA . GLU A 1 351 ? -3.520 -22.812 9.498 1.00 90.06 351 GLU A CA 1
ATOM 2739 C C . GLU A 1 351 ? -3.453 -22.054 10.839 1.00 90.06 351 GLU A C 1
ATOM 2741 O O . GLU A 1 351 ? -3.820 -22.584 11.891 1.00 90.06 351 GLU A O 1
ATOM 2746 N N . ALA A 1 352 ? -2.985 -20.802 10.822 1.00 86.44 352 ALA A N 1
ATOM 2747 C CA . ALA A 1 352 ? -2.789 -19.970 12.007 1.00 86.44 352 ALA A CA 1
ATOM 2748 C C . ALA A 1 352 ? -2.859 -18.464 11.675 1.00 86.44 352 ALA A C 1
ATOM 2750 O O . ALA A 1 352 ? -3.157 -18.081 10.545 1.00 86.44 352 ALA A O 1
ATOM 2751 N N . GLY A 1 353 ? -2.598 -17.613 12.673 1.00 85.31 353 GLY A N 1
ATOM 2752 C CA . GLY A 1 353 ? -2.616 -16.152 12.544 1.00 85.31 353 GLY A CA 1
ATOM 2753 C C . GLY A 1 353 ? -4.018 -15.549 12.421 1.00 85.31 353 GLY A C 1
ATOM 2754 O O . GLY A 1 353 ? -5.022 -16.187 12.738 1.00 85.31 353 GLY A O 1
ATOM 2755 N N . GLN A 1 354 ? -4.084 -14.293 11.976 1.00 73.69 354 GLN A N 1
ATOM 2756 C CA . GLN A 1 354 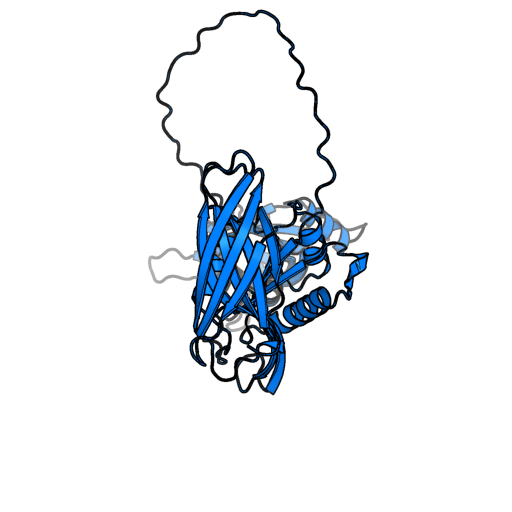? -5.343 -13.547 11.841 1.00 73.69 354 GLN A CA 1
ATOM 2757 C C . GLN A 1 354 ? -6.292 -14.150 10.792 1.00 73.69 354 GLN A C 1
ATOM 2759 O O . GLN A 1 354 ? -7.504 -14.089 10.969 1.00 73.69 354 GLN A O 1
ATOM 2764 N N . ASN A 1 355 ? -5.739 -14.776 9.747 1.00 77.12 355 ASN A N 1
ATOM 2765 C CA . ASN A 1 355 ? -6.483 -15.412 8.653 1.00 77.12 355 ASN A CA 1
ATOM 2766 C C . ASN A 1 355 ? -6.623 -16.934 8.833 1.00 77.12 355 ASN A C 1
ATOM 2768 O O . ASN A 1 355 ? -6.780 -17.671 7.860 1.00 77.12 355 ASN A O 1
ATOM 2772 N N . LYS A 1 356 ? -6.538 -17.426 10.074 1.00 87.81 356 LYS A N 1
ATOM 2773 C CA . LYS A 1 356 ? -6.661 -18.852 10.382 1.00 87.81 356 LYS A CA 1
ATOM 2774 C C . LYS A 1 356 ? -7.940 -19.452 9.777 1.00 87.81 356 LYS A C 1
ATOM 2776 O O . LYS A 1 356 ? -8.996 -18.826 9.779 1.00 87.81 356 LYS A O 1
ATOM 2781 N N . ASP A 1 357 ? -7.821 -20.684 9.288 1.00 87.00 357 ASP A N 1
ATOM 2782 C CA . ASP A 1 357 ? -8.887 -21.493 8.689 1.00 87.00 357 ASP A CA 1
ATOM 2783 C C . ASP A 1 357 ? -9.475 -20.889 7.396 1.00 87.00 357 ASP A C 1
ATOM 2785 O O . ASP A 1 357 ? -10.515 -21.334 6.909 1.00 87.00 357 ASP A O 1
ATOM 2789 N N . THR A 1 358 ? -8.779 -19.918 6.794 1.00 83.00 358 THR A N 1
ATOM 2790 C CA . THR A 1 358 ? -9.166 -19.273 5.531 1.00 83.00 358 THR A CA 1
ATOM 2791 C C . THR A 1 358 ? -8.299 -19.771 4.372 1.00 83.00 358 THR A C 1
ATOM 2793 O O . THR A 1 358 ? -7.099 -20.010 4.525 1.00 83.00 358 THR A O 1
ATOM 2796 N N . VAL A 1 359 ? -8.909 -19.908 3.191 1.00 87.44 359 VAL A N 1
ATOM 2797 C CA . VAL A 1 359 ? -8.206 -20.162 1.926 1.00 87.44 359 VAL A CA 1
ATOM 2798 C C . VAL A 1 359 ? -7.924 -18.825 1.255 1.00 87.44 359 VAL A C 1
ATOM 2800 O O . VAL A 1 359 ? -8.856 -18.118 0.872 1.00 87.44 359 VAL A O 1
ATOM 2803 N N . LEU A 1 360 ? -6.650 -18.490 1.080 1.00 89.00 360 LEU A N 1
ATOM 2804 C CA . LEU A 1 360 ? -6.232 -17.271 0.396 1.00 89.00 360 LEU A CA 1
ATOM 2805 C C . LEU A 1 360 ? -5.786 -17.600 -1.027 1.00 89.00 360 LEU A C 1
ATOM 2807 O O . LEU A 1 360 ? -5.001 -18.524 -1.242 1.00 89.00 360 LEU A O 1
ATOM 2811 N N . ALA A 1 361 ? -6.296 -16.836 -1.992 1.00 88.62 361 ALA A N 1
ATOM 2812 C CA . ALA A 1 361 ? -5.849 -16.867 -3.377 1.00 88.62 361 ALA A CA 1
ATOM 2813 C C . ALA A 1 361 ? -4.967 -15.645 -3.647 1.00 88.62 361 ALA A C 1
ATOM 2815 O O . ALA A 1 361 ? -5.346 -14.532 -3.282 1.00 88.62 361 ALA A O 1
ATOM 2816 N N . ASN A 1 362 ? -3.817 -15.860 -4.283 1.00 96.06 362 ASN A N 1
ATOM 2817 C CA . ASN A 1 362 ? -2.874 -14.801 -4.630 1.00 96.06 362 ASN A CA 1
ATOM 2818 C C . ASN A 1 362 ? -2.489 -14.890 -6.110 1.00 96.06 362 ASN A C 1
ATOM 2820 O O . ASN A 1 362 ? -2.188 -15.969 -6.634 1.00 96.06 362 ASN A O 1
ATOM 2824 N N . ASP A 1 363 ? -2.480 -13.736 -6.771 1.00 96.88 363 ASP A N 1
ATOM 2825 C CA . ASP A 1 363 ? -2.121 -13.582 -8.176 1.00 96.88 363 ASP A CA 1
ATOM 2826 C C . ASP A 1 363 ? -0.971 -12.583 -8.324 1.00 96.88 363 ASP A C 1
ATOM 2828 O O . ASP A 1 363 ? -0.848 -11.628 -7.564 1.00 96.88 363 ASP A O 1
ATOM 2832 N N . TYR A 1 364 ? -0.142 -12.777 -9.352 1.00 98.25 364 TYR A N 1
ATOM 2833 C CA . TYR A 1 364 ? 0.968 -11.883 -9.690 1.00 98.25 364 TYR A CA 1
ATOM 2834 C C . TYR A 1 364 ? 2.034 -11.763 -8.591 1.00 98.25 364 TYR A C 1
ATOM 2836 O O . TYR A 1 364 ? 2.775 -10.780 -8.552 1.00 98.25 364 TYR A O 1
ATOM 2844 N N . VAL A 1 365 ? 2.148 -12.773 -7.726 1.00 98.56 365 VAL A N 1
ATOM 2845 C CA . VAL A 1 365 ? 3.098 -12.827 -6.613 1.00 98.56 365 VAL A CA 1
ATOM 2846 C C . VAL A 1 365 ? 4.518 -12.803 -7.149 1.00 98.56 365 VAL A C 1
ATOM 2848 O O . VAL A 1 365 ? 4.942 -13.707 -7.870 1.00 98.56 365 VAL A O 1
ATOM 2851 N N . VAL A 1 366 ? 5.284 -11.782 -6.787 1.00 98.62 366 VAL A N 1
ATOM 2852 C CA . VAL A 1 366 ? 6.678 -11.638 -7.190 1.00 98.62 366 VAL A CA 1
ATOM 2853 C C . VAL A 1 366 ? 7.536 -12.651 -6.447 1.00 98.62 366 VAL A C 1
ATOM 2855 O O . VAL A 1 366 ? 7.640 -12.655 -5.222 1.00 98.62 366 VAL A O 1
ATOM 2858 N N . ARG A 1 367 ? 8.196 -13.509 -7.222 1.00 96.81 367 ARG A N 1
ATOM 2859 C CA . ARG A 1 367 ? 9.059 -14.580 -6.720 1.00 96.81 367 ARG A CA 1
ATOM 2860 C C . ARG A 1 367 ? 10.524 -14.181 -6.780 1.00 96.81 367 ARG A C 1
ATOM 2862 O O . ARG A 1 367 ? 11.291 -14.561 -5.896 1.00 96.81 367 ARG A O 1
ATOM 2869 N N . ARG A 1 368 ? 10.929 -13.426 -7.808 1.00 97.19 368 ARG A N 1
ATOM 2870 C CA . ARG A 1 368 ? 12.290 -12.892 -7.977 1.00 97.19 368 ARG A CA 1
ATOM 2871 C C . ARG A 1 368 ? 12.265 -11.524 -8.652 1.00 97.19 368 ARG A C 1
ATOM 2873 O O . ARG A 1 368 ? 11.439 -11.287 -9.530 1.00 97.19 368 ARG A O 1
ATOM 2880 N N . LEU A 1 369 ? 13.218 -10.674 -8.285 1.00 97.25 369 LEU A N 1
ATOM 2881 C CA . LEU A 1 369 ? 13.461 -9.357 -8.868 1.00 97.25 369 LEU A CA 1
ATOM 2882 C C . LEU A 1 369 ? 14.970 -9.197 -9.023 1.00 97.25 369 LEU A C 1
ATOM 2884 O O . LEU A 1 369 ? 15.683 -9.128 -8.029 1.00 97.25 369 LEU A O 1
ATOM 2888 N N . GLU A 1 370 ? 15.445 -9.130 -10.259 1.00 96.31 370 GLU A N 1
ATOM 2889 C CA . GLU A 1 370 ? 16.870 -9.031 -10.564 1.00 96.31 370 GLU A CA 1
ATOM 2890 C C . GLU A 1 370 ? 17.148 -7.799 -11.417 1.00 96.31 370 GLU A C 1
ATOM 2892 O O . GLU A 1 370 ? 16.359 -7.420 -12.285 1.00 96.31 370 GLU A O 1
ATOM 2897 N N . ARG A 1 371 ? 18.303 -7.175 -11.192 1.00 95.06 371 ARG A N 1
ATOM 2898 C CA . ARG A 1 371 ? 18.782 -6.086 -12.043 1.00 95.06 371 ARG A CA 1
ATOM 2899 C C . ARG A 1 371 ? 19.563 -6.671 -13.216 1.00 95.06 371 ARG A C 1
ATOM 2901 O O . ARG A 1 371 ? 20.597 -7.298 -13.010 1.00 95.06 371 ARG A O 1
ATOM 2908 N N . LEU A 1 372 ? 19.118 -6.397 -14.441 1.00 93.38 372 LEU A N 1
ATOM 2909 C CA . LEU A 1 372 ? 19.824 -6.776 -15.667 1.00 93.38 372 LEU A CA 1
ATOM 2910 C C . LEU A 1 372 ? 21.096 -5.941 -15.851 1.00 93.38 372 LEU A C 1
ATOM 2912 O O . LEU A 1 372 ? 22.186 -6.477 -16.025 1.00 93.38 372 LEU A O 1
ATOM 2916 N N . CYS A 1 373 ? 20.944 -4.616 -15.840 1.00 90.00 373 CYS A N 1
ATOM 2917 C CA . CYS A 1 373 ? 22.037 -3.658 -15.968 1.00 90.00 373 CYS A CA 1
ATOM 2918 C C . CYS A 1 373 ? 21.591 -2.250 -15.548 1.00 90.00 373 CYS A C 1
ATOM 2920 O O . CYS A 1 373 ? 20.399 -1.975 -15.398 1.00 90.00 373 CYS A O 1
ATOM 2922 N N . GLU A 1 374 ? 22.567 -1.364 -15.371 1.00 89.81 374 GLU A N 1
ATOM 2923 C CA . GLU A 1 374 ? 22.366 0.075 -15.203 1.00 89.81 374 GLU A CA 1
ATOM 2924 C C . GLU A 1 374 ? 22.644 0.782 -16.536 1.00 89.81 374 GLU A C 1
ATOM 2926 O O . GLU A 1 374 ? 23.587 0.445 -17.260 1.00 89.81 374 GLU A O 1
ATOM 2931 N N . VAL A 1 375 ? 21.821 1.769 -16.872 1.00 85.69 375 VAL A N 1
ATOM 2932 C CA . VAL A 1 375 ? 21.903 2.551 -18.101 1.00 85.69 375 VAL A CA 1
ATOM 2933 C C . VAL A 1 375 ? 22.014 4.025 -17.729 1.00 85.69 375 VAL A C 1
ATOM 2935 O O . VAL A 1 375 ? 21.159 4.554 -17.032 1.00 85.69 375 VAL A O 1
ATOM 2938 N N . LYS A 1 376 ? 23.059 4.693 -18.221 1.00 80.69 376 LYS A N 1
ATOM 2939 C CA . LYS A 1 376 ? 23.262 6.145 -18.091 1.00 80.69 376 LYS A CA 1
ATOM 2940 C C . LYS A 1 376 ? 23.081 6.825 -19.444 1.00 80.69 376 LYS A C 1
ATOM 2942 O O . LYS A 1 376 ? 23.443 6.205 -20.453 1.00 80.69 376 LYS A O 1
ATOM 2947 N N . ASP A 1 377 ? 22.522 8.036 -19.421 1.00 65.25 377 ASP A N 1
ATOM 2948 C CA . ASP A 1 377 ? 22.352 8.982 -20.533 1.00 65.25 377 ASP A CA 1
ATOM 2949 C C . ASP A 1 377 ? 22.014 8.328 -21.882 1.00 65.25 377 ASP A C 1
ATOM 2951 O O . ASP A 1 377 ? 22.891 8.008 -22.690 1.00 65.25 377 ASP A O 1
ATOM 2955 N N . VAL A 1 378 ? 20.720 8.121 -22.152 1.00 65.12 378 VAL A N 1
ATOM 2956 C CA . VAL A 1 378 ? 20.255 7.581 -23.441 1.00 65.12 378 VAL A CA 1
ATOM 2957 C C . VAL A 1 378 ? 19.778 8.722 -24.337 1.00 65.12 378 VAL A C 1
ATOM 2959 O O . VAL A 1 378 ? 18.580 8.930 -24.531 1.00 65.12 378 VAL A O 1
ATOM 2962 N N . SER A 1 379 ? 20.733 9.444 -24.926 1.00 60.62 379 SER A N 1
ATOM 2963 C CA . SER A 1 379 ? 20.459 10.375 -26.023 1.00 60.62 379 SER A CA 1
ATOM 2964 C C . SER A 1 379 ? 20.266 9.587 -27.328 1.00 60.62 379 SER A C 1
ATOM 2966 O O . SER A 1 379 ? 21.204 9.079 -27.943 1.00 60.62 379 SER A O 1
ATOM 2968 N N . GLY A 1 380 ? 19.009 9.414 -27.743 1.00 72.25 380 GLY A N 1
ATOM 2969 C CA . GLY A 1 380 ? 18.646 8.649 -28.941 1.00 72.25 380 GLY A CA 1
ATOM 2970 C C . GLY A 1 380 ? 18.360 7.170 -28.665 1.00 72.25 380 GLY A C 1
ATOM 2971 O O . GLY A 1 380 ? 17.711 6.833 -27.678 1.00 72.25 380 GLY A O 1
ATOM 2972 N N . LYS A 1 381 ? 18.769 6.269 -29.573 1.00 79.75 381 LYS A N 1
ATOM 2973 C CA . LYS A 1 381 ? 18.448 4.829 -29.525 1.00 79.75 381 LYS A CA 1
ATOM 2974 C C . LYS A 1 381 ? 19.658 4.008 -29.076 1.00 79.75 381 LYS A C 1
ATOM 2976 O O . LYS A 1 381 ? 20.651 3.940 -29.794 1.00 79.75 381 LYS A O 1
ATOM 2981 N N . LYS A 1 382 ? 19.541 3.302 -27.949 1.00 84.00 382 LYS A N 1
ATOM 2982 C CA . LYS A 1 382 ? 20.584 2.413 -27.413 1.00 84.00 382 LYS A CA 1
ATOM 2983 C C . LYS A 1 382 ? 20.123 0.962 -27.451 1.00 84.00 382 LYS A C 1
ATOM 2985 O O . LYS A 1 382 ? 19.063 0.638 -26.920 1.00 84.00 382 LYS A O 1
ATOM 2990 N N . SER A 1 383 ? 20.912 0.095 -28.086 1.00 86.81 383 SER A N 1
ATOM 2991 C CA . SER A 1 383 ? 20.695 -1.354 -28.042 1.00 86.81 383 SER A CA 1
ATOM 2992 C C . SER A 1 383 ? 21.285 -1.917 -26.757 1.00 86.81 383 SER A C 1
ATOM 2994 O O . SER A 1 383 ? 22.410 -1.580 -26.393 1.00 86.81 383 SER A O 1
ATOM 2996 N N . LEU A 1 384 ? 20.532 -2.774 -26.083 1.00 90.25 384 LEU A N 1
ATOM 2997 C CA . LEU A 1 384 ? 20.908 -3.387 -24.819 1.00 90.25 384 LEU A CA 1
ATOM 2998 C C . LEU A 1 384 ? 20.716 -4.890 -24.914 1.00 90.25 384 LEU A C 1
ATOM 3000 O O . LEU A 1 384 ? 19.738 -5.365 -25.492 1.00 90.25 384 LEU A O 1
ATOM 3004 N N . SER A 1 385 ? 21.659 -5.622 -24.334 1.00 92.69 385 SER A N 1
ATOM 3005 C CA . SER A 1 385 ? 21.566 -7.062 -24.169 1.00 92.69 385 SER A CA 1
ATOM 3006 C C . SER A 1 385 ? 22.106 -7.454 -22.805 1.00 92.69 385 SER A C 1
ATOM 3008 O O . SER A 1 385 ? 23.070 -6.855 -22.329 1.00 92.69 385 SER A O 1
ATOM 3010 N N . GLY A 1 386 ? 21.507 -8.461 -22.187 1.00 93.56 386 GLY A N 1
ATOM 3011 C CA . GLY A 1 386 ? 21.973 -8.997 -20.917 1.00 93.56 386 GLY A CA 1
ATOM 3012 C C . GLY A 1 386 ? 21.281 -10.305 -20.574 1.00 93.56 386 GLY A C 1
ATOM 3013 O O . GLY A 1 386 ? 20.314 -10.695 -21.227 1.00 93.56 386 GLY A O 1
ATOM 3014 N N . THR A 1 387 ? 21.763 -10.954 -19.522 1.00 95.81 387 THR A N 1
ATOM 3015 C CA . THR A 1 387 ? 21.208 -12.216 -19.036 1.00 95.81 387 THR A CA 1
ATOM 3016 C C . THR A 1 387 ? 21.053 -12.152 -17.525 1.00 95.81 387 THR A C 1
ATOM 3018 O O . THR A 1 387 ? 21.994 -11.770 -16.833 1.00 95.81 387 THR A O 1
ATOM 3021 N N . VAL A 1 388 ? 19.890 -12.560 -17.020 1.00 95.62 388 VAL A N 1
ATOM 3022 C CA . VAL A 1 388 ? 19.658 -12.813 -15.591 1.00 95.62 388 VAL A CA 1
ATOM 3023 C C . VAL A 1 388 ? 19.421 -14.301 -15.368 1.00 95.62 388 VAL A C 1
ATOM 3025 O O . VAL A 1 388 ? 18.880 -14.989 -16.236 1.00 95.62 388 VAL A O 1
ATOM 3028 N N . ASN A 1 389 ? 19.835 -14.805 -14.207 1.00 94.44 389 ASN A N 1
ATOM 3029 C CA . ASN A 1 389 ? 19.580 -16.181 -13.797 1.00 94.44 389 ASN A CA 1
ATOM 3030 C C . ASN A 1 389 ? 18.729 -16.156 -12.530 1.00 94.44 389 ASN A C 1
ATOM 3032 O O . ASN A 1 389 ? 19.147 -15.606 -11.516 1.00 94.44 389 ASN A O 1
ATOM 3036 N N . PHE A 1 390 ? 17.556 -16.773 -12.584 1.00 94.50 390 PHE A N 1
ATOM 3037 C CA . PHE A 1 390 ? 16.676 -16.949 -11.442 1.00 94.50 390 PHE A CA 1
ATOM 3038 C C . PHE A 1 390 ? 16.857 -18.342 -10.848 1.00 94.50 390 PHE A C 1
ATOM 3040 O O . PHE A 1 390 ? 16.816 -19.338 -11.569 1.00 94.50 390 PHE A O 1
ATOM 3047 N N . LEU A 1 391 ? 16.986 -18.416 -9.524 1.00 92.81 391 LEU A N 1
ATOM 3048 C CA . LEU A 1 391 ? 16.803 -19.668 -8.793 1.00 92.81 391 LEU A CA 1
ATOM 3049 C C . LEU A 1 391 ? 15.301 -19.931 -8.641 1.00 92.81 391 LEU A C 1
ATOM 3051 O O . LEU A 1 391 ? 14.599 -19.122 -8.033 1.00 92.81 391 LEU A O 1
ATOM 3055 N N . LEU A 1 392 ? 14.806 -21.036 -9.179 1.00 91.94 392 LEU A N 1
ATOM 3056 C CA . LEU A 1 392 ? 13.414 -21.464 -9.076 1.00 91.94 392 LEU A CA 1
ATOM 3057 C C . LEU A 1 392 ? 13.139 -22.130 -7.720 1.00 91.94 392 LEU A C 1
ATOM 3059 O O . LEU A 1 392 ? 14.056 -22.530 -7.007 1.00 91.94 392 LEU A O 1
ATOM 3063 N N . TRP A 1 393 ? 11.864 -22.199 -7.348 1.00 91.31 393 TRP A N 1
ATOM 3064 C CA . TRP A 1 393 ? 11.392 -22.899 -6.152 1.00 91.31 393 TRP A CA 1
ATOM 3065 C C . TRP A 1 393 ? 10.861 -24.287 -6.508 1.00 91.31 393 TRP A C 1
ATOM 3067 O O . TRP A 1 393 ? 10.520 -24.563 -7.664 1.00 91.31 393 TRP A O 1
ATOM 3077 N N . ASP A 1 394 ? 10.750 -25.140 -5.495 1.00 88.25 394 ASP A N 1
ATOM 3078 C CA . ASP A 1 394 ? 10.146 -26.459 -5.641 1.00 88.25 394 ASP A CA 1
ATOM 3079 C C . ASP A 1 394 ? 8.693 -26.338 -6.111 1.00 88.25 394 ASP A C 1
ATOM 3081 O O . ASP A 1 394 ? 7.912 -25.545 -5.584 1.00 88.25 394 ASP A O 1
ATOM 3085 N N . GLY A 1 395 ? 8.335 -27.113 -7.136 1.00 85.44 395 GLY A N 1
ATOM 3086 C CA . GLY A 1 395 ? 6.996 -27.081 -7.728 1.00 85.44 395 GLY A CA 1
ATOM 3087 C C . GLY A 1 395 ? 6.718 -25.894 -8.659 1.00 85.44 395 GLY A C 1
ATOM 3088 O O . GLY A 1 395 ? 5.567 -25.715 -9.052 1.00 85.44 395 GLY A O 1
ATOM 3089 N N . CYS A 1 396 ? 7.734 -25.106 -9.040 1.00 88.56 396 CYS A N 1
ATOM 3090 C CA . CYS A 1 396 ? 7.588 -24.019 -10.012 1.00 88.56 396 CYS A CA 1
ATOM 3091 C C . CYS A 1 396 ? 6.923 -24.502 -11.311 1.00 88.56 396 CYS A C 1
ATOM 3093 O O . CYS A 1 396 ? 7.434 -25.399 -11.989 1.00 88.56 396 CYS A O 1
ATOM 3095 N N . ASN A 1 397 ? 5.818 -23.853 -11.682 1.00 89.56 397 ASN A N 1
ATOM 3096 C CA . ASN A 1 397 ? 5.060 -24.138 -12.893 1.00 89.56 397 ASN A CA 1
ATOM 3097 C C . ASN A 1 397 ? 5.130 -22.945 -13.858 1.00 89.56 397 ASN A C 1
ATOM 3099 O O . ASN A 1 397 ? 4.506 -21.913 -13.626 1.00 89.56 397 ASN A O 1
ATOM 3103 N N . SER A 1 398 ? 5.852 -23.113 -14.967 1.00 88.88 398 SER A N 1
ATOM 3104 C CA . SER A 1 398 ? 6.032 -22.111 -16.028 1.00 88.88 398 SER A CA 1
ATOM 3105 C C . SER A 1 398 ? 4.719 -21.515 -16.544 1.00 88.88 398 SER A C 1
ATOM 3107 O O . SER A 1 398 ? 4.666 -20.310 -16.765 1.00 88.88 398 SER A O 1
ATOM 3109 N N . SER A 1 399 ? 3.653 -22.316 -16.670 1.00 90.62 399 SER A N 1
ATOM 3110 C CA . SER A 1 399 ? 2.337 -21.859 -17.161 1.00 90.62 399 SER A CA 1
ATOM 3111 C C . SER A 1 399 ? 1.631 -20.879 -16.215 1.00 90.62 399 SER A C 1
ATOM 3113 O O . SER A 1 399 ? 0.761 -20.116 -16.633 1.00 90.62 399 SER A O 1
ATOM 3115 N N . LYS A 1 400 ? 2.013 -20.882 -14.933 1.00 92.69 400 LYS A N 1
ATOM 3116 C CA . LYS A 1 400 ? 1.537 -19.937 -13.916 1.00 92.69 400 LYS A CA 1
ATOM 3117 C C . LYS A 1 400 ? 2.465 -18.739 -13.745 1.00 92.69 400 LYS A C 1
ATOM 3119 O O . LYS A 1 400 ? 2.109 -17.791 -13.047 1.00 92.69 400 LYS A O 1
ATOM 3124 N N . CYS A 1 401 ? 3.638 -18.774 -14.366 1.00 94.38 401 CYS A N 1
ATOM 3125 C CA . CYS A 1 401 ? 4.660 -17.757 -14.226 1.00 94.38 401 CYS A CA 1
ATOM 3126 C C . CYS A 1 401 ? 4.629 -16.758 -15.383 1.00 94.38 401 CYS A C 1
ATOM 3128 O O . CYS A 1 401 ? 4.258 -17.065 -16.515 1.00 94.38 401 CYS A O 1
ATOM 3130 N N . GLY A 1 402 ? 5.093 -15.546 -15.113 1.00 95.25 402 GLY A N 1
ATOM 3131 C CA . GLY A 1 402 ? 5.324 -14.543 -16.139 1.00 95.25 402 GLY A CA 1
ATOM 3132 C C . GLY A 1 402 ? 6.564 -13.719 -15.850 1.00 95.25 402 GLY A C 1
ATOM 3133 O O . GLY A 1 402 ? 7.080 -13.700 -14.730 1.00 95.25 402 GLY A O 1
ATOM 3134 N N . ILE A 1 403 ? 7.042 -13.039 -16.891 1.00 97.31 403 ILE A N 1
ATOM 3135 C CA . ILE A 1 403 ? 8.176 -12.129 -16.792 1.00 97.31 403 ILE A CA 1
ATOM 3136 C C . ILE A 1 403 ? 7.691 -10.709 -17.030 1.00 97.31 403 ILE A C 1
ATOM 3138 O O . ILE A 1 403 ? 6.944 -10.439 -17.972 1.00 97.31 403 ILE A O 1
ATOM 3142 N N . ALA A 1 404 ? 8.129 -9.787 -16.187 1.00 97.50 404 ALA A N 1
ATOM 3143 C CA . ALA A 1 404 ? 7.990 -8.362 -16.435 1.00 97.50 404 ALA A CA 1
ATOM 3144 C C . ALA A 1 404 ? 9.370 -7.721 -16.511 1.00 97.50 404 ALA A C 1
ATOM 3146 O O . ALA A 1 404 ? 10.296 -8.116 -15.806 1.00 97.50 404 ALA A O 1
ATOM 3147 N N . ILE A 1 405 ? 9.500 -6.726 -17.376 1.00 96.75 405 ILE A N 1
ATOM 3148 C CA . ILE A 1 405 ? 10.671 -5.864 -17.459 1.00 96.75 405 ILE A CA 1
ATOM 3149 C C . ILE A 1 405 ? 10.187 -4.449 -17.236 1.00 96.75 405 ILE A C 1
ATOM 3151 O O . ILE A 1 405 ? 9.188 -4.036 -17.829 1.00 96.75 405 ILE A O 1
ATOM 3155 N N . PHE A 1 406 ? 10.911 -3.695 -16.428 1.00 96.00 406 PHE A N 1
ATOM 3156 C CA . PHE A 1 406 ? 10.690 -2.266 -16.317 1.00 96.00 406 PHE A CA 1
ATOM 3157 C C . PHE A 1 406 ? 11.999 -1.518 -16.117 1.00 96.00 406 PHE A C 1
ATOM 3159 O O . PHE A 1 406 ? 13.002 -2.085 -15.682 1.00 96.00 406 PHE A O 1
ATOM 3166 N N . VAL A 1 407 ? 11.992 -0.243 -16.485 1.00 94.12 407 VAL A N 1
ATOM 3167 C CA . VAL A 1 407 ? 13.122 0.657 -16.272 1.00 94.12 407 VAL A CA 1
ATOM 3168 C C . VAL A 1 407 ? 12.810 1.538 -15.074 1.00 94.12 407 VAL A C 1
ATOM 3170 O O . VAL A 1 407 ? 11.806 2.243 -15.087 1.00 94.12 407 VAL A O 1
ATOM 3173 N N . GLU A 1 408 ? 13.654 1.484 -14.052 1.00 93.56 408 GLU A N 1
ATOM 3174 C CA . GLU A 1 408 ? 13.479 2.177 -12.776 1.00 93.56 408 GLU A CA 1
ATOM 3175 C C . GLU A 1 408 ? 14.649 3.128 -12.522 1.00 93.56 408 GLU A C 1
ATOM 3177 O O . GLU A 1 408 ? 15.804 2.702 -12.554 1.00 93.56 408 GLU A O 1
ATOM 3182 N N . ASN A 1 409 ? 14.380 4.400 -12.242 1.00 91.12 409 ASN A N 1
ATOM 3183 C CA . ASN A 1 409 ? 15.440 5.350 -11.909 1.00 91.12 409 ASN A CA 1
ATOM 3184 C C . ASN A 1 409 ? 15.857 5.328 -10.430 1.00 91.12 409 ASN A C 1
ATOM 3186 O O . ASN A 1 409 ? 15.303 4.598 -9.607 1.00 91.12 409 ASN A O 1
ATOM 3190 N N . GLY A 1 410 ? 16.847 6.155 -10.074 1.00 86.69 410 GLY A N 1
ATOM 3191 C CA . GLY A 1 410 ? 17.333 6.283 -8.694 1.00 86.69 410 GLY A CA 1
ATOM 3192 C C . GLY A 1 410 ? 16.261 6.706 -7.677 1.00 86.69 410 GLY A C 1
ATOM 3193 O O . GLY A 1 410 ? 16.377 6.371 -6.501 1.00 86.69 410 GLY A O 1
ATOM 3194 N N . SER A 1 411 ? 15.195 7.374 -8.127 1.00 87.50 411 SER A N 1
ATOM 3195 C CA . SER A 1 411 ? 14.034 7.763 -7.313 1.00 87.50 411 SER A CA 1
ATOM 3196 C C . SER A 1 411 ? 12.908 6.724 -7.321 1.00 87.50 411 SER A C 1
ATOM 3198 O O . SER A 1 411 ? 11.810 7.022 -6.862 1.00 87.50 411 SER A O 1
ATOM 3200 N N . ARG A 1 412 ? 13.166 5.511 -7.829 1.00 90.94 412 ARG A N 1
ATOM 3201 C CA . ARG A 1 412 ? 12.206 4.399 -7.947 1.00 90.94 412 ARG A CA 1
ATOM 3202 C C . ARG A 1 412 ? 11.035 4.641 -8.901 1.00 90.94 412 ARG A C 1
ATOM 3204 O O . ARG A 1 412 ? 10.093 3.850 -8.908 1.00 90.94 412 ARG A O 1
ATOM 3211 N N . GLN A 1 413 ? 11.094 5.685 -9.725 1.00 94.00 413 GLN A N 1
ATOM 3212 C CA . GLN A 1 413 ? 10.088 5.937 -10.749 1.00 94.00 413 GLN A CA 1
ATOM 3213 C C . GLN A 1 413 ? 10.283 4.973 -11.912 1.00 94.00 413 GLN A C 1
ATOM 3215 O O . GLN A 1 413 ? 11.407 4.745 -12.367 1.00 94.00 413 GLN A O 1
ATOM 3220 N N . ILE A 1 414 ? 9.175 4.436 -12.409 1.00 94.75 414 ILE A N 1
ATOM 3221 C CA . ILE A 1 414 ? 9.169 3.492 -13.516 1.00 94.75 414 ILE A CA 1
ATOM 3222 C C . ILE A 1 414 ? 8.891 4.245 -14.814 1.00 94.75 414 ILE A C 1
ATOM 3224 O O . ILE A 1 414 ? 7.811 4.795 -15.015 1.00 94.75 414 ILE A O 1
ATOM 3228 N N . LEU A 1 415 ? 9.880 4.237 -15.705 1.00 91.81 415 LEU A N 1
ATOM 3229 C CA . LEU A 1 415 ? 9.935 5.050 -16.924 1.00 91.81 415 LEU A CA 1
ATOM 3230 C C . LEU A 1 415 ? 9.560 4.268 -18.192 1.00 91.81 415 LEU A C 1
ATOM 3232 O O . LEU A 1 415 ? 9.746 4.734 -19.313 1.00 91.81 415 LEU A O 1
ATOM 3236 N N . GLY A 1 416 ? 9.073 3.043 -18.032 1.00 92.06 416 GLY A N 1
ATOM 3237 C CA . GLY A 1 416 ? 8.675 2.171 -19.127 1.00 92.06 416 GLY A CA 1
ATOM 3238 C C . GLY A 1 416 ? 8.651 0.723 -18.675 1.00 92.06 416 GLY A C 1
ATOM 3239 O O . GLY A 1 416 ? 9.454 0.313 -17.834 1.00 92.06 416 GLY A O 1
ATOM 3240 N N . SER A 1 417 ? 7.730 -0.055 -19.232 1.00 94.81 417 SER A N 1
ATOM 3241 C CA . SER A 1 417 ? 7.573 -1.459 -18.878 1.00 94.81 417 SER A CA 1
ATOM 3242 C C . SER A 1 417 ? 7.161 -2.321 -20.067 1.00 94.81 417 SER A C 1
ATOM 3244 O O . SER A 1 417 ? 6.751 -1.828 -21.123 1.00 94.81 417 SER A O 1
ATOM 3246 N N . GLN A 1 418 ? 7.311 -3.629 -19.897 1.00 94.56 418 GLN A N 1
ATOM 3247 C CA . GLN A 1 418 ? 6.842 -4.647 -20.820 1.00 94.56 418 GLN A CA 1
ATOM 3248 C C . GLN A 1 418 ? 6.598 -5.951 -20.062 1.00 94.56 418 GLN A C 1
ATOM 3250 O O . GLN A 1 418 ? 7.430 -6.394 -19.272 1.00 94.56 418 GLN A O 1
ATOM 3255 N N . LYS A 1 419 ? 5.472 -6.602 -20.353 1.00 94.69 419 LYS A N 1
ATOM 3256 C CA . LYS A 1 419 ? 5.199 -7.975 -19.926 1.00 94.69 419 LYS A CA 1
ATOM 3257 C C . LYS A 1 419 ? 5.625 -8.945 -21.024 1.00 94.69 419 LYS A C 1
ATOM 3259 O O . LYS A 1 419 ? 5.389 -8.694 -22.205 1.00 94.69 419 LYS A O 1
ATOM 3264 N N . LEU A 1 420 ? 6.236 -10.052 -20.633 1.00 92.56 420 LEU A N 1
ATOM 3265 C CA . LEU A 1 420 ? 6.682 -11.126 -21.506 1.00 92.56 420 LEU A CA 1
ATOM 3266 C C . LEU A 1 420 ? 6.059 -12.442 -21.047 1.00 92.56 420 LEU A C 1
ATOM 3268 O O . LEU A 1 420 ? 6.049 -12.763 -19.857 1.00 92.56 420 LEU A O 1
ATOM 3272 N N . GLN A 1 421 ? 5.555 -13.205 -22.010 1.00 85.88 421 GLN A N 1
ATOM 3273 C CA . GLN A 1 421 ? 5.010 -14.527 -21.747 1.00 85.88 421 GLN A CA 1
ATOM 3274 C C . GLN A 1 421 ? 6.157 -15.523 -21.573 1.00 85.88 421 GLN A C 1
ATOM 3276 O O . GLN A 1 421 ? 7.060 -15.584 -22.413 1.00 85.88 421 GLN A O 1
ATOM 3281 N N . LEU A 1 422 ? 6.112 -16.299 -20.491 1.00 88.69 422 LEU A N 1
ATOM 3282 C CA . LEU A 1 422 ? 6.993 -17.446 -20.324 1.00 88.69 422 LEU A CA 1
ATOM 3283 C C . LEU A 1 422 ? 6.441 -18.611 -21.172 1.00 88.69 422 LEU A C 1
ATOM 3285 O O . LEU A 1 422 ? 5.231 -18.838 -21.143 1.00 88.69 422 LEU A O 1
ATOM 3289 N N . PRO A 1 423 ? 7.269 -19.328 -21.950 1.00 85.56 423 PRO A N 1
ATOM 3290 C CA . PRO A 1 423 ? 6.820 -20.525 -22.655 1.00 85.56 423 PRO A CA 1
ATOM 3291 C C . PRO A 1 423 ? 6.298 -21.600 -21.693 1.00 85.56 423 PRO A C 1
ATOM 3293 O O . PRO A 1 423 ? 6.902 -21.840 -20.648 1.00 85.56 423 PRO A O 1
ATOM 3296 N N . ASP A 1 424 ? 5.225 -22.294 -22.078 1.00 74.75 424 ASP A N 1
ATOM 3297 C CA . ASP A 1 424 ? 4.573 -23.296 -21.221 1.00 74.75 424 ASP A CA 1
ATOM 3298 C C . ASP A 1 424 ? 5.479 -24.502 -20.904 1.00 74.75 424 ASP A C 1
ATOM 3300 O O . ASP A 1 424 ? 5.361 -25.100 -19.839 1.00 74.75 424 ASP A O 1
ATOM 3304 N N . ASN A 1 425 ? 6.439 -24.821 -21.779 1.00 70.06 425 ASN A N 1
ATOM 3305 C CA . ASN A 1 425 ? 7.250 -26.048 -21.729 1.00 70.06 425 ASN A CA 1
ATOM 3306 C C . ASN A 1 425 ? 8.674 -25.844 -21.176 1.00 70.06 425 ASN A C 1
ATOM 3308 O O . ASN A 1 425 ? 9.619 -26.440 -21.697 1.00 70.06 425 ASN A O 1
ATOM 3312 N N . LEU A 1 426 ? 8.846 -24.956 -20.194 1.00 69.50 426 LEU A N 1
ATOM 3313 C CA . LEU A 1 426 ? 10.167 -24.556 -19.698 1.00 69.50 426 LEU A CA 1
ATOM 3314 C C . LEU A 1 426 ? 10.742 -25.425 -18.587 1.00 69.50 426 LEU A C 1
ATOM 3316 O O . LEU A 1 426 ? 10.058 -25.670 -17.568 1.00 69.50 426 LEU A O 1
#

InterPro domains:
  IPR005508 B3 domain-containing protein At2g31720-like [PF03754] (21-120)
  IPR010634 Protein of unknown function DUF1223 [PF06764] (195-407)
  IPR010634 Protein of unknown function DUF1223 [PTHR36057] (156-426)
  IPR015300 DNA-binding pseudobarrel domain superfamily [G3DSA:2.40.330.10] (19-158)
  IPR036249 Thioredoxin-like superfamily [SSF52833] (192-411)

pLDDT: mean 83.26, std 18.86, range [24.45, 98.88]

Radius of gyration: 28.81 Å; chains: 1; bounding box: 58×76×86 Å